Protein AF-A0A353LHZ1-F1 (afdb_monomer_lite)

Foldseek 3Di:
DDPLVVLLVQLVVLVPDPDALLVSLVSLLVSLVVVLCVVCVPPPDDDPDSLLSLVVCCVVLVPPLVLSLLNLCSVLVNVCCVVVVDGDDPVNSVSNSLSSVQVSCSVVVHDRDDDDDDDQDFDDDDPDQKWKWFFADFDQVQQWTWTATSNTRPDIAIERDDCVPDRSVVDDGSKMWIFGRWDADPVRHTYGPDIATNLQQADELLLCLQCDFPVHRHNVSSVVVVPDDDALELLVLLVVLLLQLLVVLLPDPCSVPDDPVVSVVVSCVVCVVSQCVHPCCVDPVSVVVSSVLSVVSSVVSSCCVPPVCVVVVQDSVQKDAQDWFGASNRSYIYTARMWGDDPPDIDGDHDDSDQDPPVNVPPPDDTSSRVSSVVVVVVRVVRD

Radius of gyration: 27.62 Å; chains: 1; bounding box: 69×51×73 Å

Structure (mmCIF, N/CA/C/O backbone):
data_AF-A0A353LHZ1-F1
#
_entry.id   AF-A0A353LHZ1-F1
#
loop_
_atom_site.group_PDB
_atom_site.id
_atom_site.type_symbol
_atom_site.label_atom_id
_atom_site.label_alt_id
_atom_site.label_comp_id
_atom_site.label_asym_id
_atom_site.label_entity_id
_atom_site.label_seq_id
_atom_site.pdbx_PDB_ins_code
_atom_site.Cartn_x
_atom_site.Cartn_y
_atom_site.Cartn_z
_atom_site.occupancy
_atom_site.B_iso_or_equiv
_atom_site.auth_seq_id
_atom_site.auth_comp_id
_atom_site.auth_asym_id
_atom_site.auth_atom_id
_atom_site.pdbx_PDB_model_num
ATOM 1 N N . MET A 1 1 ? 1.208 13.455 -32.346 1.00 72.69 1 MET A N 1
ATOM 2 C CA . MET A 1 1 ? 2.498 12.741 -32.258 1.00 72.69 1 MET A CA 1
ATOM 3 C C . MET A 1 1 ? 3.525 13.698 -31.679 1.00 72.69 1 MET A C 1
ATOM 5 O O . MET A 1 1 ? 3.362 14.888 -31.937 1.00 72.69 1 MET A O 1
ATOM 9 N N . PRO A 1 2 ? 4.495 13.218 -30.883 1.00 81.75 2 PRO A N 1
ATOM 10 C CA . PRO A 1 2 ? 5.510 14.074 -30.271 1.00 81.75 2 PRO A CA 1
ATOM 11 C C . PRO A 1 2 ? 6.337 14.807 -31.331 1.00 81.75 2 PRO A C 1
ATOM 13 O O . PRO A 1 2 ? 6.605 14.252 -32.398 1.00 81.75 2 PRO A O 1
ATOM 16 N N . ASP A 1 3 ? 6.763 16.033 -31.032 1.00 88.88 3 ASP A N 1
ATOM 17 C CA . ASP A 1 3 ? 7.722 16.763 -31.863 1.00 88.88 3 ASP A CA 1
ATOM 18 C C . ASP A 1 3 ? 9.145 16.291 -31.536 1.00 88.88 3 ASP A C 1
ATOM 20 O O . ASP A 1 3 ? 9.810 16.811 -30.639 1.00 88.88 3 ASP A O 1
ATOM 24 N N . TYR A 1 4 ? 9.615 15.265 -32.249 1.00 90.69 4 TYR A N 1
ATOM 25 C CA . TYR A 1 4 ? 10.944 14.694 -32.021 1.00 90.69 4 TYR A CA 1
ATOM 26 C C . TYR A 1 4 ? 12.079 15.702 -32.244 1.00 90.69 4 TYR A C 1
ATOM 28 O O . TYR A 1 4 ? 13.136 15.564 -31.630 1.00 90.69 4 TYR A O 1
ATOM 36 N N . THR A 1 5 ? 11.877 16.726 -33.082 1.00 89.12 5 THR A N 1
ATOM 37 C CA . THR A 1 5 ? 12.878 17.774 -33.308 1.00 89.12 5 THR A CA 1
ATOM 38 C C . THR A 1 5 ? 13.029 18.652 -32.072 1.00 89.12 5 THR A C 1
ATOM 40 O O . THR A 1 5 ? 14.159 18.891 -31.655 1.00 89.12 5 THR A O 1
ATOM 43 N N . ALA A 1 6 ? 11.922 19.037 -31.430 1.00 93.00 6 ALA A N 1
ATOM 44 C CA . ALA A 1 6 ? 11.968 19.760 -30.158 1.00 93.00 6 ALA A CA 1
ATOM 45 C C . ALA A 1 6 ? 12.698 18.955 -29.066 1.00 93.00 6 ALA A C 1
ATOM 47 O O . ALA A 1 6 ? 13.559 19.490 -28.376 1.00 93.00 6 ALA A O 1
ATOM 48 N N . TYR A 1 7 ? 12.442 17.644 -28.963 1.00 94.94 7 TYR A N 1
ATOM 49 C CA . TYR A 1 7 ? 13.160 16.783 -28.013 1.00 94.94 7 TYR A CA 1
ATOM 50 C C . TYR A 1 7 ? 14.667 16.690 -28.296 1.00 94.94 7 TYR A C 1
ATOM 52 O O . TYR A 1 7 ? 15.458 16.664 -27.356 1.00 94.94 7 TYR A O 1
ATOM 60 N N . LEU A 1 8 ? 15.085 16.647 -29.566 1.00 93.06 8 LEU A N 1
ATOM 61 C CA . LEU A 1 8 ? 16.508 16.680 -29.920 1.00 93.06 8 LEU A CA 1
ATOM 62 C C . LEU A 1 8 ? 17.160 18.012 -29.527 1.00 93.06 8 LEU A C 1
ATOM 64 O O . LEU A 1 8 ? 18.287 18.002 -29.033 1.00 93.06 8 LEU A O 1
ATOM 68 N N . THR A 1 9 ? 16.460 19.136 -29.708 1.00 94.25 9 THR A N 1
ATOM 69 C CA . THR A 1 9 ? 16.927 20.456 -29.259 1.00 94.25 9 THR A CA 1
ATOM 70 C C . THR A 1 9 ? 17.073 20.505 -27.740 1.00 94.25 9 THR A C 1
ATOM 72 O O . THR A 1 9 ? 18.147 20.859 -27.260 1.00 94.25 9 THR A O 1
ATOM 75 N N . ASP A 1 10 ? 16.071 20.047 -26.985 1.00 95.94 10 ASP A N 1
ATOM 76 C CA . ASP A 1 10 ? 16.133 20.001 -25.518 1.00 95.94 10 ASP A CA 1
ATOM 77 C C . ASP A 1 10 ? 17.334 19.166 -25.023 1.00 95.94 10 ASP A C 1
ATOM 79 O O . ASP A 1 10 ? 18.033 19.558 -24.089 1.00 95.94 10 ASP A O 1
ATOM 83 N N . ILE A 1 11 ? 17.626 18.023 -25.661 1.00 95.38 11 ILE A N 1
ATOM 84 C CA . ILE A 1 11 ? 18.795 17.190 -25.316 1.00 95.38 11 ILE A CA 1
ATOM 85 C C . ILE A 1 11 ? 20.106 17.947 -25.565 1.00 95.38 11 ILE A C 1
ATOM 87 O O . ILE A 1 11 ? 21.011 17.906 -24.728 1.00 95.38 11 ILE A O 1
ATOM 91 N N . GLN A 1 12 ? 20.212 18.653 -26.695 1.00 94.56 12 GLN A N 1
ATOM 92 C CA . GLN A 1 12 ? 21.391 19.458 -27.019 1.00 94.56 12 GLN A CA 1
ATOM 93 C C . GLN A 1 12 ? 21.597 20.585 -26.003 1.00 94.56 12 GLN A C 1
ATOM 95 O O . GLN A 1 12 ? 22.723 20.774 -25.542 1.00 94.56 12 GLN A O 1
ATOM 100 N N . GLU A 1 13 ? 20.526 21.281 -25.613 1.00 95.44 13 GLU A N 1
ATOM 101 C CA . GLU A 1 13 ? 20.554 22.327 -24.584 1.00 95.44 13 GLU A CA 1
ATOM 102 C C . GLU A 1 13 ? 21.031 21.785 -23.229 1.00 95.44 13 GLU A C 1
ATOM 104 O O . GLU A 1 13 ? 21.905 22.380 -22.590 1.00 95.44 13 GLU A O 1
ATOM 109 N N . VAL A 1 14 ? 20.540 20.611 -22.818 1.00 95.19 14 VAL A N 1
ATOM 110 C CA . VAL A 1 14 ? 21.002 19.938 -21.593 1.00 95.19 14 VAL A CA 1
ATOM 111 C C . VAL A 1 14 ? 22.501 19.629 -21.673 1.00 95.19 14 VAL A C 1
ATOM 113 O O . VAL A 1 14 ? 23.236 19.895 -20.718 1.00 95.19 14 VAL A O 1
ATOM 116 N N . SER A 1 15 ? 22.985 19.122 -22.808 1.00 92.12 15 SER A N 1
ATOM 117 C CA . SER A 1 15 ? 24.400 18.771 -22.993 1.00 92.12 15 SER A CA 1
ATOM 118 C C . SER A 1 15 ? 25.339 19.977 -22.932 1.00 92.12 15 SER A C 1
ATOM 120 O O . SER A 1 15 ? 26.390 19.886 -22.287 1.00 92.12 15 SER A O 1
ATOM 122 N N . ILE A 1 16 ? 24.967 21.114 -23.533 1.00 93.75 16 ILE A N 1
ATOM 123 C CA . ILE A 1 16 ? 25.798 22.334 -23.541 1.00 93.75 16 ILE A CA 1
ATOM 124 C C . ILE A 1 16 ? 25.711 23.154 -22.248 1.00 93.75 16 ILE A C 1
ATOM 126 O O . ILE A 1 16 ? 26.524 24.055 -22.059 1.00 93.75 16 ILE A O 1
ATOM 130 N N . SER A 1 17 ? 24.752 22.867 -21.363 1.00 93.88 17 SER A N 1
ATOM 131 C CA . SER A 1 17 ? 24.600 23.599 -20.100 1.00 93.88 17 SER A CA 1
ATOM 132 C C . SER A 1 17 ? 25.840 23.476 -19.198 1.00 93.88 17 SER A C 1
ATOM 134 O O . SER A 1 17 ? 26.567 22.482 -19.240 1.00 93.88 17 SER A O 1
ATOM 136 N N . GLU A 1 18 ? 26.088 24.469 -18.342 1.00 92.00 18 GLU A N 1
ATOM 137 C CA . GLU A 1 18 ? 27.207 24.454 -17.378 1.00 92.00 18 GLU A CA 1
ATOM 138 C C . GLU A 1 18 ? 26.890 23.660 -16.091 1.00 92.00 18 GLU A C 1
ATOM 140 O O . GLU A 1 18 ? 27.647 23.694 -15.123 1.00 92.00 18 GLU A O 1
ATOM 145 N N . SER A 1 19 ? 25.766 22.938 -16.061 1.00 91.56 19 SER A N 1
ATOM 146 C CA . SER A 1 19 ? 25.343 22.125 -14.917 1.00 91.56 19 SER A CA 1
ATOM 147 C C . SER A 1 19 ? 26.243 20.904 -14.695 1.00 91.56 19 SER A C 1
ATOM 149 O O . SER A 1 19 ? 26.904 20.412 -15.614 1.00 91.56 19 SER A O 1
ATOM 151 N N . ALA A 1 20 ? 26.232 20.365 -13.472 1.00 93.75 20 ALA A N 1
ATOM 152 C CA . ALA A 1 20 ? 26.945 19.132 -13.158 1.00 93.75 20 ALA A CA 1
ATOM 153 C C . ALA A 1 20 ? 26.382 17.942 -13.958 1.00 93.75 20 ALA A C 1
ATOM 155 O O . ALA A 1 20 ? 25.196 17.902 -14.293 1.00 93.75 20 ALA A O 1
ATOM 156 N N . LEU A 1 21 ? 27.213 16.930 -14.233 1.00 94.25 21 LEU A N 1
ATOM 157 C CA . LEU A 1 21 ? 26.806 15.755 -15.020 1.00 94.25 21 LEU A CA 1
ATOM 158 C C . LEU A 1 21 ? 25.628 14.994 -14.399 1.00 94.25 21 LEU A C 1
ATOM 160 O O . LEU A 1 21 ? 24.755 14.515 -15.124 1.00 94.25 21 LEU A O 1
ATOM 164 N N . ASN A 1 22 ? 25.566 14.939 -13.066 1.00 94.94 22 ASN A N 1
ATOM 165 C CA . ASN A 1 22 ? 24.443 14.350 -12.339 1.00 94.94 22 ASN A CA 1
ATOM 166 C C . ASN A 1 22 ? 23.125 15.079 -12.659 1.00 94.94 22 ASN A C 1
ATOM 168 O O . ASN A 1 22 ? 22.125 14.429 -12.965 1.00 94.94 22 ASN A O 1
ATOM 172 N N . ASP A 1 23 ? 23.138 16.416 -12.664 1.00 94.81 23 ASP A N 1
ATOM 173 C CA . ASP A 1 23 ? 21.962 17.231 -12.984 1.00 94.81 23 ASP A CA 1
ATOM 174 C C . ASP A 1 23 ? 21.546 17.052 -14.444 1.00 94.81 23 ASP A C 1
ATOM 176 O O . ASP A 1 23 ? 20.368 16.832 -14.732 1.00 94.81 23 ASP A O 1
ATOM 180 N N . LYS A 1 24 ? 22.516 17.035 -15.367 1.00 96.56 24 LYS A N 1
ATOM 181 C CA . LYS A 1 24 ? 22.249 16.763 -16.785 1.00 96.56 24 LYS A CA 1
ATOM 182 C C . LYS A 1 24 ? 21.591 15.399 -16.988 1.00 96.56 24 LYS A C 1
ATOM 184 O O . LYS A 1 24 ? 20.635 15.289 -17.750 1.00 96.56 24 LYS A O 1
ATOM 189 N N . LEU A 1 25 ? 22.056 14.355 -16.296 1.00 95.94 25 LEU A N 1
ATOM 190 C CA . LEU A 1 25 ? 21.440 13.027 -16.361 1.00 95.94 25 LEU A CA 1
ATOM 191 C C . LEU A 1 25 ? 19.995 13.039 -15.828 1.00 95.94 25 LEU A C 1
ATOM 193 O O . LEU A 1 25 ? 19.122 12.379 -16.399 1.00 95.94 25 LEU A O 1
ATOM 197 N N . PHE A 1 26 ? 19.716 13.797 -14.761 1.00 96.06 26 PHE A N 1
ATOM 198 C CA . PHE A 1 26 ? 18.352 13.959 -14.251 1.00 96.06 26 PHE A CA 1
ATOM 199 C C . PHE A 1 26 ? 17.435 14.668 -15.251 1.00 96.06 26 PHE A C 1
ATOM 201 O O . PHE A 1 26 ? 16.280 14.260 -15.392 1.00 96.06 26 PHE A O 1
ATOM 208 N N . GLU A 1 27 ? 17.934 15.668 -15.978 1.00 96.94 27 GLU A N 1
ATOM 209 C CA . GLU A 1 27 ? 17.176 16.310 -17.055 1.00 96.94 27 GLU A CA 1
ATOM 210 C C . GLU A 1 27 ? 16.924 15.352 -18.230 1.00 96.94 27 GLU A C 1
ATOM 212 O O . GLU A 1 27 ? 15.782 15.229 -18.676 1.00 96.94 27 GLU A O 1
ATOM 217 N N . LEU A 1 28 ? 17.920 14.562 -18.657 1.00 97.00 28 LEU A N 1
ATOM 218 C CA . LEU A 1 28 ? 17.710 13.521 -19.678 1.00 97.00 28 LEU A CA 1
ATOM 219 C C . LEU A 1 28 ? 16.620 12.519 -19.265 1.00 97.00 28 LEU A C 1
ATOM 221 O O . LEU A 1 28 ? 15.791 12.117 -20.083 1.00 97.00 28 LEU A O 1
ATOM 225 N N . LYS A 1 29 ? 16.572 12.141 -17.982 1.00 97.00 29 LYS A N 1
ATOM 226 C CA . LYS A 1 29 ? 15.520 11.266 -17.447 1.00 97.00 29 LYS A CA 1
ATOM 227 C C . LYS A 1 29 ? 14.138 11.911 -17.530 1.00 97.00 29 LYS A C 1
ATOM 229 O O . LYS A 1 29 ? 13.187 11.238 -17.917 1.00 97.00 29 LYS A O 1
ATOM 23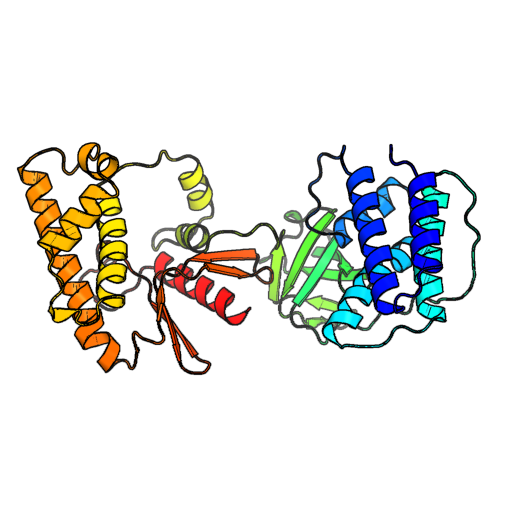4 N N . LYS A 1 30 ? 14.013 13.198 -17.188 1.00 97.00 30 LYS A N 1
ATOM 235 C CA . LYS A 1 30 ? 12.744 13.939 -17.301 1.00 97.00 30 LYS A CA 1
ATOM 236 C C . LYS A 1 30 ? 12.274 14.015 -18.752 1.00 97.00 30 LYS A C 1
ATOM 238 O O . LYS A 1 30 ? 11.088 13.819 -19.009 1.00 97.00 30 LYS A O 1
ATOM 243 N N . LEU A 1 31 ? 13.191 14.241 -19.696 1.00 97.31 31 LEU A N 1
ATOM 244 C CA . LEU A 1 31 ? 12.883 14.220 -21.128 1.00 97.31 31 LEU A CA 1
ATOM 245 C C . LEU A 1 31 ? 12.386 12.839 -21.572 1.00 97.31 31 LEU A C 1
ATOM 247 O O . LEU A 1 31 ? 11.348 12.754 -22.228 1.00 97.31 31 LEU A O 1
ATOM 251 N N . LEU A 1 32 ? 13.054 11.760 -21.150 1.00 97.44 32 LEU A N 1
ATOM 252 C CA . LEU A 1 32 ? 12.608 10.388 -21.413 1.00 97.44 32 LEU A CA 1
ATOM 253 C C . LEU A 1 32 ? 11.218 10.106 -20.819 1.00 97.44 32 LEU A C 1
ATOM 255 O O . LEU A 1 32 ? 10.378 9.502 -21.486 1.00 97.44 32 LEU A O 1
ATOM 259 N N . GLU A 1 33 ? 10.947 10.552 -19.590 1.00 96.88 33 GLU A N 1
ATOM 260 C CA . GLU A 1 33 ? 9.635 10.414 -18.943 1.00 96.88 33 GLU A CA 1
ATOM 261 C C . GLU A 1 33 ? 8.540 11.165 -19.704 1.00 96.88 33 GLU A C 1
ATOM 263 O O . GLU A 1 33 ? 7.465 10.605 -19.937 1.00 96.88 33 GLU A O 1
ATOM 268 N N . ARG A 1 34 ? 8.810 12.411 -20.111 1.00 96.44 34 ARG A N 1
ATOM 269 C CA . ARG A 1 34 ? 7.876 13.249 -20.874 1.00 96.44 34 ARG A CA 1
ATOM 270 C C . ARG A 1 34 ? 7.565 12.621 -22.234 1.00 96.44 34 ARG A C 1
ATOM 272 O O . ARG A 1 34 ? 6.395 12.384 -22.528 1.00 96.44 34 ARG A O 1
ATOM 279 N N . LEU A 1 35 ? 8.598 12.234 -22.986 1.00 96.38 35 LEU A N 1
ATOM 280 C CA . LEU A 1 35 ? 8.462 11.570 -24.284 1.00 96.38 35 LEU A CA 1
ATOM 281 C C . LEU A 1 35 ? 7.660 10.273 -24.164 1.00 96.38 35 LEU A C 1
ATOM 283 O O . LEU A 1 35 ? 6.705 10.052 -24.906 1.00 96.38 35 LEU A O 1
ATOM 287 N N . SER A 1 36 ? 8.010 9.427 -23.192 1.00 95.69 36 SER A N 1
ATOM 288 C CA . SER A 1 36 ? 7.329 8.147 -22.983 1.00 95.69 36 SER A CA 1
ATOM 289 C C . SER A 1 36 ? 5.850 8.349 -22.646 1.00 95.69 36 SER A C 1
ATOM 291 O O . SER A 1 36 ? 5.009 7.583 -23.115 1.00 95.69 36 SER A O 1
ATOM 293 N N . ARG A 1 37 ? 5.507 9.378 -21.853 1.00 95.00 37 ARG A N 1
ATOM 294 C CA . ARG A 1 37 ? 4.112 9.734 -21.533 1.00 95.00 37 ARG A CA 1
ATOM 295 C C . ARG A 1 37 ? 3.333 10.194 -22.756 1.00 95.00 37 ARG A C 1
ATOM 297 O O . ARG A 1 37 ? 2.198 9.765 -22.924 1.00 95.00 37 ARG A O 1
ATOM 304 N N . GLU A 1 38 ? 3.929 11.024 -23.605 1.00 94.94 38 GLU A N 1
ATOM 305 C CA . GLU A 1 38 ? 3.285 11.472 -24.842 1.00 94.94 38 GLU A CA 1
ATOM 306 C C . GLU A 1 38 ? 3.032 10.307 -25.806 1.00 94.94 38 GLU A C 1
ATOM 308 O O . GLU A 1 38 ? 1.922 10.183 -26.327 1.00 94.94 38 GLU A O 1
ATOM 313 N N . LEU A 1 39 ? 4.017 9.419 -25.989 1.00 94.12 39 LEU A N 1
ATOM 314 C CA . LEU A 1 39 ? 3.904 8.243 -26.864 1.00 94.12 39 LEU A CA 1
ATOM 315 C C . LEU A 1 39 ? 2.802 7.271 -26.430 1.00 94.12 39 LEU A C 1
ATOM 317 O O . LEU A 1 39 ? 2.169 6.651 -27.272 1.00 94.12 39 LEU A O 1
ATOM 321 N N . THR A 1 40 ? 2.547 7.172 -25.127 1.00 94.31 40 THR A N 1
ATOM 322 C CA . THR A 1 40 ? 1.552 6.248 -24.553 1.00 94.31 40 THR A CA 1
ATOM 323 C C . THR A 1 40 ? 0.244 6.933 -24.148 1.00 94.31 40 THR A C 1
ATOM 325 O O . THR A 1 40 ? -0.608 6.318 -23.516 1.00 94.31 40 THR A O 1
ATOM 328 N N . SER A 1 41 ? 0.055 8.209 -24.500 1.00 91.75 41 SER A N 1
ATOM 329 C CA . SER A 1 41 ? -1.122 8.998 -24.097 1.00 91.75 41 SER A CA 1
ATOM 330 C C . SER A 1 41 ? -2.445 8.510 -24.701 1.00 91.75 41 SER A C 1
ATOM 332 O O . SER A 1 41 ? -3.503 8.767 -24.132 1.00 91.75 41 SER A O 1
ATOM 334 N N . GLY A 1 42 ? -2.390 7.817 -25.843 1.00 89.38 42 GLY A N 1
ATOM 335 C CA . GLY A 1 42 ? -3.555 7.246 -26.525 1.00 89.38 42 GLY A CA 1
ATOM 336 C C . GLY A 1 42 ? -3.845 5.784 -26.180 1.00 89.38 42 GLY A C 1
ATOM 337 O O . GLY A 1 42 ? -4.794 5.221 -26.718 1.00 89.38 42 GLY A O 1
ATOM 338 N N . GLU A 1 43 ? -3.035 5.163 -25.324 1.00 90.25 43 GLU A N 1
ATOM 339 C CA . GLU A 1 43 ? -3.170 3.749 -24.978 1.00 90.25 43 GLU A CA 1
ATOM 340 C C . GLU A 1 43 ? -4.209 3.557 -23.866 1.00 90.25 43 GLU A C 1
ATOM 342 O O . GLU A 1 43 ? -4.308 4.359 -22.938 1.00 90.25 43 GLU A O 1
ATOM 347 N N . SER A 1 44 ? -4.973 2.463 -23.919 1.00 85.50 44 SER A N 1
ATOM 348 C CA . SER A 1 44 ? -5.921 2.114 -22.847 1.00 85.50 44 SER A CA 1
ATOM 349 C C . SER A 1 44 ? -5.233 1.563 -21.595 1.00 85.50 44 SER A C 1
ATOM 351 O O . SER A 1 44 ? -5.854 1.452 -20.539 1.00 85.50 44 SER A O 1
ATOM 353 N N . VAL A 1 45 ? -3.964 1.170 -21.723 1.00 82.31 45 VAL A N 1
ATOM 354 C CA . VAL A 1 45 ? -3.165 0.576 -20.651 1.00 82.31 45 VAL A CA 1
ATOM 355 C C . VAL A 1 45 ? -2.675 1.669 -19.704 1.00 82.31 45 VAL A C 1
ATOM 357 O O . VAL A 1 45 ? -2.110 2.677 -20.129 1.00 82.31 45 VAL A O 1
ATOM 360 N N . GLN A 1 46 ? -2.855 1.458 -18.400 1.00 81.00 46 GLN A N 1
ATOM 361 C CA . GLN A 1 46 ? -2.253 2.311 -17.378 1.00 81.00 46 GLN A CA 1
ATOM 362 C C . GLN A 1 46 ? -0.846 1.814 -17.044 1.00 81.00 46 GLN A C 1
ATOM 364 O O . GLN A 1 46 ? -0.645 0.636 -16.767 1.00 81.00 46 GLN A O 1
ATOM 369 N N . PHE A 1 47 ? 0.129 2.725 -17.047 1.00 87.00 47 PHE A N 1
ATOM 370 C CA . PHE A 1 47 ? 1.521 2.407 -16.723 1.00 87.00 47 PHE A CA 1
ATOM 371 C C . PHE A 1 47 ? 1.884 2.988 -15.354 1.00 87.00 47 PHE A C 1
ATOM 373 O O . PHE A 1 47 ? 1.980 4.221 -15.253 1.00 87.00 47 PHE A O 1
ATOM 380 N N . PRO A 1 48 ? 2.128 2.150 -14.328 1.00 80.38 48 PRO A N 1
ATOM 381 C CA . PRO A 1 48 ? 2.407 2.624 -12.973 1.00 80.38 48 PRO A CA 1
ATOM 382 C C . PRO A 1 48 ? 3.739 3.374 -12.870 1.00 80.38 48 PRO A C 1
ATOM 384 O O . PRO A 1 48 ? 3.888 4.285 -12.058 1.00 80.38 48 PRO A O 1
ATOM 387 N N . ASN A 1 49 ? 4.721 3.031 -13.710 1.00 87.75 49 ASN A N 1
ATOM 388 C CA . ASN A 1 49 ? 6.060 3.608 -13.647 1.00 87.75 49 ASN A CA 1
ATOM 389 C C . ASN A 1 49 ? 6.724 3.726 -15.033 1.00 87.75 49 ASN A C 1
ATOM 391 O O . ASN A 1 49 ? 6.185 3.293 -16.052 1.00 87.75 49 ASN A O 1
ATOM 395 N N . LEU A 1 50 ? 7.910 4.347 -15.086 1.00 92.62 50 LEU A N 1
ATOM 396 C CA . LEU A 1 50 ? 8.673 4.470 -16.335 1.00 92.62 50 LEU A CA 1
ATOM 397 C C . LEU A 1 50 ? 9.162 3.106 -16.851 1.00 92.62 50 LEU A C 1
ATOM 399 O O . LEU A 1 50 ? 9.240 2.922 -18.058 1.00 92.62 50 LEU A O 1
ATOM 403 N N . PHE A 1 51 ? 9.463 2.152 -15.964 1.00 92.75 51 PHE A N 1
ATOM 404 C CA . PHE A 1 51 ? 9.934 0.818 -16.347 1.00 92.75 51 PHE A CA 1
ATOM 405 C C . PHE A 1 51 ? 8.926 0.094 -17.245 1.00 92.75 51 PHE A C 1
ATOM 407 O O . PHE A 1 51 ? 9.250 -0.207 -18.390 1.00 92.75 51 PHE A O 1
ATOM 414 N N . SER A 1 52 ? 7.705 -0.110 -16.746 1.00 89.38 52 SER A N 1
ATOM 415 C CA . SER A 1 52 ? 6.600 -0.763 -17.462 1.00 89.38 52 SER A CA 1
ATOM 416 C C . SER A 1 52 ? 6.260 -0.055 -18.775 1.00 89.38 52 SER A C 1
ATOM 418 O O . SER A 1 52 ? 6.016 -0.706 -19.789 1.00 89.38 52 SER A O 1
ATOM 420 N N . ARG A 1 53 ? 6.316 1.283 -18.780 1.00 93.00 53 ARG A N 1
ATOM 421 C CA . ARG A 1 53 ? 6.093 2.101 -19.978 1.00 93.00 53 ARG A CA 1
ATOM 422 C C . ARG A 1 53 ? 7.168 1.879 -21.043 1.00 93.00 53 ARG A C 1
ATOM 424 O O . ARG A 1 53 ? 6.838 1.768 -22.217 1.00 93.00 53 ARG A O 1
ATOM 431 N N . LEU A 1 54 ? 8.439 1.797 -20.647 1.00 94.00 54 LEU A N 1
ATOM 432 C CA . LEU A 1 54 ? 9.545 1.538 -21.572 1.00 94.00 54 LEU A CA 1
ATOM 433 C C . LEU A 1 54 ? 9.499 0.122 -22.147 1.00 94.00 54 LEU A C 1
ATOM 435 O O . LEU A 1 54 ? 9.744 -0.029 -23.338 1.00 94.00 54 LEU A O 1
ATOM 439 N N . VAL A 1 55 ? 9.145 -0.888 -21.347 1.00 90.88 55 VAL A N 1
ATOM 440 C CA . VAL A 1 55 ? 8.979 -2.262 -21.852 1.00 90.88 55 VAL A CA 1
ATOM 441 C C . VAL A 1 55 ? 7.842 -2.331 -22.872 1.00 90.88 55 VAL A C 1
ATOM 443 O O . VAL A 1 55 ? 8.003 -2.898 -23.950 1.00 90.88 55 VAL A O 1
ATOM 446 N N . PHE A 1 56 ? 6.707 -1.691 -22.581 1.00 91.31 56 PHE A N 1
ATOM 447 C CA . PHE A 1 56 ? 5.596 -1.608 -23.528 1.00 91.31 56 PHE A CA 1
ATOM 448 C C . PHE A 1 56 ? 6.002 -0.916 -24.835 1.00 91.31 56 PHE A C 1
ATOM 450 O O . PHE A 1 56 ? 5.767 -1.450 -25.918 1.00 91.31 56 PHE A O 1
ATOM 457 N N . LEU A 1 57 ? 6.680 0.234 -24.749 1.00 93.12 57 LEU A N 1
ATOM 458 C CA . LEU A 1 57 ? 7.188 0.945 -25.926 1.00 93.12 57 LEU A CA 1
ATOM 459 C C . LEU A 1 57 ? 8.214 0.113 -26.703 1.00 93.12 57 LEU A C 1
ATOM 461 O O . LEU A 1 57 ? 8.231 0.164 -27.935 1.00 93.12 57 LEU A O 1
ATOM 465 N N . ALA A 1 58 ? 9.041 -0.674 -26.010 1.00 91.31 58 ALA A N 1
ATOM 466 C CA . ALA A 1 58 ? 9.995 -1.574 -26.641 1.00 91.31 58 ALA A CA 1
ATOM 467 C C . ALA A 1 58 ? 9.301 -2.628 -27.501 1.00 91.31 58 ALA A C 1
ATOM 469 O O . ALA A 1 58 ? 9.687 -2.830 -28.653 1.00 91.31 58 ALA A O 1
ATOM 470 N N . GLN A 1 59 ? 8.219 -3.213 -26.993 1.00 89.19 59 GLN A N 1
ATOM 471 C CA . GLN A 1 59 ? 7.398 -4.161 -27.740 1.00 89.19 59 GLN A CA 1
ATOM 472 C C . GLN A 1 59 ? 6.651 -3.479 -28.899 1.00 89.19 59 GLN A C 1
ATOM 474 O O . GLN A 1 59 ? 6.725 -3.942 -30.040 1.00 89.19 59 GLN A O 1
ATOM 479 N N . GLN A 1 60 ? 5.988 -2.349 -28.636 1.00 91.38 60 GLN A N 1
ATOM 480 C CA . GLN A 1 60 ? 5.173 -1.619 -29.613 1.00 91.38 60 GLN A CA 1
ATOM 481 C C . GLN A 1 60 ? 5.995 -1.121 -30.809 1.00 91.38 60 GLN A C 1
ATOM 483 O O . GLN A 1 60 ? 5.588 -1.285 -31.961 1.00 91.38 60 GLN A O 1
ATOM 488 N N . HIS A 1 61 ? 7.166 -0.537 -30.548 1.00 90.69 61 HIS A N 1
ATOM 489 C CA . HIS A 1 61 ? 8.038 0.040 -31.575 1.00 90.69 61 HIS A CA 1
ATOM 490 C C . HIS A 1 61 ? 9.166 -0.897 -32.019 1.00 90.69 61 HIS A C 1
ATOM 492 O O . HIS A 1 61 ? 9.997 -0.497 -32.835 1.00 90.69 61 HIS A O 1
ATOM 498 N N . ARG A 1 62 ? 9.196 -2.141 -31.519 1.00 89.88 62 ARG A N 1
ATOM 499 C CA . ARG A 1 62 ? 10.250 -3.134 -31.796 1.00 89.88 62 ARG A CA 1
ATOM 500 C C . ARG A 1 62 ? 11.649 -2.570 -31.529 1.00 89.88 62 ARG A C 1
ATOM 502 O O . ARG A 1 62 ? 12.559 -2.710 -32.350 1.00 89.88 62 ARG A O 1
ATOM 509 N N . ILE A 1 63 ? 11.799 -1.893 -30.392 1.00 90.44 63 ILE A N 1
ATOM 510 C CA . ILE A 1 63 ? 13.079 -1.336 -29.955 1.00 90.44 63 ILE A CA 1
ATOM 511 C C . ILE A 1 63 ? 14.067 -2.497 -29.774 1.00 90.44 63 ILE A C 1
ATOM 513 O O . ILE A 1 63 ? 13.723 -3.490 -29.136 1.00 90.44 63 ILE A O 1
ATOM 517 N N . PRO A 1 64 ? 15.301 -2.411 -30.303 1.00 89.12 64 PRO A N 1
ATOM 518 C CA . PRO A 1 64 ? 16.307 -3.439 -30.063 1.00 89.12 64 PRO A CA 1
ATOM 519 C C . PRO A 1 64 ? 16.598 -3.604 -28.565 1.00 89.12 64 PRO A C 1
ATOM 521 O O . PRO A 1 64 ? 16.804 -2.602 -27.881 1.00 89.12 64 PRO A O 1
ATOM 524 N N . ASN A 1 65 ? 16.744 -4.844 -28.078 1.00 84.62 65 ASN A N 1
ATOM 525 C CA . ASN A 1 65 ? 16.990 -5.156 -26.654 1.00 84.62 65 ASN A CA 1
ATOM 526 C C . ASN A 1 65 ? 18.129 -4.329 -26.038 1.00 84.62 65 ASN A C 1
ATOM 528 O O . ASN A 1 65 ? 18.095 -3.957 -24.870 1.00 84.62 65 ASN A O 1
ATOM 532 N N . ARG A 1 66 ? 19.159 -4.019 -26.834 1.00 85.56 66 ARG A N 1
ATOM 533 C CA . ARG A 1 66 ? 20.273 -3.177 -26.396 1.00 85.56 66 ARG A CA 1
ATOM 534 C C . ARG A 1 66 ? 19.845 -1.739 -26.109 1.00 85.56 66 ARG A C 1
ATOM 536 O O . ARG A 1 66 ? 20.275 -1.176 -25.110 1.00 85.56 66 ARG A O 1
ATOM 543 N N . LEU A 1 67 ? 19.038 -1.146 -26.983 1.00 89.62 67 LEU A N 1
ATOM 544 C CA . LEU A 1 67 ? 18.549 0.216 -26.803 1.00 89.62 67 LEU A CA 1
ATOM 545 C C . LEU A 1 67 ? 17.543 0.274 -25.649 1.00 89.62 67 LEU A C 1
ATOM 547 O O . LEU A 1 67 ? 17.643 1.162 -24.809 1.00 89.62 67 LEU A O 1
ATOM 551 N N . GLU A 1 68 ? 16.654 -0.717 -25.536 1.00 90.75 68 GLU A N 1
ATOM 552 C CA . GLU A 1 68 ? 15.784 -0.863 -24.363 1.00 90.75 68 GLU A CA 1
ATOM 553 C C . GLU A 1 68 ? 16.609 -0.920 -23.070 1.00 90.75 68 GLU A C 1
ATOM 555 O O . GLU A 1 68 ? 16.357 -0.157 -22.136 1.00 90.75 68 GLU A O 1
ATOM 560 N N . TRP A 1 69 ? 17.652 -1.755 -23.036 1.00 88.88 69 TRP A N 1
ATOM 561 C CA . TRP A 1 69 ? 18.562 -1.840 -21.898 1.00 88.88 69 TRP A CA 1
ATOM 562 C C . TRP A 1 69 ? 19.206 -0.495 -21.568 1.00 88.88 69 TRP A C 1
ATOM 564 O O . TRP A 1 69 ? 19.233 -0.116 -20.403 1.00 88.88 69 TRP A O 1
ATOM 574 N N . GLN A 1 70 ? 19.689 0.252 -22.566 1.00 91.25 70 GLN A N 1
ATOM 575 C CA . GLN A 1 70 ? 20.313 1.562 -22.348 1.00 91.25 70 GLN A CA 1
ATOM 576 C C . GLN A 1 70 ? 19.328 2.584 -21.755 1.00 91.25 70 GLN A C 1
ATOM 578 O O . GLN A 1 70 ? 19.694 3.336 -20.847 1.00 91.25 70 GLN A O 1
ATOM 583 N N . LEU A 1 71 ? 18.074 2.590 -22.220 1.00 94.44 71 LEU A N 1
ATOM 584 C CA . LEU A 1 71 ? 17.012 3.452 -21.687 1.00 94.44 71 LEU A CA 1
ATOM 585 C C . LEU A 1 71 ? 16.639 3.059 -20.249 1.00 94.44 71 LEU A C 1
ATOM 587 O O . LEU A 1 71 ? 16.502 3.917 -19.375 1.00 94.44 71 LEU A O 1
ATOM 591 N N . GLN A 1 72 ? 16.538 1.759 -19.972 1.00 92.88 72 GLN A N 1
ATOM 592 C CA . GLN A 1 72 ? 16.299 1.250 -18.621 1.00 92.88 72 GLN A CA 1
ATOM 593 C C . GLN A 1 72 ? 17.492 1.515 -17.689 1.00 92.88 72 GLN A C 1
ATOM 595 O O . GLN A 1 72 ? 17.297 1.852 -16.521 1.00 92.88 72 GLN A O 1
ATOM 600 N N . HIS A 1 73 ? 18.722 1.430 -18.198 1.00 91.31 73 HIS A N 1
ATOM 601 C CA . HIS A 1 73 ? 19.940 1.749 -17.457 1.00 91.31 73 HIS A CA 1
ATOM 602 C C . HIS A 1 73 ? 19.978 3.229 -17.076 1.00 91.31 73 HIS A C 1
ATOM 604 O O . HIS A 1 73 ? 20.292 3.538 -15.934 1.00 91.31 73 HIS A O 1
ATOM 610 N N . LEU A 1 74 ? 19.571 4.142 -17.969 1.00 93.81 74 LEU A N 1
ATOM 611 C CA . LEU A 1 74 ? 19.406 5.568 -17.644 1.00 93.81 74 LEU A CA 1
ATOM 612 C C . LEU A 1 74 ? 18.483 5.746 -16.430 1.00 93.81 74 LEU A C 1
ATOM 614 O O . LEU A 1 74 ? 18.836 6.414 -15.454 1.00 93.81 74 LEU A O 1
ATOM 618 N N . ARG A 1 75 ? 17.321 5.081 -16.442 1.00 94.25 75 ARG A N 1
ATOM 619 C CA . ARG A 1 75 ? 16.367 5.119 -15.326 1.00 94.25 75 ARG A CA 1
ATOM 620 C C . ARG A 1 75 ? 16.974 4.592 -14.025 1.00 94.25 75 ARG A C 1
ATOM 622 O O . ARG A 1 75 ? 16.826 5.246 -12.996 1.00 94.25 75 ARG A O 1
ATOM 629 N N . VAL A 1 76 ? 17.637 3.438 -14.045 1.00 91.38 76 VAL A N 1
ATOM 630 C CA . VAL A 1 76 ? 18.221 2.845 -12.830 1.00 91.38 76 VAL A CA 1
ATOM 631 C C . VAL A 1 76 ? 19.387 3.687 -12.312 1.00 91.38 76 VAL A C 1
ATOM 633 O O . VAL A 1 76 ? 19.425 4.002 -11.124 1.00 91.38 76 VAL A O 1
ATOM 636 N N . ARG A 1 77 ? 20.277 4.149 -13.194 1.00 91.50 77 ARG A N 1
ATOM 637 C CA . ARG A 1 77 ? 21.475 4.903 -12.813 1.00 91.50 77 ARG A CA 1
ATOM 638 C C . ARG A 1 77 ? 21.150 6.228 -12.132 1.00 91.50 77 ARG A C 1
ATOM 640 O O . ARG A 1 77 ? 21.761 6.572 -11.125 1.00 91.50 77 ARG A O 1
ATOM 647 N N . THR A 1 78 ? 20.122 6.935 -12.607 1.00 92.00 78 THR A N 1
ATOM 648 C CA . THR A 1 78 ? 19.643 8.165 -11.945 1.00 92.00 78 THR A CA 1
ATOM 649 C C . THR A 1 78 ? 19.173 7.926 -10.508 1.00 92.00 78 THR A C 1
ATOM 651 O O . THR A 1 78 ? 19.367 8.785 -9.648 1.00 92.00 78 THR A O 1
ATOM 654 N N . LYS A 1 79 ? 18.575 6.763 -10.224 1.00 90.06 79 LYS A N 1
ATOM 655 C CA . LYS A 1 79 ? 18.182 6.380 -8.864 1.00 90.06 79 LYS A CA 1
ATOM 656 C C . LYS A 1 79 ? 19.412 6.077 -8.008 1.00 90.06 79 LYS A C 1
ATOM 658 O O . LYS A 1 79 ? 19.520 6.610 -6.909 1.00 90.06 79 LYS A O 1
ATOM 663 N N . GLU A 1 80 ? 20.357 5.293 -8.523 1.00 90.00 80 GLU A N 1
ATOM 664 C CA . GLU A 1 80 ? 21.577 4.929 -7.792 1.00 90.00 80 GLU A CA 1
ATOM 665 C C . GLU A 1 80 ? 22.434 6.138 -7.415 1.00 90.00 80 GLU A C 1
ATOM 667 O O . GLU A 1 80 ? 22.873 6.234 -6.272 1.00 90.00 80 GLU A O 1
ATOM 672 N N . ILE A 1 81 ? 22.631 7.076 -8.346 1.00 91.50 81 ILE A N 1
ATOM 673 C CA . ILE A 1 81 ? 23.375 8.318 -8.099 1.00 91.50 81 ILE A CA 1
ATOM 674 C C . ILE A 1 81 ? 22.733 9.114 -6.962 1.00 91.50 81 ILE A C 1
ATOM 676 O O . ILE A 1 81 ? 23.436 9.610 -6.086 1.00 91.50 81 ILE A O 1
ATOM 680 N N . ARG A 1 82 ? 21.397 9.190 -6.930 1.00 89.44 82 ARG A N 1
ATOM 681 C CA . ARG A 1 82 ? 20.664 9.894 -5.871 1.00 89.44 82 ARG A CA 1
ATOM 682 C C . ARG A 1 82 ? 20.779 9.199 -4.511 1.00 89.44 82 ARG A C 1
ATOM 684 O O . ARG A 1 82 ? 20.888 9.880 -3.500 1.00 89.44 82 ARG A O 1
ATOM 691 N N . GLU A 1 83 ? 20.734 7.869 -4.479 1.00 88.75 83 GLU A N 1
ATOM 692 C CA . GLU A 1 83 ? 20.776 7.088 -3.233 1.00 88.75 83 GLU A CA 1
ATOM 693 C C . GLU A 1 83 ? 22.185 6.984 -2.639 1.00 88.75 83 GLU A C 1
ATOM 695 O O . GLU A 1 83 ? 22.351 7.046 -1.422 1.00 88.75 83 GLU A O 1
ATOM 700 N N . LYS A 1 84 ? 23.200 6.808 -3.488 1.00 89.69 84 LYS A N 1
ATOM 701 C CA . LYS A 1 84 ? 24.589 6.567 -3.069 1.00 89.69 84 LYS A CA 1
ATOM 702 C C . LYS A 1 84 ? 25.461 7.821 -3.107 1.00 89.69 84 LYS A C 1
ATOM 704 O O . LYS A 1 84 ? 26.604 7.765 -2.664 1.00 89.69 84 LYS A O 1
ATOM 709 N N . ASN A 1 85 ? 24.923 8.932 -3.615 1.00 86.56 85 ASN A N 1
ATOM 710 C CA . ASN A 1 85 ? 25.638 10.189 -3.822 1.00 86.56 85 ASN A CA 1
ATOM 711 C C . ASN A 1 85 ? 26.931 9.998 -4.642 1.00 86.56 85 ASN A C 1
ATOM 713 O O . ASN A 1 85 ? 27.989 10.519 -4.297 1.00 86.56 85 ASN A O 1
ATOM 717 N N . GLU A 1 86 ? 26.843 9.180 -5.695 1.00 89.50 86 GLU A N 1
ATOM 718 C CA . GLU A 1 86 ? 27.949 8.897 -6.615 1.00 89.50 86 GLU A CA 1
ATOM 719 C C . GLU A 1 86 ? 28.083 10.000 -7.679 1.00 89.50 86 GLU A C 1
ATOM 721 O O . GLU A 1 86 ? 27.101 10.636 -8.069 1.00 89.50 86 GLU A O 1
ATOM 726 N N . GLU A 1 87 ? 29.296 10.210 -8.188 1.00 88.88 87 GLU A N 1
ATOM 727 C CA . GLU A 1 87 ? 29.547 11.133 -9.299 1.00 88.88 87 GLU A CA 1
ATOM 728 C C . GLU A 1 87 ? 29.530 10.394 -10.640 1.00 88.88 87 GLU A C 1
ATOM 730 O O . GLU A 1 87 ? 30.184 9.362 -10.812 1.00 88.88 87 GLU A O 1
ATOM 735 N N . LEU A 1 88 ? 28.777 10.933 -11.601 1.00 91.25 88 LEU A N 1
ATOM 736 C CA . LEU A 1 88 ? 28.735 10.438 -12.972 1.00 91.25 88 LEU A CA 1
ATOM 737 C C . LEU A 1 88 ? 29.994 10.860 -13.739 1.00 91.25 88 LEU A C 1
ATOM 739 O O . LEU A 1 88 ? 30.410 12.016 -13.688 1.00 91.25 88 LEU A O 1
ATOM 743 N N . VAL A 1 89 ? 30.564 9.937 -14.512 1.00 92.00 89 VAL A N 1
ATOM 744 C CA . VAL A 1 89 ? 31.705 10.221 -15.394 1.00 92.00 89 VAL A CA 1
ATOM 745 C C . VAL A 1 89 ? 31.207 10.633 -16.783 1.00 92.00 89 VAL A C 1
ATOM 747 O O . VAL A 1 89 ? 30.220 10.093 -17.279 1.00 92.00 89 VAL A O 1
ATOM 750 N N . GLU A 1 90 ? 31.923 11.541 -17.456 1.00 89.88 90 GLU A N 1
ATOM 751 C CA . GLU A 1 90 ? 31.564 12.063 -18.789 1.00 89.88 90 GLU A CA 1
ATOM 752 C C . GLU A 1 90 ? 31.252 10.953 -19.807 1.00 89.88 90 GLU A C 1
ATOM 754 O O . GLU A 1 90 ? 30.258 11.022 -20.525 1.00 89.88 90 GLU A O 1
ATOM 759 N N . ALA A 1 91 ? 32.064 9.892 -19.849 1.00 88.69 91 ALA A N 1
ATOM 760 C CA . ALA A 1 91 ? 31.849 8.776 -20.769 1.00 88.69 91 ALA A CA 1
ATOM 761 C C . ALA A 1 91 ? 30.500 8.068 -20.540 1.00 88.69 91 ALA A C 1
ATOM 763 O O . ALA A 1 91 ? 29.840 7.676 -21.500 1.00 88.69 91 ALA A O 1
ATOM 764 N N . GLU A 1 92 ? 30.077 7.931 -19.282 1.00 89.88 92 GLU A N 1
ATOM 765 C CA . GLU A 1 92 ? 28.798 7.321 -18.913 1.00 89.88 92 GLU A CA 1
ATOM 766 C C . GLU A 1 92 ? 27.626 8.252 -19.258 1.00 89.88 92 GLU A C 1
ATOM 768 O O . GLU A 1 92 ? 26.637 7.819 -19.850 1.00 89.88 92 GLU A O 1
ATOM 773 N N . TYR A 1 93 ? 27.768 9.557 -18.995 1.00 93.50 93 TYR A N 1
ATOM 774 C CA . TYR A 1 93 ? 26.793 10.563 -19.425 1.00 93.50 93 TYR A CA 1
ATOM 775 C C . TYR A 1 93 ? 26.546 10.510 -20.941 1.00 93.50 93 TYR A C 1
ATOM 777 O O . TYR A 1 93 ? 25.397 10.418 -21.381 1.00 93.50 93 TYR A O 1
ATOM 785 N N . ARG A 1 94 ? 27.617 10.488 -21.746 1.00 92.00 94 ARG A N 1
ATOM 786 C CA . ARG A 1 94 ? 27.522 10.432 -23.215 1.00 92.00 94 ARG A CA 1
ATOM 787 C C . ARG A 1 94 ? 26.820 9.177 -23.717 1.00 92.00 94 ARG A C 1
ATOM 789 O O . ARG A 1 94 ? 26.100 9.237 -24.709 1.00 92.00 94 ARG A O 1
ATOM 796 N N . GLN A 1 95 ? 26.975 8.048 -23.029 1.00 91.38 95 GLN A N 1
ATOM 797 C CA . GLN A 1 95 ? 26.245 6.824 -23.367 1.00 91.38 95 GLN A CA 1
ATOM 798 C C . GLN A 1 95 ? 24.735 6.981 -23.147 1.00 91.38 95 GLN A C 1
ATOM 800 O O . GLN A 1 95 ? 23.948 6.536 -23.984 1.00 91.38 95 GLN A O 1
ATOM 805 N N . HIS A 1 96 ? 24.324 7.631 -22.057 1.00 93.94 96 HIS A N 1
ATOM 806 C CA . HIS A 1 96 ? 22.915 7.898 -21.765 1.00 93.94 96 HIS A CA 1
ATOM 807 C C . HIS A 1 96 ? 22.292 8.916 -22.722 1.00 93.94 96 HIS A C 1
ATOM 809 O O . HIS A 1 96 ? 21.190 8.690 -23.223 1.00 93.94 96 HIS A O 1
ATOM 815 N N . GLU A 1 97 ? 23.011 9.997 -23.023 1.00 95.00 97 GLU A N 1
ATOM 816 C CA . GLU A 1 97 ? 22.620 10.982 -24.035 1.00 95.00 97 GLU A CA 1
ATOM 817 C C . GLU A 1 97 ? 22.401 10.304 -25.394 1.00 95.00 97 GLU A C 1
ATOM 819 O O . GLU A 1 97 ? 21.333 10.417 -26.002 1.00 95.00 97 GLU A O 1
ATOM 824 N N . ARG A 1 98 ? 23.386 9.514 -25.836 1.00 93.75 98 ARG A N 1
ATOM 825 C CA . ARG A 1 98 ? 23.332 8.791 -27.107 1.00 93.75 98 ARG A CA 1
ATOM 826 C C . ARG A 1 98 ? 22.172 7.804 -27.167 1.00 93.75 98 ARG A C 1
ATOM 828 O O . ARG A 1 98 ? 21.546 7.683 -28.214 1.00 93.75 98 ARG A O 1
ATOM 835 N N . ALA A 1 99 ? 21.865 7.116 -26.068 1.00 93.25 99 ALA A N 1
ATOM 836 C CA . ALA A 1 99 ? 20.725 6.208 -26.005 1.00 93.25 99 ALA A CA 1
ATOM 837 C C . ALA A 1 99 ? 19.396 6.937 -26.252 1.00 93.25 99 ALA A C 1
ATOM 839 O O . ALA A 1 99 ? 18.566 6.455 -27.021 1.00 93.25 99 ALA A O 1
ATOM 840 N N . LEU A 1 100 ? 19.207 8.118 -25.658 1.00 95.38 100 LEU A N 1
ATOM 841 C CA . LEU A 1 100 ? 17.988 8.901 -25.858 1.00 95.38 100 LEU A CA 1
ATOM 842 C C . LEU A 1 100 ? 17.881 9.446 -27.293 1.00 95.38 100 LEU A C 1
ATOM 844 O O . LEU A 1 100 ? 16.804 9.400 -27.886 1.00 95.38 100 LEU A O 1
ATOM 848 N N . ILE A 1 101 ? 19.001 9.879 -27.882 1.00 94.69 101 ILE A N 1
ATOM 849 C CA . ILE A 1 101 ? 19.064 10.294 -29.294 1.00 94.69 101 ILE A CA 1
ATOM 850 C C . ILE A 1 101 ? 18.720 9.120 -30.219 1.00 94.69 101 ILE A C 1
ATOM 852 O O . ILE A 1 101 ? 17.850 9.251 -31.076 1.00 94.69 101 ILE A O 1
ATOM 856 N N . ASN A 1 102 ? 19.336 7.954 -30.012 1.00 93.00 102 ASN A N 1
ATOM 857 C CA . ASN A 1 102 ? 19.069 6.752 -30.806 1.00 93.00 102 ASN A CA 1
ATOM 858 C C . ASN A 1 102 ? 17.598 6.318 -30.710 1.00 93.00 102 ASN A C 1
ATOM 860 O O . ASN A 1 102 ? 17.036 5.815 -31.682 1.00 93.00 102 ASN A O 1
ATOM 864 N N . PHE A 1 103 ? 16.962 6.521 -29.552 1.00 94.62 103 PHE A N 1
ATOM 865 C CA . PHE A 1 103 ? 15.536 6.269 -29.380 1.00 94.62 103 PHE A CA 1
ATOM 866 C C . PHE A 1 103 ? 14.678 7.217 -30.228 1.00 94.62 103 PHE A C 1
ATOM 868 O O . PHE A 1 103 ? 13.806 6.749 -30.957 1.00 94.62 103 PHE A O 1
ATOM 875 N N . LEU A 1 104 ? 14.965 8.520 -30.219 1.00 93.56 104 LEU A N 1
ATOM 876 C CA . LEU A 1 104 ? 14.274 9.500 -31.069 1.00 93.56 104 LEU A CA 1
ATOM 877 C C . LEU A 1 104 ? 14.492 9.242 -32.567 1.00 93.56 104 LEU A C 1
ATOM 879 O O . LEU A 1 104 ? 13.548 9.336 -33.354 1.00 93.56 104 LEU A O 1
ATOM 883 N N . GLU A 1 105 ? 15.713 8.884 -32.971 1.00 91.25 105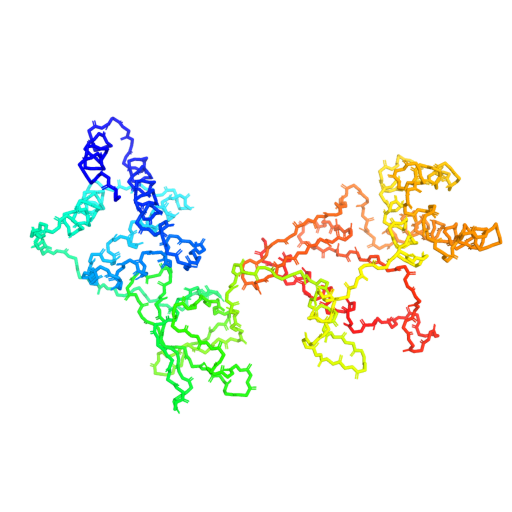 GLU A N 1
ATOM 884 C CA . GLU A 1 105 ? 16.035 8.525 -34.357 1.00 91.25 105 GLU A CA 1
ATOM 885 C C . GLU A 1 105 ? 15.235 7.302 -34.819 1.00 91.25 105 GLU A C 1
ATOM 887 O O . GLU A 1 105 ? 14.643 7.335 -35.901 1.00 91.25 105 GLU A O 1
ATOM 892 N N . LEU A 1 106 ? 15.157 6.261 -33.979 1.00 91.19 106 LEU A N 1
ATOM 893 C CA . LEU A 1 106 ? 14.363 5.063 -34.248 1.00 91.19 106 LEU A CA 1
ATOM 894 C C . LEU A 1 106 ? 12.877 5.407 -34.425 1.00 91.19 106 LEU A C 1
ATOM 896 O O . LEU A 1 106 ? 12.260 4.973 -35.396 1.00 91.19 106 LEU A O 1
ATOM 900 N N . LEU A 1 107 ? 12.312 6.216 -33.523 1.00 90.94 107 LEU A N 1
ATOM 901 C CA . LEU A 1 107 ? 10.912 6.653 -33.593 1.00 90.94 107 LEU A CA 1
ATOM 902 C C . LEU A 1 107 ? 10.618 7.525 -34.823 1.00 90.94 107 LEU A C 1
ATOM 904 O O . LEU A 1 107 ? 9.498 7.517 -35.332 1.00 90.94 107 LEU A O 1
ATOM 908 N N . SER A 1 108 ? 11.625 8.249 -35.315 1.00 87.88 108 SER A N 1
ATOM 909 C CA . SER A 1 108 ? 11.544 9.074 -36.527 1.00 87.88 108 SER A CA 1
ATOM 910 C C . SER A 1 108 ? 11.717 8.268 -37.825 1.00 87.88 108 SER A C 1
ATOM 912 O O . SER A 1 108 ? 11.567 8.824 -38.910 1.00 87.88 108 SER A O 1
ATOM 914 N N . GLY A 1 109 ? 12.043 6.971 -37.741 1.00 82.31 109 GLY A N 1
ATOM 915 C CA . GLY A 1 109 ? 12.315 6.111 -38.898 1.00 82.31 109 GLY A CA 1
ATOM 916 C C . GLY A 1 109 ? 13.714 6.282 -39.507 1.00 82.31 109 GLY A C 1
ATOM 917 O O . GLY A 1 109 ? 13.977 5.760 -40.594 1.00 82.31 109 GLY A O 1
ATOM 918 N N . ASN A 1 110 ? 14.622 6.986 -38.824 1.00 76.25 110 ASN A N 1
ATOM 919 C CA . ASN A 1 110 ? 16.007 7.153 -39.257 1.00 76.25 110 ASN A CA 1
ATOM 920 C C . ASN A 1 110 ? 16.841 5.911 -38.897 1.00 76.25 110 ASN A C 1
ATOM 922 O O . ASN A 1 110 ? 16.605 5.246 -37.887 1.00 76.25 110 ASN A O 1
ATOM 926 N N . LYS A 1 111 ? 17.838 5.576 -39.731 1.00 60.81 111 LYS A N 1
ATOM 927 C CA . LYS A 1 111 ? 18.756 4.461 -39.447 1.00 60.81 111 LYS A CA 1
ATOM 928 C C . LYS A 1 111 ? 19.624 4.807 -38.239 1.00 60.81 111 LYS A C 1
ATOM 930 O O . LYS A 1 111 ? 20.405 5.750 -38.296 1.00 60.81 111 LYS A O 1
ATOM 935 N N . THR A 1 112 ? 19.513 4.004 -37.189 1.00 59.22 112 THR A N 1
ATOM 936 C CA . THR A 1 112 ? 20.341 4.093 -35.985 1.00 59.22 112 THR A CA 1
ATOM 937 C C . THR A 1 112 ? 21.791 3.738 -36.315 1.00 59.22 112 THR A C 1
ATOM 939 O O . THR A 1 112 ? 22.057 2.721 -36.960 1.00 59.22 112 THR A O 1
ATOM 942 N N . ASN A 1 113 ? 22.743 4.549 -35.851 1.00 55.53 113 ASN A N 1
ATOM 943 C CA . ASN A 1 113 ? 24.156 4.175 -35.882 1.00 55.53 113 ASN A CA 1
ATOM 944 C C . ASN A 1 113 ? 24.417 3.118 -34.803 1.00 55.53 113 ASN A C 1
ATOM 946 O O . ASN A 1 113 ? 24.261 3.368 -33.606 1.00 55.53 113 ASN A O 1
ATOM 950 N N . SER A 1 114 ? 24.797 1.918 -35.234 1.00 47.06 114 SER A N 1
ATOM 951 C CA . SER A 1 114 ? 25.207 0.830 -34.354 1.00 47.06 114 SER A CA 1
ATOM 952 C C . SER A 1 114 ? 26.601 1.116 -33.789 1.00 47.06 114 SER A C 1
ATOM 954 O O . SER A 1 114 ? 27.596 0.714 -34.384 1.00 47.06 114 SER A O 1
ATOM 956 N N . ASP A 1 115 ? 26.696 1.803 -32.653 1.00 51.41 115 ASP A N 1
ATOM 957 C CA . ASP A 1 115 ? 27.965 1.886 -31.919 1.00 51.41 115 ASP A CA 1
ATOM 958 C C . ASP A 1 115 ? 28.208 0.579 -31.164 1.00 51.41 115 ASP A C 1
ATOM 960 O O . ASP A 1 115 ? 27.397 0.185 -30.333 1.00 51.41 115 ASP A O 1
ATOM 964 N N . GLU A 1 116 ? 29.312 -0.110 -31.433 1.00 52.12 116 GLU A N 1
ATOM 965 C CA . GLU A 1 116 ? 29.821 -1.258 -30.673 1.00 52.12 116 GLU A CA 1
ATOM 966 C C . GLU A 1 116 ? 30.448 -0.769 -29.358 1.00 52.12 116 GLU A C 1
ATOM 968 O O . GLU A 1 116 ? 31.206 0.195 -29.371 1.00 52.12 116 GLU A O 1
ATOM 973 N N . GLY A 1 117 ? 30.158 -1.402 -28.210 1.00 47.75 117 GLY A N 1
ATOM 974 C CA . GLY A 1 117 ? 30.961 -1.096 -27.014 1.00 47.75 117 GLY A CA 1
ATOM 975 C C . GLY A 1 117 ? 30.401 -1.351 -25.619 1.00 47.75 117 GLY A C 1
ATOM 976 O O . GLY A 1 117 ? 31.060 -0.952 -24.668 1.00 47.75 117 GLY A O 1
ATOM 977 N N . LEU A 1 118 ? 29.245 -1.998 -25.435 1.00 48.84 118 LEU A N 1
ATOM 978 C CA . LEU A 1 118 ? 28.829 -2.443 -24.096 1.00 48.84 118 LEU A CA 1
ATOM 979 C C . LEU A 1 118 ? 28.179 -3.821 -24.160 1.00 48.84 118 LEU A C 1
ATOM 981 O O . LEU A 1 118 ? 27.099 -3.992 -24.728 1.00 48.84 118 LEU A O 1
ATOM 985 N N . THR A 1 119 ? 28.865 -4.803 -23.583 1.00 46.47 119 THR A N 1
ATOM 986 C CA . THR A 1 119 ? 28.370 -6.164 -23.405 1.00 46.47 119 THR A CA 1
ATOM 987 C C . THR A 1 119 ? 27.393 -6.179 -22.236 1.00 46.47 119 THR A C 1
ATOM 989 O O . THR A 1 119 ? 27.750 -5.807 -21.118 1.00 46.47 119 THR A O 1
ATOM 992 N N . LEU A 1 120 ? 26.166 -6.631 -22.496 1.00 51.44 120 LEU A N 1
ATOM 993 C CA . LEU A 1 120 ? 25.147 -6.900 -21.485 1.00 51.44 120 LEU A CA 1
ATOM 994 C C . LEU A 1 120 ? 25.690 -7.957 -20.517 1.00 51.44 120 LEU A C 1
ATOM 996 O O . LEU A 1 120 ? 25.699 -9.143 -20.834 1.00 51.44 120 LEU A O 1
ATOM 1000 N N . SER A 1 121 ? 26.185 -7.534 -19.357 1.00 48.09 121 SER A N 1
ATOM 1001 C CA . SER A 1 121 ? 26.489 -8.464 -18.271 1.00 48.09 121 SER A CA 1
ATOM 1002 C C . SER A 1 121 ? 25.322 -8.412 -17.291 1.00 48.09 121 SER A C 1
ATOM 1004 O O . SER A 1 121 ? 25.171 -7.393 -16.611 1.00 48.09 121 SER A O 1
ATOM 1006 N N . PRO A 1 122 ? 24.465 -9.447 -17.231 1.00 56.16 122 PRO A N 1
ATOM 1007 C CA . PRO A 1 122 ? 23.384 -9.485 -16.258 1.00 56.16 122 PRO A CA 1
ATOM 1008 C C . PRO A 1 122 ? 23.976 -9.375 -14.853 1.00 56.16 122 PRO A C 1
ATOM 1010 O O . PRO A 1 122 ? 24.920 -10.085 -14.496 1.00 56.16 122 PRO A O 1
ATOM 1013 N N . GLN A 1 123 ? 23.441 -8.452 -14.056 1.00 61.62 123 GLN A N 1
ATOM 1014 C CA . GLN A 1 123 ? 23.841 -8.338 -12.659 1.00 61.62 123 GLN A CA 1
ATOM 1015 C C . GLN A 1 123 ? 23.292 -9.539 -11.871 1.00 61.62 123 GLN A C 1
ATOM 1017 O O . GLN A 1 123 ? 22.149 -9.946 -12.098 1.00 61.62 123 GLN A O 1
ATOM 1022 N N . PRO A 1 124 ? 24.080 -10.119 -10.948 1.00 63.34 124 PRO A N 1
ATOM 1023 C CA . PRO A 1 124 ? 23.651 -11.283 -10.188 1.00 63.34 124 PRO A CA 1
ATOM 1024 C C . PRO A 1 124 ? 22.508 -10.918 -9.235 1.00 63.34 124 PRO A C 1
ATOM 1026 O O . PRO A 1 124 ? 22.655 -10.069 -8.355 1.00 63.34 124 PRO A O 1
ATOM 1029 N N . ILE A 1 125 ? 21.385 -11.614 -9.387 1.00 69.31 125 ILE A N 1
ATOM 1030 C CA . ILE A 1 125 ? 20.239 -11.549 -8.477 1.00 69.31 125 ILE A CA 1
ATOM 1031 C C . ILE A 1 125 ? 20.526 -12.423 -7.252 1.00 69.31 125 ILE A C 1
ATOM 1033 O O . ILE A 1 125 ? 21.082 -13.512 -7.385 1.00 69.31 125 ILE A O 1
ATOM 1037 N N . GLY A 1 126 ? 20.125 -11.973 -6.057 1.00 63.66 126 GLY A N 1
ATOM 1038 C CA . GLY A 1 126 ? 20.106 -12.848 -4.873 1.00 63.66 126 GLY A CA 1
ATOM 1039 C C . GLY A 1 126 ? 20.430 -12.205 -3.526 1.00 63.66 126 GLY A C 1
ATOM 1040 O O . GLY A 1 126 ? 20.350 -12.882 -2.507 1.00 63.66 126 GLY A O 1
ATOM 1041 N N . LYS A 1 127 ? 20.785 -10.915 -3.477 1.00 70.44 127 LYS A N 1
ATOM 1042 C CA . LYS A 1 127 ? 20.963 -10.196 -2.195 1.00 70.44 127 LYS A CA 1
ATOM 1043 C C . LYS A 1 127 ? 19.684 -9.531 -1.681 1.00 70.44 127 LYS A C 1
ATOM 1045 O O . LYS A 1 127 ? 19.664 -9.007 -0.571 1.00 70.44 127 LYS A O 1
ATOM 1050 N N . GLU A 1 128 ? 18.642 -9.502 -2.496 1.00 82.38 128 GLU A N 1
ATOM 1051 C CA . GLU A 1 128 ? 17.464 -8.671 -2.281 1.00 82.38 128 GLU A CA 1
ATOM 1052 C C . GLU A 1 128 ? 16.358 -9.466 -1.605 1.00 82.38 128 GLU A C 1
ATOM 1054 O O . GLU A 1 128 ? 16.143 -10.633 -1.915 1.00 82.38 128 GLU A O 1
ATOM 1059 N N . ARG A 1 129 ? 15.639 -8.820 -0.684 1.00 84.75 129 ARG A N 1
ATOM 1060 C CA . ARG A 1 129 ? 14.450 -9.411 -0.056 1.00 84.75 129 ARG A CA 1
ATOM 1061 C C . ARG A 1 129 ? 13.191 -9.245 -0.897 1.00 84.75 129 ARG A C 1
ATOM 1063 O O . ARG A 1 129 ? 12.239 -9.984 -0.699 1.00 84.75 129 ARG A O 1
ATOM 1070 N N . THR A 1 130 ? 13.170 -8.270 -1.795 1.00 91.44 130 THR A N 1
ATOM 1071 C CA . THR A 1 130 ? 12.046 -8.027 -2.696 1.00 91.44 130 THR A CA 1
ATOM 1072 C C . THR A 1 130 ? 12.603 -7.708 -4.067 1.00 91.44 130 THR A C 1
ATOM 1074 O O . THR A 1 130 ? 13.498 -6.870 -4.169 1.00 91.44 130 THR A O 1
ATOM 1077 N N . LEU A 1 131 ? 12.083 -8.374 -5.094 1.00 93.12 131 LEU A N 1
ATOM 1078 C CA . LEU A 1 131 ? 12.423 -8.106 -6.484 1.00 93.12 131 LEU A CA 1
ATOM 1079 C C . LEU A 1 131 ? 11.149 -7.796 -7.262 1.00 93.12 131 LEU A C 1
ATOM 1081 O O . LEU A 1 131 ? 10.256 -8.639 -7.353 1.00 93.12 131 LEU A O 1
ATOM 1085 N N . ARG A 1 132 ? 11.099 -6.595 -7.836 1.00 93.06 132 ARG A N 1
ATOM 1086 C CA . ARG A 1 132 ? 10.022 -6.170 -8.722 1.00 93.06 132 ARG A CA 1
ATOM 1087 C C . ARG A 1 132 ? 10.302 -6.617 -10.150 1.00 93.06 132 ARG A C 1
ATOM 1089 O O . ARG A 1 132 ? 11.399 -6.386 -10.672 1.00 93.06 132 ARG A O 1
ATOM 1096 N N . VAL A 1 133 ? 9.324 -7.268 -10.768 1.00 93.69 133 VAL A N 1
ATOM 1097 C CA . VAL A 1 133 ? 9.448 -7.851 -12.106 1.00 93.69 133 VAL A CA 1
ATOM 1098 C C . VAL A 1 133 ? 8.193 -7.611 -12.939 1.00 93.69 133 VAL A C 1
ATOM 1100 O O . VAL A 1 133 ? 7.096 -7.500 -12.399 1.00 93.69 133 VAL A O 1
ATOM 1103 N N . GLN A 1 134 ? 8.344 -7.585 -14.261 1.00 93.19 134 GLN A N 1
ATOM 1104 C CA . GLN A 1 134 ? 7.220 -7.600 -15.197 1.00 93.19 134 GLN A CA 1
ATOM 1105 C C . GLN A 1 134 ? 7.128 -8.945 -15.901 1.00 93.19 134 GLN A C 1
ATOM 1107 O O . GLN A 1 134 ? 8.130 -9.434 -16.424 1.00 93.19 134 GLN A O 1
ATOM 1112 N N . VAL A 1 135 ? 5.930 -9.516 -15.959 1.00 92.88 135 VAL A N 1
ATOM 1113 C CA . VAL A 1 135 ? 5.666 -10.775 -16.657 1.00 92.88 135 VAL A CA 1
ATOM 1114 C C . VAL A 1 135 ? 5.859 -10.589 -18.162 1.00 92.88 135 VAL A C 1
ATOM 1116 O O . VAL A 1 135 ? 5.235 -9.726 -18.773 1.00 92.88 135 VAL A O 1
ATOM 1119 N N . GLN A 1 136 ? 6.718 -11.413 -18.756 1.00 91.62 136 GLN A N 1
ATOM 1120 C CA . GLN A 1 136 ? 6.949 -11.478 -20.202 1.00 91.62 136 GLN A CA 1
ATOM 1121 C C . GLN A 1 136 ? 6.203 -12.647 -20.842 1.00 91.62 136 GLN A C 1
ATOM 1123 O O . GLN A 1 136 ? 5.753 -12.530 -21.970 1.00 91.62 136 GLN A O 1
ATOM 1128 N N . ALA A 1 137 ? 6.104 -13.781 -20.143 1.00 92.06 137 ALA A N 1
ATOM 1129 C CA . ALA A 1 137 ? 5.364 -14.952 -20.604 1.00 92.06 137 ALA A CA 1
ATOM 1130 C C . ALA A 1 137 ? 5.040 -15.884 -19.432 1.00 92.06 137 ALA A C 1
ATOM 1132 O O . ALA A 1 137 ? 5.821 -15.989 -18.482 1.00 92.06 137 ALA A O 1
ATOM 1133 N N . VAL A 1 138 ? 3.938 -16.621 -19.551 1.00 92.44 138 VAL A N 1
ATOM 1134 C CA . VAL A 1 138 ? 3.493 -17.624 -18.574 1.00 92.44 138 VAL A CA 1
ATOM 1135 C C . VAL A 1 138 ? 3.530 -19.013 -19.217 1.00 92.44 138 VAL A C 1
ATOM 1137 O O . VAL A 1 138 ? 2.949 -19.224 -20.279 1.00 92.44 138 VAL A O 1
ATOM 1140 N N . ASP A 1 139 ? 4.220 -19.963 -18.584 1.00 90.69 139 ASP A N 1
ATOM 1141 C CA . ASP A 1 139 ? 4.263 -21.378 -18.971 1.00 90.69 139 ASP A CA 1
ATOM 1142 C C . ASP A 1 139 ? 3.429 -22.201 -17.974 1.00 90.69 139 ASP A C 1
ATOM 1144 O O . ASP A 1 139 ? 3.880 -22.555 -16.878 1.00 90.69 139 ASP A O 1
ATOM 1148 N N . ASN A 1 140 ? 2.188 -22.497 -18.374 1.00 85.81 140 ASN A N 1
ATOM 1149 C CA . ASN A 1 140 ? 1.233 -23.253 -17.562 1.00 85.81 140 ASN A CA 1
ATOM 1150 C C . ASN A 1 140 ? 1.652 -24.713 -17.343 1.00 85.81 140 ASN A C 1
ATOM 1152 O O . ASN A 1 140 ? 1.366 -25.275 -16.289 1.00 85.81 140 ASN A O 1
ATOM 1156 N N . GLU A 1 141 ? 2.345 -25.330 -18.305 1.00 85.50 141 GLU A N 1
ATOM 1157 C CA . GLU A 1 141 ? 2.749 -26.737 -18.203 1.00 85.50 141 GLU A CA 1
ATOM 1158 C C . GLU A 1 141 ? 3.853 -26.928 -17.160 1.00 85.50 141 GLU A C 1
ATOM 1160 O O . GLU A 1 141 ? 3.880 -27.935 -16.450 1.00 85.50 141 GLU A O 1
ATOM 1165 N N . LYS A 1 142 ? 4.760 -25.951 -17.047 1.00 87.06 142 LYS A N 1
ATOM 1166 C CA . LYS A 1 142 ? 5.878 -25.994 -16.092 1.00 87.06 142 LYS A CA 1
ATOM 1167 C C . LYS A 1 142 ? 5.608 -25.264 -14.779 1.00 87.06 142 LYS A C 1
ATOM 1169 O O . LYS A 1 142 ? 6.439 -25.361 -13.874 1.00 87.06 142 LYS A O 1
ATOM 1174 N N . ALA A 1 143 ? 4.477 -24.564 -14.665 1.00 88.94 143 ALA A N 1
ATOM 1175 C CA . ALA A 1 143 ? 4.194 -23.629 -13.576 1.00 88.94 143 ALA A CA 1
ATOM 1176 C C . ALA A 1 143 ? 5.320 -22.586 -13.404 1.00 88.94 143 ALA A C 1
ATOM 1178 O O . ALA A 1 143 ? 5.792 -22.306 -12.297 1.00 88.94 143 ALA A O 1
ATOM 1179 N N . GLU A 1 144 ? 5.780 -22.035 -14.528 1.00 92.38 144 GLU A N 1
ATOM 1180 C CA . GLU A 1 144 ? 6.887 -21.081 -14.592 1.00 92.38 144 GLU A CA 1
ATOM 1181 C C . GLU A 1 144 ? 6.439 -19.766 -15.233 1.00 92.38 144 GLU A C 1
ATOM 1183 O O . GLU A 1 144 ? 5.659 -19.744 -16.181 1.00 92.38 144 GLU A O 1
ATOM 1188 N N . ILE A 1 145 ? 6.969 -18.656 -14.730 1.00 94.25 145 ILE A N 1
ATOM 1189 C CA . ILE A 1 145 ? 6.726 -17.319 -15.264 1.00 94.25 145 ILE A CA 1
ATOM 1190 C C . ILE A 1 145 ? 8.071 -16.729 -15.656 1.00 94.25 145 ILE A C 1
ATOM 1192 O O . ILE A 1 145 ? 8.987 -16.640 -14.834 1.00 94.25 145 ILE A O 1
ATOM 1196 N N . ARG A 1 146 ? 8.204 -16.331 -16.919 1.00 94.44 146 ARG A N 1
ATOM 1197 C CA . ARG A 1 146 ? 9.361 -15.565 -17.380 1.00 94.44 146 ARG A CA 1
ATOM 1198 C C . ARG A 1 146 ? 9.079 -14.098 -17.144 1.00 94.44 146 ARG A C 1
ATOM 1200 O O . ARG A 1 146 ? 8.071 -13.582 -17.627 1.00 94.44 146 ARG A O 1
ATOM 1207 N N . CYS A 1 147 ? 9.974 -13.434 -16.430 1.00 93.81 147 CYS A N 1
ATOM 1208 C CA . CYS A 1 147 ? 9.823 -12.034 -16.078 1.00 93.81 147 CYS A CA 1
ATOM 1209 C C . CYS A 1 147 ? 11.087 -11.240 -16.399 1.00 93.81 147 CYS A C 1
ATOM 1211 O O . CYS A 1 147 ? 12.193 -11.776 -16.403 1.00 93.81 147 CYS A O 1
ATOM 1213 N N . LEU A 1 148 ? 10.921 -9.939 -16.604 1.00 91.88 148 LEU A N 1
ATOM 1214 C CA . LEU A 1 148 ? 12.012 -8.981 -16.719 1.00 91.88 148 LEU A CA 1
ATOM 1215 C C . LEU A 1 148 ? 12.182 -8.240 -15.391 1.00 91.88 148 LEU A C 1
ATOM 1217 O O . LEU A 1 148 ? 11.203 -7.749 -14.828 1.00 91.88 148 LEU A O 1
ATOM 1221 N N . SER A 1 149 ? 13.414 -8.156 -14.889 1.00 91.75 149 SER A N 1
ATOM 1222 C CA . SER A 1 149 ? 13.721 -7.423 -13.659 1.00 91.75 149 SER A CA 1
ATOM 1223 C C . SER A 1 149 ? 13.623 -5.913 -13.861 1.00 91.75 149 SER A C 1
ATOM 1225 O O . SER A 1 149 ? 14.237 -5.359 -14.774 1.00 91.75 149 SER A O 1
ATOM 1227 N N . GLU A 1 150 ? 12.913 -5.226 -12.961 1.00 89.62 150 GLU A N 1
ATOM 1228 C CA . GLU A 1 150 ? 12.914 -3.765 -12.953 1.00 89.62 150 GLU A CA 1
ATOM 1229 C C . GLU A 1 150 ? 14.275 -3.221 -12.507 1.00 89.62 150 GLU A C 1
ATOM 1231 O O . GLU A 1 150 ? 14.784 -2.251 -13.067 1.00 89.62 150 GLU A O 1
ATOM 1236 N N . LYS A 1 151 ? 14.875 -3.807 -11.473 1.00 86.56 151 LYS A N 1
ATOM 1237 C CA . LYS A 1 151 ? 16.087 -3.248 -10.869 1.00 86.56 151 LYS A CA 1
ATOM 1238 C C . LYS A 1 151 ? 17.354 -3.559 -11.659 1.00 86.56 151 LYS A C 1
ATOM 1240 O O . LYS A 1 151 ? 18.299 -2.776 -11.616 1.00 86.56 151 LYS A O 1
ATOM 1245 N N . HIS A 1 152 ? 17.364 -4.672 -12.386 1.00 86.81 152 HIS A N 1
ATOM 1246 C CA . HIS A 1 152 ? 18.498 -5.109 -13.190 1.00 86.81 152 HIS A CA 1
ATOM 1247 C C . HIS A 1 152 ? 18.099 -5.102 -14.672 1.00 86.81 152 HIS A C 1
ATOM 1249 O O . HIS A 1 152 ? 17.552 -6.096 -15.156 1.00 86.81 152 HIS A O 1
ATOM 1255 N N . PRO A 1 153 ? 18.342 -3.989 -15.397 1.00 82.62 153 PRO A N 1
ATOM 1256 C CA . PRO A 1 153 ? 17.972 -3.858 -16.800 1.00 82.62 153 PRO A CA 1
ATOM 1257 C C . PRO A 1 153 ? 18.452 -5.043 -17.641 1.00 82.62 153 PRO A C 1
ATOM 1259 O O . PRO A 1 153 ? 19.612 -5.446 -17.547 1.00 82.62 153 PRO A O 1
ATOM 1262 N N . GLY A 1 154 ? 17.561 -5.587 -18.475 1.00 78.88 154 GLY A N 1
ATOM 1263 C CA . GLY A 1 154 ? 17.837 -6.717 -19.375 1.00 78.88 154 GLY A CA 1
ATOM 1264 C C . GLY A 1 154 ? 18.042 -8.071 -18.692 1.00 78.88 154 GLY A C 1
ATOM 1265 O O . GLY A 1 154 ? 18.299 -9.052 -19.384 1.00 78.88 154 GLY A O 1
ATOM 1266 N N . THR A 1 155 ? 17.936 -8.152 -17.365 1.00 86.12 155 THR A N 1
ATOM 1267 C CA . THR A 1 155 ? 18.010 -9.432 -16.663 1.00 86.12 155 THR A CA 1
ATOM 1268 C C . THR A 1 155 ? 16.646 -10.114 -16.690 1.00 86.12 155 THR A C 1
ATOM 1270 O O . THR A 1 155 ? 15.711 -9.697 -15.999 1.00 86.12 155 THR A O 1
ATOM 1273 N N . GLU A 1 156 ? 16.553 -11.190 -17.465 1.00 89.81 156 GLU A N 1
ATOM 1274 C CA . GLU A 1 156 ? 15.421 -12.110 -17.429 1.00 89.81 156 GLU A CA 1
ATOM 1275 C C . GLU A 1 156 ? 15.536 -13.065 -16.240 1.00 89.81 156 GLU A C 1
ATOM 1277 O O . GLU A 1 156 ? 16.610 -13.579 -15.919 1.00 89.81 156 GLU A O 1
ATOM 1282 N N . VAL A 1 157 ? 14.406 -13.321 -15.591 1.00 91.75 157 VAL A N 1
ATOM 1283 C CA . VAL A 1 157 ? 14.289 -14.253 -14.474 1.00 91.75 157 VAL A CA 1
ATOM 1284 C C . VAL A 1 157 ? 13.175 -15.241 -14.742 1.00 91.75 157 VAL A C 1
ATOM 1286 O O . VAL A 1 157 ? 12.158 -14.910 -15.345 1.00 91.75 157 VAL A O 1
ATOM 1289 N N . THR A 1 158 ? 13.358 -16.467 -14.267 1.00 94.00 158 THR A N 1
ATOM 1290 C CA . THR A 1 158 ? 12.292 -17.469 -14.263 1.00 94.00 158 THR A CA 1
ATOM 1291 C C . THR A 1 158 ? 11.812 -17.653 -12.836 1.00 94.00 158 THR A C 1
ATOM 1293 O O . THR A 1 158 ? 12.588 -18.047 -11.964 1.00 94.00 158 THR A O 1
ATOM 1296 N N . VAL A 1 159 ? 10.542 -17.352 -12.596 1.00 92.94 159 VAL A N 1
ATOM 1297 C CA . VAL A 1 159 ? 9.865 -17.557 -11.318 1.00 92.94 159 VAL A CA 1
ATOM 1298 C C . VAL A 1 159 ? 9.137 -18.884 -11.390 1.00 92.94 159 VAL A C 1
ATOM 1300 O O . VAL A 1 159 ? 8.334 -19.105 -12.293 1.00 92.94 159 VAL A O 1
ATOM 1303 N N . ARG A 1 160 ? 9.414 -19.778 -10.446 1.00 90.44 160 ARG A N 1
ATOM 1304 C CA . ARG A 1 160 ? 8.664 -21.022 -10.318 1.00 90.44 160 ARG A CA 1
ATOM 1305 C C . ARG A 1 160 ? 7.576 -20.822 -9.278 1.00 90.44 160 ARG A C 1
ATOM 1307 O O . ARG A 1 160 ? 7.878 -20.507 -8.128 1.00 90.44 160 ARG A O 1
ATOM 1314 N N . CYS A 1 161 ? 6.333 -21.013 -9.692 1.00 83.81 161 CYS A N 1
ATOM 1315 C CA . CYS A 1 161 ? 5.196 -20.904 -8.797 1.00 83.81 161 CYS A CA 1
ATOM 1316 C C . CYS A 1 161 ? 4.890 -22.258 -8.165 1.00 83.81 161 CYS A C 1
ATOM 1318 O O . CYS A 1 161 ? 5.081 -23.317 -8.769 1.00 83.81 161 CYS A O 1
ATOM 1320 N N . ASP A 1 162 ? 4.408 -22.218 -6.932 1.00 76.69 162 ASP A N 1
ATOM 1321 C CA . ASP A 1 162 ? 3.798 -23.379 -6.309 1.00 76.69 162 ASP A CA 1
ATOM 1322 C C . ASP A 1 162 ? 2.340 -23.473 -6.777 1.00 76.69 162 ASP A C 1
ATOM 1324 O O . ASP A 1 162 ? 1.524 -22.594 -6.496 1.00 76.69 162 ASP A O 1
ATOM 1328 N N . ALA A 1 163 ? 2.020 -24.542 -7.509 1.00 61.50 163 ALA A N 1
ATOM 1329 C CA . ALA A 1 163 ? 0.722 -24.741 -8.151 1.00 61.50 163 ALA A CA 1
ATOM 1330 C C . ALA A 1 163 ? -0.463 -24.768 -7.165 1.00 61.50 163 ALA A C 1
ATOM 1332 O O . ALA A 1 163 ? -1.602 -24.582 -7.585 1.00 61.50 163 ALA A O 1
ATOM 1333 N N . LEU A 1 164 ? -0.215 -25.001 -5.870 1.00 58.00 164 LEU A N 1
ATOM 1334 C CA . LEU A 1 164 ? -1.251 -25.027 -4.832 1.00 58.00 164 LEU A CA 1
ATOM 1335 C C . LEU A 1 164 ? -1.567 -23.644 -4.249 1.00 58.00 164 LEU A C 1
ATOM 1337 O O . LEU A 1 164 ? -2.689 -23.416 -3.804 1.00 58.00 164 LEU A O 1
ATOM 1341 N N . SER A 1 165 ? -0.587 -22.740 -4.214 1.00 61.59 165 SER A N 1
ATOM 1342 C CA . SER A 1 165 ? -0.676 -21.463 -3.492 1.00 61.59 165 SER A CA 1
ATOM 1343 C C . SER A 1 165 ? -0.649 -20.240 -4.409 1.00 61.59 165 SER A C 1
ATOM 1345 O O . SER A 1 165 ? -1.132 -19.175 -4.033 1.00 61.59 165 SER A O 1
ATOM 1347 N N . SER A 1 166 ? -0.114 -20.363 -5.623 1.00 66.44 166 SER A N 1
ATOM 1348 C CA . SER A 1 166 ? -0.093 -19.294 -6.625 1.00 66.44 166 SER A CA 1
ATOM 1349 C C . SER A 1 166 ? -0.236 -19.891 -8.025 1.00 66.44 166 SER A C 1
ATOM 1351 O O . SER A 1 166 ? 0.763 -20.064 -8.726 1.00 66.44 166 SER A O 1
ATOM 1353 N N . PRO A 1 167 ? -1.468 -20.245 -8.430 1.00 73.19 167 PRO A N 1
ATOM 1354 C CA . PRO A 1 167 ? -1.749 -20.729 -9.773 1.00 73.19 167 PRO A CA 1
ATOM 1355 C C . PRO A 1 167 ? -1.231 -19.741 -10.825 1.00 73.19 167 PRO A C 1
ATOM 1357 O O . PRO A 1 167 ? -1.460 -18.534 -10.736 1.00 73.19 167 PRO A O 1
ATOM 1360 N N . VAL A 1 168 ? -0.474 -20.247 -11.800 1.00 80.19 168 VAL A N 1
ATOM 1361 C CA . VAL A 1 168 ? 0.162 -19.407 -12.828 1.00 80.19 168 VAL A CA 1
ATOM 1362 C C . VAL A 1 168 ? -0.845 -18.744 -13.773 1.00 80.19 168 VAL A C 1
ATOM 1364 O O . VAL A 1 168 ? -0.543 -17.709 -14.357 1.00 80.19 168 VAL A O 1
ATOM 1367 N N . ASP A 1 169 ? -2.050 -19.300 -13.872 1.00 80.12 169 ASP A N 1
ATOM 1368 C CA . ASP A 1 169 ? -3.173 -18.800 -14.669 1.00 80.12 169 ASP A CA 1
ATOM 1369 C C . ASP A 1 169 ? -3.783 -17.495 -14.130 1.00 80.12 169 ASP A C 1
ATOM 1371 O O . ASP A 1 169 ? -4.544 -16.836 -14.836 1.00 80.12 169 ASP A O 1
ATOM 1375 N N . HIS A 1 170 ? -3.419 -17.074 -12.916 1.00 85.00 170 HIS A N 1
ATOM 1376 C CA . HIS A 1 170 ? -3.781 -15.762 -12.381 1.00 85.00 170 HIS A CA 1
ATOM 1377 C C . HIS A 1 170 ? -2.928 -14.611 -12.939 1.00 85.00 170 HIS A C 1
ATOM 1379 O O . HIS A 1 170 ? -3.256 -13.446 -12.709 1.00 85.00 170 HIS A O 1
ATOM 1385 N N . PHE A 1 171 ? -1.836 -14.906 -13.650 1.00 91.06 171 PHE A N 1
ATOM 1386 C CA . PHE A 1 171 ? -0.913 -13.902 -14.178 1.00 91.06 171 PHE A CA 1
ATOM 1387 C C . PHE A 1 171 ? -1.054 -13.746 -15.695 1.00 91.06 171 PHE A C 1
ATOM 1389 O O . PHE A 1 171 ? -1.389 -14.688 -16.410 1.00 91.06 171 PHE A O 1
ATOM 1396 N N . TRP A 1 172 ? -0.752 -12.551 -16.205 1.00 90.81 172 TRP A N 1
ATOM 1397 C CA . TRP A 1 172 ? -0.803 -12.237 -17.634 1.00 90.81 172 TRP A CA 1
ATOM 1398 C C . TRP A 1 172 ? 0.439 -11.463 -18.081 1.00 90.81 172 TRP A C 1
ATOM 1400 O O . TRP A 1 172 ? 1.128 -10.841 -17.273 1.00 90.81 172 TRP A O 1
ATOM 1410 N N . GLU A 1 173 ? 0.737 -11.501 -19.381 1.00 89.94 173 GLU A N 1
ATOM 1411 C CA . GLU A 1 173 ? 1.836 -10.727 -19.964 1.00 89.94 173 GLU A CA 1
ATOM 1412 C C . GLU A 1 173 ? 1.645 -9.227 -19.715 1.00 89.94 173 GLU A C 1
ATOM 1414 O O . GLU A 1 173 ? 0.564 -8.673 -19.907 1.00 89.94 173 GLU A O 1
ATOM 1419 N N . GLY A 1 174 ? 2.707 -8.566 -19.264 1.00 86.44 174 GLY A N 1
ATOM 1420 C CA . GLY A 1 174 ? 2.697 -7.160 -18.877 1.00 86.44 174 GLY A CA 1
ATOM 1421 C C . GLY A 1 174 ? 2.394 -6.903 -17.399 1.00 86.44 174 GLY A C 1
ATOM 1422 O O . GLY A 1 174 ? 2.734 -5.810 -16.931 1.00 86.44 174 GLY A O 1
ATOM 1423 N N . ALA A 1 175 ? 1.853 -7.885 -16.663 1.00 90.50 175 ALA A N 1
ATOM 1424 C CA . ALA A 1 175 ? 1.544 -7.746 -15.240 1.00 90.50 175 ALA A CA 1
ATOM 1425 C C . ALA A 1 175 ? 2.793 -7.424 -14.406 1.00 90.50 175 ALA A C 1
ATOM 1427 O O . ALA A 1 175 ? 3.887 -7.934 -14.680 1.00 90.50 175 ALA A O 1
ATOM 1428 N N . GLN A 1 176 ? 2.635 -6.591 -13.380 1.00 92.62 176 GLN A N 1
ATOM 1429 C CA . GLN A 1 176 ? 3.704 -6.267 -12.433 1.00 92.62 176 GLN A CA 1
ATOM 1430 C C . GLN A 1 176 ? 3.629 -7.178 -11.211 1.00 92.62 176 GLN A C 1
ATOM 1432 O O . GLN A 1 176 ? 2.561 -7.341 -10.627 1.00 92.62 176 GLN A O 1
ATOM 1437 N N . LEU A 1 177 ? 4.766 -7.734 -10.791 1.00 94.44 177 LEU A N 1
ATOM 1438 C CA . LEU A 1 177 ? 4.861 -8.590 -9.611 1.00 94.44 177 LEU A CA 1
ATOM 1439 C C . LEU A 1 177 ? 5.943 -8.097 -8.653 1.00 94.44 177 LEU A C 1
ATOM 1441 O O . LEU A 1 177 ? 7.054 -7.777 -9.080 1.00 94.44 177 LEU A O 1
ATOM 1445 N N . ASN A 1 178 ? 5.659 -8.164 -7.354 1.00 94.56 178 ASN A N 1
ATOM 1446 C CA . ASN A 1 178 ? 6.677 -8.131 -6.308 1.00 94.56 178 ASN A CA 1
ATOM 1447 C C . ASN A 1 178 ? 6.931 -9.548 -5.782 1.00 94.56 178 ASN A C 1
ATOM 1449 O O . ASN A 1 178 ? 6.048 -10.190 -5.212 1.00 94.56 178 ASN A O 1
ATOM 1453 N N . LEU A 1 179 ? 8.158 -10.036 -5.977 1.00 94.31 179 LEU A N 1
ATOM 1454 C CA . LEU A 1 179 ? 8.636 -11.323 -5.472 1.00 94.31 179 LEU A CA 1
ATOM 1455 C C . LEU A 1 179 ? 9.263 -11.110 -4.096 1.00 94.31 179 LEU A C 1
ATOM 1457 O O . LEU A 1 179 ? 10.298 -10.450 -3.995 1.00 94.31 179 LEU A O 1
ATOM 1461 N N . ILE A 1 180 ? 8.664 -11.662 -3.042 1.00 92.56 180 ILE A N 1
ATOM 1462 C CA . ILE A 1 180 ? 9.077 -11.407 -1.656 1.00 92.56 180 ILE A CA 1
ATOM 1463 C C . ILE A 1 180 ? 9.773 -12.630 -1.057 1.00 92.56 180 ILE A C 1
ATOM 1465 O O . ILE A 1 180 ? 9.293 -13.761 -1.158 1.00 92.56 180 ILE A O 1
ATOM 1469 N N . ASP A 1 181 ? 10.904 -12.364 -0.403 1.00 90.94 181 ASP A N 1
ATOM 1470 C CA . ASP A 1 181 ? 11.743 -13.288 0.358 1.00 90.94 181 ASP A CA 1
ATOM 1471 C C . ASP A 1 181 ? 12.028 -14.596 -0.398 1.00 90.94 181 ASP A C 1
ATOM 1473 O O . ASP A 1 181 ? 11.840 -15.698 0.123 1.00 90.94 181 ASP A O 1
ATOM 1477 N N . PHE A 1 182 ? 12.465 -14.461 -1.651 1.00 91.06 182 PHE A N 1
ATOM 1478 C CA . PHE A 1 182 ? 12.703 -15.577 -2.559 1.00 91.06 182 PHE A CA 1
ATOM 1479 C C . PHE A 1 182 ? 14.054 -16.264 -2.339 1.00 91.06 182 PHE A C 1
ATOM 1481 O O . PHE A 1 182 ? 15.023 -15.680 -1.855 1.00 91.06 182 PHE A O 1
ATOM 1488 N N . THR A 1 183 ? 14.120 -17.526 -2.750 1.00 90.50 183 THR A N 1
ATOM 1489 C CA . THR A 1 183 ? 15.367 -18.297 -2.850 1.00 90.50 183 THR A CA 1
ATOM 1490 C C . THR A 1 183 ? 15.655 -18.648 -4.304 1.00 90.50 183 THR A C 1
ATOM 1492 O O . THR A 1 183 ? 14.772 -18.547 -5.153 1.00 90.50 183 THR A O 1
ATOM 1495 N N . VAL A 1 184 ? 16.895 -19.030 -4.606 1.00 89.94 184 VAL A N 1
ATOM 1496 C CA . VAL A 1 184 ? 17.293 -19.475 -5.947 1.00 89.94 184 VAL A CA 1
ATOM 1497 C C . VAL A 1 184 ? 17.489 -20.986 -5.915 1.00 89.94 184 VAL A C 1
ATOM 1499 O O . VAL A 1 184 ? 18.229 -21.497 -5.072 1.00 89.94 184 VAL A O 1
ATOM 1502 N N . ASP A 1 185 ? 16.810 -21.708 -6.805 1.00 88.81 185 ASP A N 1
ATOM 1503 C CA . ASP A 1 185 ? 16.954 -23.157 -6.921 1.00 88.81 185 ASP A CA 1
ATOM 1504 C C . ASP A 1 185 ? 18.236 -23.562 -7.675 1.00 88.81 185 ASP A C 1
ATOM 1506 O O . ASP A 1 185 ? 18.999 -22.735 -8.178 1.00 88.81 185 ASP A O 1
ATOM 1510 N N . LYS A 1 186 ? 18.483 -24.873 -7.777 1.00 86.69 186 LYS A N 1
ATOM 1511 C CA . LYS A 1 186 ? 19.671 -25.419 -8.460 1.00 86.69 186 LYS A CA 1
ATOM 1512 C C . LYS A 1 186 ? 19.736 -25.080 -9.955 1.00 86.69 186 LYS A C 1
ATOM 1514 O O . LYS A 1 186 ? 20.813 -25.158 -10.535 1.00 86.69 186 LYS A O 1
ATOM 1519 N N . ASN A 1 187 ? 18.604 -24.732 -10.563 1.00 85.88 187 ASN A N 1
ATOM 1520 C CA . ASN A 1 187 ? 18.474 -24.382 -11.973 1.00 85.88 187 ASN A CA 1
ATOM 1521 C C . ASN A 1 187 ? 18.454 -22.858 -12.189 1.00 85.88 187 ASN A C 1
ATOM 1523 O O . ASN A 1 187 ? 18.192 -22.412 -13.304 1.00 85.88 187 ASN A O 1
ATOM 1527 N N . GLY A 1 188 ? 18.705 -22.057 -11.145 1.00 86.94 188 GLY A N 1
ATOM 1528 C CA . GLY A 1 188 ? 18.707 -20.595 -11.223 1.00 86.94 188 GLY A CA 1
ATOM 1529 C C . GLY A 1 188 ? 17.317 -19.955 -11.189 1.00 86.94 188 GLY A C 1
ATOM 1530 O O . GLY A 1 188 ? 17.192 -18.771 -11.498 1.00 86.94 188 GLY A O 1
ATOM 1531 N N . ARG A 1 189 ? 16.267 -20.705 -10.835 1.00 90.88 189 ARG A N 1
ATOM 1532 C CA . ARG A 1 189 ? 14.884 -20.205 -10.790 1.00 90.88 189 ARG A CA 1
ATOM 1533 C C . ARG A 1 189 ? 14.580 -19.594 -9.434 1.00 90.88 189 ARG A C 1
ATOM 1535 O O . ARG A 1 189 ? 15.040 -20.092 -8.406 1.00 90.88 189 ARG A O 1
ATOM 1542 N N . LEU A 1 190 ? 13.773 -18.541 -9.433 1.00 92.12 190 LEU A N 1
ATOM 1543 C CA . LEU A 1 190 ? 13.341 -17.866 -8.217 1.00 92.12 190 LEU A CA 1
ATOM 1544 C C . LEU A 1 190 ? 12.139 -18.595 -7.611 1.00 92.12 190 LEU A C 1
ATOM 1546 O O . LEU A 1 190 ? 11.150 -18.853 -8.294 1.00 92.12 190 LEU A O 1
ATOM 1550 N N . LEU A 1 191 ? 12.237 -18.892 -6.318 1.00 91.38 191 LEU A N 1
ATOM 1551 C CA . LEU A 1 191 ? 11.199 -19.490 -5.484 1.00 91.38 191 LEU A CA 1
ATOM 1552 C C . LEU A 1 191 ? 10.778 -18.463 -4.421 1.00 91.38 191 LEU A C 1
ATOM 1554 O O . LEU A 1 191 ? 11.380 -18.439 -3.339 1.00 91.38 191 LEU A O 1
ATOM 1558 N N . PRO A 1 192 ? 9.832 -17.559 -4.736 1.00 92.06 192 PRO A N 1
ATOM 1559 C CA . PRO A 1 192 ? 9.318 -16.566 -3.796 1.00 92.06 192 PRO A CA 1
ATOM 1560 C C . PRO A 1 192 ? 8.489 -17.205 -2.685 1.00 92.06 192 PRO A C 1
ATOM 1562 O O . PRO A 1 192 ? 7.814 -18.208 -2.902 1.00 92.06 192 PRO A O 1
ATOM 1565 N N . LYS A 1 193 ? 8.515 -16.598 -1.494 1.00 90.31 193 LYS A N 1
ATOM 1566 C CA . LYS A 1 193 ? 7.581 -16.954 -0.416 1.00 90.31 193 LYS A CA 1
ATOM 1567 C C . LYS A 1 193 ? 6.212 -16.325 -0.626 1.00 90.31 193 LYS A C 1
ATOM 1569 O O . LYS A 1 193 ? 5.210 -16.939 -0.285 1.00 90.31 193 LYS A O 1
ATOM 1574 N N . LEU A 1 194 ? 6.188 -15.101 -1.149 1.00 90.25 194 LEU A N 1
ATOM 1575 C CA . LEU A 1 194 ? 4.969 -14.396 -1.526 1.00 90.25 194 LEU A CA 1
ATOM 1576 C C . LEU A 1 194 ? 5.167 -13.754 -2.896 1.00 90.25 194 LEU A C 1
ATOM 1578 O O . LEU A 1 194 ? 6.243 -13.226 -3.195 1.00 90.25 194 LEU A O 1
ATOM 1582 N N . ILE A 1 195 ? 4.111 -13.787 -3.698 1.00 93.31 195 ILE A N 1
ATOM 1583 C CA . ILE A 1 195 ? 4.006 -13.056 -4.955 1.00 93.31 195 ILE A CA 1
ATOM 1584 C C . ILE A 1 195 ? 2.870 -12.058 -4.779 1.00 93.31 195 ILE A C 1
ATOM 1586 O O . ILE A 1 195 ? 1.742 -12.451 -4.489 1.00 93.31 195 ILE A O 1
ATOM 1590 N N . VAL A 1 196 ? 3.171 -10.775 -4.941 1.00 93.31 196 VAL A N 1
ATOM 1591 C CA . VAL A 1 196 ? 2.168 -9.707 -4.925 1.00 93.31 196 VAL A CA 1
ATOM 1592 C C . VAL A 1 196 ? 1.924 -9.276 -6.358 1.00 93.31 196 VAL A C 1
ATOM 1594 O O . VAL A 1 196 ? 2.847 -8.812 -7.025 1.00 93.31 196 VAL A O 1
ATOM 1597 N N . LEU A 1 197 ? 0.693 -9.467 -6.823 1.00 93.38 197 LEU A N 1
ATOM 1598 C CA . LEU A 1 197 ? 0.233 -9.048 -8.140 1.00 93.38 197 LEU A CA 1
ATOM 1599 C C . LEU A 1 197 ? -0.185 -7.579 -8.111 1.00 93.38 197 LEU A C 1
ATOM 1601 O O . LEU A 1 197 ? -0.922 -7.180 -7.216 1.00 93.38 197 LEU A O 1
ATOM 1605 N N . GLU A 1 198 ? 0.258 -6.818 -9.110 1.00 91.88 198 GLU A N 1
ATOM 1606 C CA . GLU A 1 198 ? -0.007 -5.386 -9.266 1.00 91.88 198 GLU A CA 1
ATOM 1607 C C . GLU A 1 198 ? 0.246 -4.612 -7.961 1.00 91.88 198 GLU A C 1
ATOM 1609 O O . GLU A 1 198 ? -0.679 -4.041 -7.387 1.00 91.88 198 GLU A O 1
ATOM 1614 N N . PRO A 1 199 ? 1.500 -4.582 -7.464 1.00 92.38 199 PRO A N 1
ATOM 1615 C CA . PRO A 1 199 ? 1.832 -4.018 -6.152 1.00 92.38 199 PRO A CA 1
ATOM 1616 C C . PRO A 1 199 ? 1.506 -2.525 -5.996 1.00 92.38 199 PRO A C 1
ATOM 1618 O O . PRO A 1 199 ? 1.441 -2.033 -4.872 1.00 92.38 199 PRO A O 1
ATOM 1621 N N . ASP A 1 200 ? 1.292 -1.793 -7.094 1.00 90.44 200 ASP A N 1
ATOM 1622 C CA . ASP A 1 200 ? 0.855 -0.392 -7.049 1.00 90.44 200 ASP A CA 1
ATOM 1623 C C . ASP A 1 200 ? -0.670 -0.245 -6.893 1.00 90.44 200 ASP A C 1
ATOM 1625 O O . ASP A 1 200 ? -1.159 0.849 -6.605 1.00 90.44 200 ASP A O 1
ATOM 1629 N N . TYR A 1 201 ? -1.439 -1.325 -7.071 1.00 91.00 201 TYR A N 1
ATOM 1630 C CA . TYR A 1 201 ? -2.865 -1.362 -6.763 1.00 91.00 201 TYR A CA 1
ATOM 1631 C C . TYR A 1 201 ? -3.053 -1.597 -5.264 1.00 91.00 201 TYR A C 1
ATOM 1633 O O . TYR A 1 201 ? -3.262 -2.717 -4.800 1.00 91.00 201 TYR A O 1
ATOM 1641 N N . LEU A 1 202 ? -2.938 -0.515 -4.495 1.00 93.62 202 LEU A N 1
ATOM 1642 C CA . LEU A 1 202 ? -2.994 -0.591 -3.041 1.00 93.62 202 LEU A CA 1
ATOM 1643 C C . LEU A 1 202 ? -4.408 -0.933 -2.555 1.00 93.62 202 LEU A C 1
ATOM 1645 O O . LEU A 1 202 ? -5.377 -0.238 -2.866 1.00 93.62 202 LEU A O 1
ATOM 1649 N N . ILE A 1 203 ? -4.514 -1.995 -1.757 1.00 93.69 203 ILE A N 1
ATOM 1650 C CA . ILE A 1 203 ? -5.767 -2.429 -1.132 1.00 93.69 203 ILE A CA 1
ATOM 1651 C C . ILE A 1 203 ? -5.769 -2.018 0.342 1.00 93.69 203 ILE A C 1
ATOM 1653 O O . ILE A 1 203 ? -4.785 -2.229 1.053 1.00 93.69 203 ILE A O 1
ATOM 1657 N N . ASP A 1 204 ? -6.883 -1.450 0.811 1.00 94.88 204 ASP A N 1
ATOM 1658 C CA . ASP A 1 204 ? -7.043 -1.074 2.216 1.00 94.88 204 ASP A CA 1
ATOM 1659 C C . ASP A 1 204 ? -6.986 -2.295 3.148 1.00 94.88 204 ASP A C 1
ATOM 1661 O O . ASP A 1 204 ? -7.635 -3.319 2.914 1.00 94.88 204 ASP A O 1
ATOM 1665 N N . ALA A 1 205 ? -6.261 -2.167 4.260 1.00 94.62 205 ALA A N 1
ATOM 1666 C CA . ALA A 1 205 ? -6.132 -3.214 5.271 1.00 94.62 205 ALA A CA 1
ATOM 1667 C C . ALA A 1 205 ? -7.493 -3.684 5.812 1.00 94.62 205 ALA A C 1
ATOM 1669 O O . ALA A 1 205 ? -7.694 -4.878 6.030 1.00 94.62 205 ALA A O 1
ATOM 1670 N N . SER A 1 206 ? -8.446 -2.762 5.977 1.00 92.94 206 SER A N 1
ATOM 1671 C CA . SER A 1 206 ? -9.819 -3.072 6.389 1.00 92.94 206 SER A CA 1
ATOM 1672 C C . SER A 1 206 ? -10.573 -3.886 5.332 1.00 92.94 206 SER A C 1
ATOM 1674 O O . SER A 1 206 ? -11.259 -4.844 5.668 1.00 92.94 206 SER A O 1
ATOM 1676 N N . ALA A 1 207 ? -10.396 -3.575 4.046 1.00 94.25 207 ALA A N 1
ATOM 1677 C CA . ALA A 1 207 ? -10.988 -4.332 2.945 1.00 94.25 207 ALA A CA 1
ATOM 1678 C C . ALA A 1 207 ? -10.476 -5.783 2.893 1.00 94.25 207 ALA A C 1
ATOM 1680 O O . ALA A 1 207 ? -11.253 -6.704 2.633 1.00 94.25 207 ALA A O 1
ATOM 1681 N N . ILE A 1 208 ? -9.186 -5.995 3.171 1.00 94.06 208 ILE A N 1
ATOM 1682 C CA . ILE A 1 208 ? -8.606 -7.339 3.282 1.00 94.06 208 ILE A CA 1
ATOM 1683 C C . ILE A 1 208 ? -9.162 -8.045 4.511 1.00 94.06 208 ILE A C 1
ATOM 1685 O O . ILE A 1 208 ? -9.623 -9.175 4.396 1.00 94.06 208 ILE A O 1
ATOM 1689 N N . ALA A 1 209 ? -9.163 -7.381 5.667 1.00 94.81 209 ALA A N 1
ATOM 1690 C CA . ALA A 1 209 ? -9.674 -7.925 6.921 1.00 94.81 209 ALA A CA 1
ATOM 1691 C C . ALA A 1 209 ? -11.122 -8.425 6.808 1.00 94.81 209 ALA A C 1
ATOM 1693 O O . ALA A 1 209 ? -11.435 -9.512 7.286 1.00 94.81 209 ALA A O 1
ATOM 1694 N N . GLU A 1 210 ? -11.986 -7.699 6.097 1.00 92.94 210 GLU A N 1
ATOM 1695 C CA . GLU A 1 210 ? -13.375 -8.105 5.847 1.00 92.94 210 GLU A CA 1
ATOM 1696 C C . GLU A 1 210 ? -13.502 -9.402 5.028 1.00 92.94 210 GLU A C 1
ATOM 1698 O O . GLU A 1 210 ? -14.526 -10.087 5.064 1.00 92.94 210 GLU A O 1
ATOM 1703 N N . CYS A 1 211 ? -12.451 -9.830 4.335 1.00 95.44 211 CYS A N 1
ATOM 1704 C CA . CYS A 1 211 ? -12.437 -11.141 3.691 1.00 95.44 211 CYS A CA 1
ATOM 1705 C C . CYS A 1 211 ? -12.269 -12.295 4.693 1.00 95.44 211 CYS A C 1
ATOM 1707 O O . CYS A 1 211 ? -12.455 -13.443 4.301 1.00 95.44 211 CYS A O 1
ATOM 1709 N N . PHE A 1 212 ? -11.964 -12.029 5.969 1.00 95.38 212 PHE A N 1
ATOM 1710 C CA . PHE A 1 212 ? -11.652 -13.037 6.984 1.00 95.38 212 PHE A CA 1
ATOM 1711 C C . PHE A 1 212 ? -12.619 -12.975 8.163 1.00 95.38 212 PHE A C 1
ATOM 1713 O O . PHE A 1 212 ? -12.379 -12.297 9.155 1.00 95.38 212 PHE A O 1
ATOM 1720 N N . HIS A 1 213 ? -13.705 -13.734 8.090 1.00 91.62 213 HIS A N 1
ATOM 1721 C CA . HIS A 1 213 ? -14.636 -13.874 9.203 1.00 91.62 213 HIS A CA 1
ATOM 1722 C C . HIS A 1 213 ? -14.546 -15.270 9.827 1.00 91.62 213 HIS A C 1
ATOM 1724 O O . HIS A 1 213 ? -14.277 -16.245 9.127 1.00 91.62 213 HIS A O 1
ATOM 1730 N N . ASP A 1 214 ? -14.874 -15.389 11.119 1.00 87.69 214 ASP A N 1
ATOM 1731 C CA . ASP A 1 214 ? -14.888 -16.672 11.848 1.00 87.69 214 ASP A CA 1
ATOM 1732 C C . ASP A 1 214 ? -15.733 -17.758 11.145 1.00 87.69 214 ASP A C 1
ATOM 1734 O O . ASP A 1 214 ? -15.449 -18.947 11.265 1.00 87.69 214 ASP A O 1
ATOM 1738 N N . TYR A 1 215 ? -16.780 -17.360 10.412 1.00 89.25 215 TYR A N 1
ATOM 1739 C CA . TYR A 1 215 ? -17.661 -18.279 9.684 1.00 89.25 215 TYR A CA 1
ATOM 1740 C C . TYR A 1 215 ? -17.196 -18.584 8.253 1.00 89.25 215 TYR A C 1
ATOM 1742 O O . TYR A 1 215 ? -17.608 -19.599 7.691 1.00 89.25 215 TYR A O 1
ATOM 1750 N N . CYS A 1 216 ? -16.407 -17.703 7.628 1.00 91.56 216 CYS A N 1
ATOM 1751 C CA . CYS A 1 216 ? -15.956 -17.861 6.247 1.00 91.56 216 CYS A CA 1
ATOM 1752 C C . CYS A 1 216 ? -14.807 -16.902 5.911 1.00 91.56 216 CYS A C 1
ATOM 1754 O O . CYS A 1 216 ? -14.887 -15.698 6.168 1.00 91.56 216 CYS A O 1
ATOM 1756 N N . VAL A 1 217 ? -13.782 -17.436 5.244 1.00 95.19 217 VAL A N 1
ATOM 1757 C CA . VAL A 1 217 ? -12.731 -16.651 4.593 1.00 95.19 217 VAL A CA 1
ATOM 1758 C C . VAL A 1 217 ? -13.010 -16.636 3.092 1.00 95.19 217 VAL A C 1
ATOM 1760 O O . VAL A 1 217 ? -12.979 -17.683 2.447 1.00 95.19 217 VAL A O 1
ATOM 1763 N N . THR A 1 218 ? -13.330 -15.470 2.534 1.00 94.25 218 THR A N 1
ATOM 1764 C CA . THR A 1 218 ? -13.695 -15.332 1.121 1.00 94.25 218 THR A CA 1
ATOM 1765 C C . THR A 1 218 ? -13.447 -13.919 0.585 1.00 94.25 218 THR A C 1
ATOM 1767 O O . THR A 1 218 ? -13.856 -12.944 1.219 1.00 94.25 218 THR A O 1
ATOM 1770 N N . PRO A 1 219 ? -12.865 -13.774 -0.623 1.00 92.50 219 PRO A N 1
ATOM 1771 C CA . PRO A 1 219 ? -12.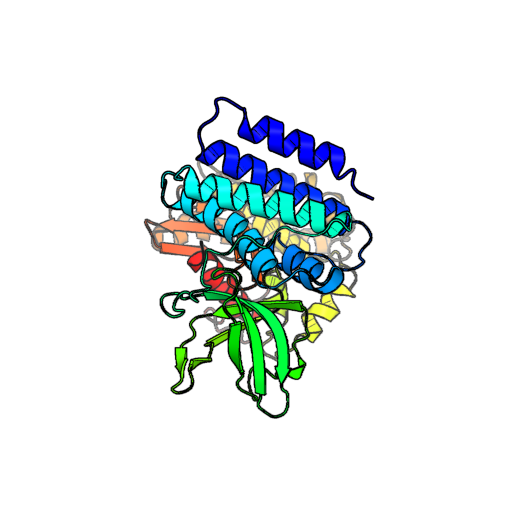726 -12.473 -1.278 1.00 92.50 219 PRO A CA 1
ATOM 1772 C C . PRO A 1 219 ? -14.078 -11.873 -1.693 1.00 92.50 219 PRO A C 1
ATOM 1774 O O . PRO A 1 219 ? -14.159 -10.697 -2.033 1.00 92.50 219 PRO A O 1
ATOM 1777 N N . MET A 1 220 ? -15.167 -12.650 -1.666 1.00 93.88 220 MET A N 1
ATOM 1778 C CA . MET A 1 220 ? -16.491 -12.157 -2.052 1.00 93.88 220 MET A CA 1
ATOM 1779 C C . MET A 1 220 ? -17.009 -11.047 -1.131 1.00 93.88 220 MET A C 1
ATOM 1781 O O . MET A 1 220 ? -17.808 -10.230 -1.581 1.00 93.88 220 MET A O 1
ATOM 1785 N N . HIS A 1 221 ? -16.538 -10.956 0.118 1.00 92.81 221 HIS A N 1
ATOM 1786 C CA . HIS A 1 221 ? -16.900 -9.844 1.004 1.00 92.81 221 HIS A CA 1
ATOM 1787 C C . HIS A 1 221 ? -16.364 -8.499 0.514 1.00 92.81 221 HIS A C 1
ATOM 1789 O O . HIS A 1 221 ? -17.087 -7.508 0.580 1.00 92.81 221 HIS A O 1
ATOM 1795 N N . TYR A 1 222 ? -15.156 -8.469 -0.058 1.00 92.25 222 TYR A N 1
ATOM 1796 C CA . TYR A 1 222 ? -14.617 -7.264 -0.687 1.00 92.25 222 TYR A CA 1
ATOM 1797 C C . TYR A 1 222 ? -15.551 -6.750 -1.784 1.00 92.25 222 TYR A C 1
ATOM 1799 O O . TYR A 1 222 ? -15.926 -5.578 -1.798 1.00 92.25 222 TYR A O 1
ATOM 1807 N N . PHE A 1 223 ? -15.973 -7.644 -2.683 1.00 91.19 223 PHE A N 1
ATOM 1808 C CA . PHE A 1 223 ? -16.872 -7.287 -3.776 1.00 91.19 223 PHE A CA 1
ATOM 1809 C C . PHE A 1 223 ? -18.256 -6.897 -3.268 1.00 91.19 223 PHE A C 1
ATOM 1811 O O . PHE A 1 223 ? -18.781 -5.875 -3.698 1.00 91.19 223 PHE A O 1
ATOM 1818 N N . ARG A 1 224 ? -18.824 -7.653 -2.321 1.00 90.69 224 ARG A N 1
ATOM 1819 C CA . ARG A 1 224 ? -20.120 -7.338 -1.707 1.00 90.69 224 ARG A CA 1
ATOM 1820 C C . ARG A 1 224 ? -20.136 -5.908 -1.168 1.00 90.69 224 ARG A C 1
ATOM 1822 O O . ARG A 1 224 ? -21.009 -5.136 -1.549 1.00 90.69 224 ARG A O 1
ATOM 1829 N N . ASN A 1 225 ? -19.125 -5.535 -0.384 1.00 86.19 225 ASN A N 1
ATOM 1830 C CA . ASN A 1 225 ? -19.031 -4.205 0.215 1.00 86.19 225 ASN A CA 1
ATOM 1831 C C . ASN A 1 225 ? -18.915 -3.083 -0.841 1.00 86.19 225 ASN A C 1
ATOM 1833 O O . ASN A 1 225 ? -19.295 -1.951 -0.561 1.00 86.19 225 ASN A O 1
ATOM 1837 N N . LYS A 1 226 ? -18.441 -3.371 -2.066 1.00 87.31 226 LYS A N 1
ATOM 1838 C CA . LYS A 1 226 ? -18.440 -2.396 -3.176 1.00 87.31 226 LYS A CA 1
ATOM 1839 C C . LYS A 1 226 ? -19.800 -2.206 -3.847 1.00 87.31 226 LYS A C 1
ATOM 1841 O O . LYS A 1 226 ? -20.002 -1.188 -4.504 1.00 87.31 226 LYS A O 1
ATOM 1846 N N . PHE A 1 227 ? -20.698 -3.181 -3.733 1.00 89.12 227 PHE A N 1
ATOM 1847 C CA . PHE A 1 227 ? -22.042 -3.122 -4.314 1.00 89.12 227 PHE A CA 1
ATOM 1848 C C . PHE A 1 227 ? -23.114 -2.719 -3.297 1.00 89.12 227 PHE A C 1
ATOM 1850 O O . PHE A 1 227 ? -24.209 -2.317 -3.690 1.00 89.12 227 PHE A O 1
ATOM 1857 N N . GLU A 1 228 ? -22.822 -2.826 -2.002 1.00 87.50 228 GLU A N 1
ATOM 1858 C CA . GLU A 1 228 ? -23.735 -2.418 -0.941 1.00 87.50 228 GLU A CA 1
ATOM 1859 C C . GLU A 1 228 ? -23.843 -0.893 -0.845 1.00 87.50 228 GLU A C 1
ATOM 1861 O O . GLU A 1 228 ? -22.875 -0.148 -0.996 1.00 87.50 228 GLU A O 1
ATOM 1866 N N . THR A 1 229 ? -25.063 -0.416 -0.597 1.00 84.12 229 THR A N 1
ATOM 1867 C CA . THR A 1 229 ? -25.290 1.006 -0.341 1.00 84.12 229 THR A CA 1
ATOM 1868 C C . THR A 1 229 ? -24.832 1.323 1.081 1.00 84.12 229 THR A C 1
ATOM 1870 O O . THR A 1 229 ? -25.266 0.626 2.000 1.00 84.12 229 THR A O 1
ATOM 1873 N N . PRO A 1 230 ? -24.013 2.368 1.294 1.00 80.56 230 PRO A N 1
ATOM 1874 C CA . PRO A 1 230 ? -23.654 2.801 2.637 1.00 80.56 230 PRO A CA 1
ATOM 1875 C C . PRO A 1 230 ? -24.917 3.108 3.447 1.00 80.56 230 PRO A C 1
ATOM 1877 O O . PRO A 1 230 ? -25.713 3.972 3.072 1.00 80.56 230 PRO A O 1
ATOM 1880 N N . GLU A 1 231 ? -25.122 2.391 4.548 1.00 84.06 231 GLU A N 1
ATOM 1881 C CA . GLU A 1 231 ? -26.240 2.650 5.450 1.00 84.06 231 GLU A CA 1
ATOM 1882 C C . GLU A 1 231 ? -25.827 3.650 6.535 1.00 84.06 231 GLU A C 1
ATOM 1884 O O . GLU A 1 231 ? -24.733 3.567 7.086 1.00 84.06 231 GLU A O 1
ATOM 1889 N N . ASN A 1 232 ? -26.721 4.573 6.896 1.00 88.25 232 ASN A N 1
ATOM 1890 C CA . ASN A 1 232 ? -26.537 5.412 8.078 1.00 88.25 232 ASN A CA 1
ATOM 1891 C C . ASN A 1 232 ? -27.189 4.735 9.294 1.00 88.25 232 ASN A C 1
ATOM 1893 O O . ASN A 1 232 ? -28.414 4.765 9.449 1.00 88.25 232 ASN A O 1
ATOM 1897 N N . ARG A 1 233 ? -26.364 4.086 10.122 1.00 92.62 233 ARG A N 1
ATOM 1898 C CA . ARG A 1 233 ? -26.786 3.284 11.280 1.00 92.62 233 ARG A CA 1
ATOM 1899 C C . ARG A 1 233 ? -26.171 3.788 12.574 1.00 92.62 233 ARG A C 1
ATOM 1901 O O . ARG A 1 233 ? -25.043 4.277 12.600 1.00 92.62 233 ARG A O 1
ATOM 1908 N N . SER A 1 234 ? -26.878 3.568 13.678 1.00 92.31 234 SER A N 1
ATOM 1909 C CA . SER A 1 234 ? -26.458 3.993 15.022 1.00 92.31 234 SER A CA 1
ATOM 1910 C C . SER A 1 234 ? -25.083 3.455 15.430 1.00 92.31 234 SER A C 1
ATOM 1912 O O . SER A 1 234 ? -24.311 4.168 16.066 1.00 92.31 234 SER A O 1
ATOM 1914 N N . TYR A 1 235 ? -24.736 2.221 15.054 1.00 90.38 235 TYR A N 1
ATOM 1915 C CA . TYR A 1 235 ? -23.436 1.633 15.396 1.00 90.38 235 TYR A CA 1
ATOM 1916 C C . TYR A 1 235 ? -22.268 2.253 14.610 1.00 90.38 235 TYR A C 1
ATOM 1918 O O . TYR A 1 235 ? -21.168 2.345 15.153 1.00 90.38 235 TYR A O 1
ATOM 1926 N N . LEU A 1 236 ? -22.502 2.724 13.378 1.00 90.75 236 LEU A N 1
ATOM 1927 C CA . LEU A 1 236 ? -21.501 3.458 12.592 1.00 90.75 236 LEU A CA 1
ATOM 1928 C C . LEU A 1 236 ? -21.271 4.847 13.185 1.00 90.75 236 LEU A C 1
ATOM 1930 O O . LEU A 1 236 ? -20.125 5.236 13.394 1.00 90.75 236 LEU A O 1
ATOM 1934 N N . LEU A 1 237 ? -22.350 5.548 13.557 1.00 93.69 237 LEU A N 1
ATOM 1935 C CA . LEU A 1 237 ? -22.250 6.821 14.277 1.00 93.69 237 LEU A CA 1
ATOM 1936 C C . LEU A 1 237 ? -21.480 6.666 15.587 1.00 93.69 237 LEU A C 1
ATOM 1938 O O . LEU A 1 237 ? -20.614 7.479 15.885 1.00 93.69 237 LEU A O 1
ATOM 1942 N N . LEU A 1 238 ? -21.760 5.605 16.351 1.00 94.44 238 LEU A N 1
ATOM 1943 C CA . LEU A 1 238 ? -21.052 5.326 17.599 1.00 94.44 238 LEU A CA 1
ATOM 1944 C C . LEU A 1 238 ? -19.559 5.049 17.364 1.00 94.44 238 LEU A C 1
ATOM 1946 O O . LEU A 1 238 ? -18.742 5.446 18.188 1.00 94.44 238 LEU A O 1
ATOM 1950 N N . GLY A 1 239 ? -19.202 4.387 16.258 1.00 92.44 239 GLY A N 1
ATOM 1951 C CA . GLY A 1 239 ? -17.809 4.187 15.846 1.00 92.44 239 GLY A CA 1
ATOM 1952 C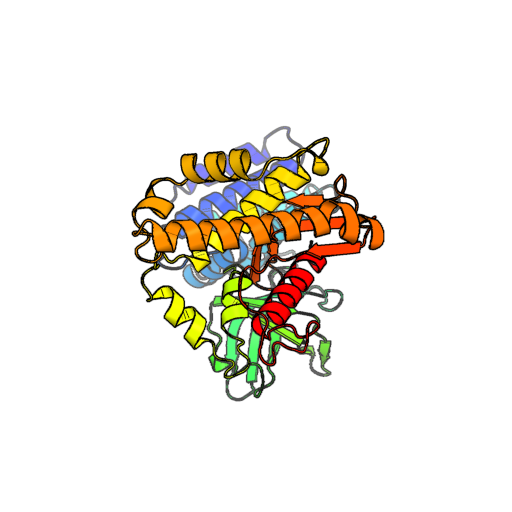 C . GLY A 1 239 ? -17.095 5.496 15.525 1.00 92.44 239 GLY A C 1
ATOM 1953 O O . GLY A 1 239 ? -16.063 5.786 16.122 1.00 92.44 239 GLY A O 1
ATOM 1954 N N . ASN A 1 240 ? -17.686 6.327 14.666 1.00 92.12 240 ASN A N 1
ATOM 1955 C CA . ASN A 1 240 ? -17.125 7.637 14.321 1.00 92.12 240 ASN A CA 1
ATOM 1956 C C . ASN A 1 240 ? -16.977 8.529 15.560 1.00 92.12 240 ASN A C 1
ATOM 1958 O O . ASN A 1 240 ? -15.972 9.212 15.737 1.00 92.12 240 ASN A O 1
ATOM 1962 N N . LEU A 1 241 ? -17.970 8.486 16.447 1.00 95.00 241 LEU A N 1
ATOM 1963 C CA . LEU A 1 241 ? -17.962 9.223 17.699 1.00 95.00 241 LEU A CA 1
ATOM 1964 C C . LEU A 1 241 ? -16.883 8.715 18.670 1.00 95.00 241 LEU A C 1
ATOM 1966 O O . LEU A 1 241 ? -16.266 9.523 19.353 1.00 95.00 241 LEU A O 1
ATOM 1970 N N . ALA A 1 242 ? -16.620 7.406 18.716 1.00 94.69 242 ALA A N 1
ATOM 1971 C CA . ALA A 1 242 ? -15.532 6.842 19.514 1.00 94.69 242 ALA A CA 1
ATOM 1972 C C . ALA A 1 242 ? -14.156 7.341 19.039 1.00 94.69 242 ALA A C 1
ATOM 1974 O O . ALA A 1 242 ? -13.347 7.744 19.873 1.00 94.69 242 ALA A O 1
ATOM 1975 N N . ASN A 1 243 ? -13.920 7.390 17.724 1.00 93.12 243 ASN A N 1
ATOM 1976 C CA . ASN A 1 243 ? -12.694 7.975 17.168 1.00 93.12 243 ASN A CA 1
ATOM 1977 C C . ASN A 1 243 ? -12.587 9.467 17.509 1.00 93.12 243 ASN A C 1
ATOM 1979 O O . ASN A 1 243 ? -11.567 9.914 18.017 1.00 93.12 243 ASN A O 1
ATOM 1983 N N . PHE A 1 244 ? -13.684 10.215 17.376 1.00 95.00 244 PHE A N 1
ATOM 1984 C CA . PHE A 1 244 ? -13.712 11.622 17.775 1.00 95.00 244 PHE A CA 1
ATOM 1985 C C . PHE A 1 244 ? -13.410 11.835 19.271 1.00 95.00 244 PHE A C 1
ATOM 1987 O O . PHE A 1 244 ? -12.715 12.776 19.650 1.00 95.00 244 PHE A O 1
ATOM 1994 N N . PHE A 1 245 ? -13.920 10.965 20.149 1.00 96.25 245 PHE A N 1
ATOM 1995 C CA . PHE A 1 245 ? -13.617 11.019 21.580 1.00 96.25 245 PHE A CA 1
ATOM 1996 C C . PHE A 1 245 ? -12.145 10.749 21.873 1.00 96.25 245 PHE A C 1
ATOM 1998 O O . PHE A 1 245 ? -11.568 11.444 22.708 1.00 96.25 245 PHE A O 1
ATOM 2005 N N . LEU A 1 246 ? -11.547 9.766 21.196 1.00 94.94 246 LEU A N 1
ATOM 2006 C CA . LEU A 1 246 ? -10.116 9.490 21.295 1.00 94.94 246 LEU A CA 1
ATOM 2007 C C . LEU A 1 246 ? -9.301 10.738 20.944 1.00 94.94 246 LEU A C 1
ATOM 2009 O O . LEU A 1 246 ? -8.435 11.121 21.729 1.00 94.94 246 LEU A O 1
ATOM 2013 N N . ASP A 1 247 ? -9.619 11.391 19.826 1.00 93.56 247 ASP A N 1
ATOM 2014 C CA . ASP A 1 247 ? -8.917 12.593 19.371 1.00 93.56 247 ASP A CA 1
ATOM 2015 C C . ASP A 1 247 ? -8.957 13.700 20.429 1.00 93.56 247 ASP A C 1
ATOM 2017 O O . ASP A 1 247 ? -7.921 14.215 20.858 1.00 93.56 247 ASP A O 1
ATOM 2021 N N . GLU A 1 248 ? -10.157 14.037 20.902 1.00 95.00 248 GLU A N 1
ATOM 2022 C CA . GLU A 1 248 ? -10.352 15.115 21.874 1.00 95.00 248 GLU A CA 1
ATOM 2023 C C . GLU A 1 248 ? -9.648 14.827 23.204 1.00 95.00 248 GLU A C 1
ATOM 2025 O O . GLU A 1 248 ? -9.098 15.740 23.820 1.00 95.00 248 GLU A O 1
ATOM 2030 N N . LEU A 1 249 ? -9.630 13.565 23.641 1.00 94.94 249 LEU A N 1
ATOM 2031 C CA . LEU A 1 249 ? -8.979 13.161 24.886 1.00 94.94 249 LEU A CA 1
ATOM 2032 C C . LEU A 1 249 ? -7.452 13.117 24.767 1.00 94.94 249 LEU A C 1
ATOM 2034 O O . LEU A 1 249 ? -6.772 13.492 25.718 1.00 94.94 249 LEU A O 1
ATOM 2038 N N . ILE A 1 250 ? -6.898 12.691 23.629 1.00 91.81 250 ILE A N 1
ATOM 2039 C CA . ILE A 1 250 ? -5.442 12.635 23.423 1.00 91.81 250 ILE A CA 1
ATOM 2040 C C . ILE A 1 250 ? -4.834 14.032 23.293 1.00 91.81 250 ILE A C 1
ATOM 2042 O O . ILE A 1 250 ? -3.736 14.267 23.799 1.00 91.81 250 ILE A O 1
ATOM 2046 N N . PHE A 1 251 ? -5.532 14.969 22.648 1.00 87.94 251 PHE A N 1
ATOM 2047 C CA . PHE A 1 251 ? -5.046 16.344 22.500 1.00 87.94 251 PHE A CA 1
ATOM 2048 C C . PHE A 1 251 ? -5.329 17.241 23.714 1.00 87.94 251 PHE A C 1
ATOM 2050 O O . PHE A 1 251 ? -4.810 18.361 23.785 1.00 87.94 251 PHE A O 1
ATOM 2057 N N . ALA A 1 252 ? -6.126 16.781 24.680 1.00 90.62 252 ALA A N 1
ATOM 2058 C CA . ALA A 1 252 ? -6.399 17.533 25.895 1.00 90.62 252 ALA A CA 1
ATOM 2059 C C . ALA A 1 252 ? -5.162 17.615 26.804 1.00 90.62 252 ALA A C 1
ATOM 2061 O O . ALA A 1 252 ? -4.510 16.617 27.099 1.00 90.62 252 ALA A O 1
ATOM 2062 N N . GLN A 1 253 ? -4.882 18.813 27.330 1.00 86.69 253 GLN A N 1
ATOM 2063 C CA . GLN A 1 253 ? -3.854 19.005 28.366 1.00 86.69 253 GLN A CA 1
ATOM 2064 C C . GLN A 1 253 ? -4.208 18.257 29.659 1.00 86.69 253 GLN A C 1
ATOM 2066 O O . GLN A 1 253 ? -3.331 17.731 30.339 1.00 86.69 253 GLN A O 1
ATOM 2071 N N . GLN A 1 254 ? -5.501 18.214 29.991 1.00 90.69 254 GLN A N 1
ATOM 2072 C CA . GLN A 1 254 ? -6.045 17.525 31.157 1.00 90.69 254 GLN A CA 1
ATOM 2073 C C . GLN A 1 254 ? -7.226 16.651 30.709 1.00 90.69 254 GLN A C 1
ATOM 2075 O O . GLN A 1 254 ? -8.373 17.098 30.760 1.00 90.69 254 GLN A O 1
ATOM 2080 N N . PRO A 1 255 ? -6.975 15.408 30.251 1.00 90.62 255 PRO A N 1
ATOM 2081 C CA . PRO A 1 255 ? -8.030 14.518 29.760 1.00 90.62 255 PRO A CA 1
ATOM 2082 C C . PRO A 1 255 ? -9.131 14.254 30.800 1.00 90.62 255 PRO A C 1
ATOM 2084 O O . PRO A 1 255 ? -10.301 14.102 30.449 1.00 90.62 255 PRO A O 1
ATOM 2087 N N . ASP A 1 256 ? -8.781 14.275 32.092 1.00 90.31 256 ASP A N 1
ATOM 2088 C CA . ASP A 1 256 ? -9.716 14.119 33.214 1.00 90.31 256 ASP A CA 1
ATOM 2089 C C . ASP A 1 256 ? -10.782 15.221 33.294 1.00 90.31 256 ASP A C 1
ATOM 2091 O O . ASP A 1 256 ? -11.879 14.979 33.801 1.00 90.31 256 ASP A O 1
ATOM 2095 N N . GLU A 1 257 ? -10.512 16.400 32.737 1.00 93.31 257 GLU A N 1
ATOM 2096 C CA . GLU A 1 257 ? -11.427 17.546 32.754 1.00 93.31 257 GLU A CA 1
ATOM 2097 C C . GLU A 1 257 ? -12.308 17.628 31.498 1.00 93.31 257 GLU A C 1
ATOM 2099 O O . GLU A 1 257 ? -13.257 18.410 31.459 1.00 93.31 257 GLU A O 1
ATOM 2104 N N . VAL A 1 258 ? -12.052 16.794 30.481 1.00 95.38 258 VAL A N 1
ATOM 2105 C CA . VAL A 1 258 ? -12.857 16.774 29.252 1.00 95.38 258 VAL A CA 1
ATOM 2106 C C . VAL A 1 258 ? -14.278 16.302 29.568 1.00 95.38 258 VAL A C 1
ATOM 2108 O O . VAL A 1 258 ? -14.481 15.230 30.154 1.00 95.38 258 VAL A O 1
ATOM 2111 N N . SER A 1 259 ? -15.256 17.119 29.169 1.00 96.81 259 SER A N 1
ATOM 2112 C CA . SER A 1 259 ? -16.685 16.909 29.405 1.00 96.81 259 SER A CA 1
ATOM 2113 C C . SER A 1 259 ? -17.347 16.171 28.247 1.00 96.81 259 SER A C 1
ATOM 2115 O O . SER A 1 259 ? -17.357 16.657 27.117 1.00 96.81 259 SER A O 1
ATOM 2117 N N . PHE A 1 260 ? -18.002 15.046 28.549 1.00 97.81 260 PHE A N 1
ATOM 2118 C CA . PHE A 1 260 ? -18.784 14.303 27.560 1.00 97.81 260 PHE A CA 1
ATOM 2119 C C . PHE A 1 260 ? -19.814 15.184 26.843 1.00 97.81 260 PHE A C 1
ATOM 2121 O O . PHE A 1 260 ? -19.947 15.096 25.628 1.00 97.81 260 PHE A O 1
ATOM 2128 N N . ASP A 1 261 ? -20.559 16.018 27.574 1.00 97.19 261 ASP A N 1
ATOM 2129 C CA . ASP A 1 261 ? -21.680 16.768 26.998 1.00 97.19 261 ASP A CA 1
ATOM 2130 C C . ASP A 1 261 ? -21.199 17.828 25.995 1.00 97.19 261 ASP A C 1
ATOM 2132 O O . ASP A 1 261 ? -21.813 18.025 24.944 1.00 97.19 261 ASP A O 1
ATOM 2136 N N . GLU A 1 262 ? -20.057 18.461 26.274 1.00 96.81 262 GLU A N 1
ATOM 2137 C CA . GLU A 1 262 ? -19.430 19.426 25.367 1.00 96.81 262 GLU A CA 1
ATOM 2138 C C . GLU A 1 262 ? -18.841 18.733 24.135 1.00 96.81 262 GLU A C 1
ATOM 2140 O O . GLU A 1 262 ? -19.091 19.162 23.004 1.00 96.81 262 GLU A O 1
ATOM 2145 N N . THR A 1 263 ? -18.116 17.630 24.339 1.00 97.00 263 THR A N 1
ATOM 2146 C CA . THR A 1 263 ? -17.511 16.843 23.260 1.00 97.00 263 THR A CA 1
ATOM 2147 C C . THR A 1 263 ? -18.573 16.223 22.351 1.00 97.00 263 THR A C 1
ATOM 2149 O O . THR A 1 263 ? -18.473 16.309 21.127 1.00 97.00 263 THR A O 1
ATOM 2152 N N . PHE A 1 264 ? -19.640 15.659 22.919 1.00 97.38 264 PHE A N 1
ATOM 2153 C CA . PHE A 1 264 ? -20.760 15.120 22.153 1.00 97.38 264 PHE A CA 1
ATOM 2154 C C . PHE A 1 264 ? -21.422 16.211 21.304 1.00 97.38 264 PHE A C 1
ATOM 2156 O O . PHE A 1 264 ? -21.635 16.027 20.105 1.00 97.38 264 PHE A O 1
ATOM 2163 N N . LEU A 1 265 ? -21.703 17.377 21.897 1.00 96.56 265 LEU A N 1
ATOM 2164 C CA . LEU A 1 265 ? -22.294 18.501 21.172 1.00 96.56 265 LEU A CA 1
ATOM 2165 C C . LEU A 1 265 ? -21.378 19.000 20.045 1.00 96.56 265 LEU A C 1
ATOM 2167 O O . LEU A 1 265 ? -21.866 19.382 18.979 1.00 96.56 265 LEU A O 1
ATOM 2171 N N . LYS A 1 266 ? -20.058 18.985 20.257 1.00 96.88 266 LYS A N 1
ATOM 2172 C CA . LYS A 1 266 ? -19.064 19.312 19.228 1.00 96.88 266 LYS A CA 1
ATOM 2173 C C . LYS A 1 266 ? -19.130 18.326 18.058 1.00 96.88 266 LYS A C 1
ATOM 2175 O O . LYS A 1 266 ? -19.224 18.782 16.921 1.00 96.88 266 LYS A O 1
ATOM 2180 N N . SER A 1 267 ? -19.179 17.018 18.324 1.00 96.19 267 SER A N 1
ATOM 2181 C CA . SER A 1 267 ? -19.353 15.996 17.279 1.00 96.19 267 SER A CA 1
ATOM 2182 C C . SER A 1 267 ? -20.671 16.175 16.519 1.00 96.19 267 SER A C 1
ATOM 2184 O O . SER A 1 267 ? -20.684 16.191 15.289 1.00 96.19 267 SER A O 1
ATOM 2186 N N . PHE A 1 268 ? -21.779 16.410 17.231 1.00 94.69 268 PHE A N 1
ATOM 2187 C CA . PHE A 1 268 ? -23.080 16.653 16.603 1.00 94.69 268 PHE A CA 1
ATOM 2188 C C . PHE A 1 268 ? -23.046 17.839 15.631 1.00 94.69 268 PHE A C 1
ATOM 2190 O O . PHE A 1 268 ? -23.621 17.776 14.548 1.00 94.69 268 PHE A O 1
ATOM 2197 N N . ARG A 1 269 ? -22.346 18.922 15.991 1.00 96.06 269 ARG A N 1
ATOM 2198 C CA . ARG A 1 269 ? -22.190 20.104 15.128 1.00 96.06 269 ARG A CA 1
ATOM 2199 C C . ARG A 1 269 ? -21.345 19.842 13.881 1.00 96.06 269 ARG A C 1
ATOM 2201 O O . ARG A 1 269 ? -21.541 20.544 12.894 1.00 96.06 269 ARG A O 1
ATOM 2208 N N . GLN A 1 270 ? -20.418 18.887 13.922 1.00 94.88 270 GLN A N 1
ATOM 2209 C CA . GLN A 1 270 ? -19.582 18.526 12.772 1.00 94.88 270 GLN A CA 1
ATOM 2210 C C . GLN A 1 270 ? -20.324 17.643 11.763 1.00 94.88 270 GLN A C 1
ATOM 2212 O O . GLN A 1 270 ? -20.103 17.785 10.563 1.00 94.88 270 GLN A O 1
ATOM 2217 N N . SER A 1 271 ? -21.233 16.790 12.242 1.00 93.62 271 SER A N 1
ATOM 2218 C CA . SER A 1 271 ? -21.950 15.809 11.414 1.00 93.62 271 SER A CA 1
ATOM 2219 C C . SER A 1 271 ? -23.473 15.827 11.635 1.00 93.62 271 SER A C 1
ATOM 2221 O O . SER A 1 271 ? -24.081 14.795 11.933 1.00 93.62 271 SER A O 1
ATOM 2223 N N . PRO A 1 272 ? -24.142 16.996 11.534 1.00 94.25 272 PRO A N 1
ATOM 2224 C CA . PRO A 1 272 ? -25.551 17.123 11.903 1.00 94.25 272 PRO A CA 1
ATOM 2225 C C . PRO A 1 272 ? -26.479 16.293 11.007 1.00 94.25 272 PRO A C 1
AT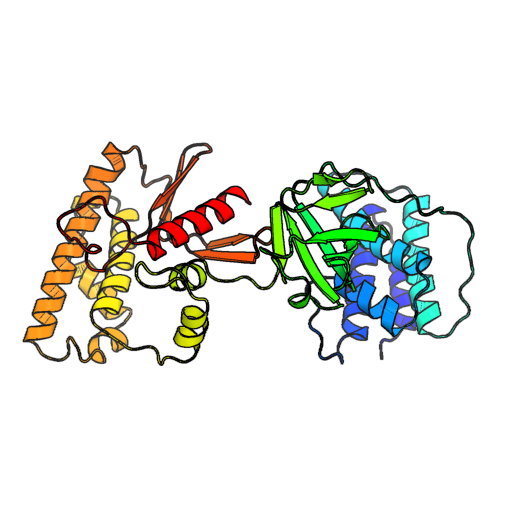OM 2227 O O . PRO A 1 272 ? -27.517 15.817 11.471 1.00 94.25 272 PRO A O 1
ATOM 2230 N N . PHE A 1 273 ? -26.128 16.093 9.734 1.00 93.69 273 PHE A N 1
ATOM 2231 C CA . PHE A 1 273 ? -26.934 15.301 8.804 1.00 93.69 273 PHE A CA 1
ATOM 2232 C C . PHE A 1 273 ? -26.887 13.813 9.140 1.00 93.69 273 PHE A C 1
ATOM 2234 O O . PHE A 1 273 ? -27.912 13.138 9.085 1.00 93.69 273 PHE A O 1
ATOM 2241 N N . GLU A 1 274 ? -25.729 13.304 9.538 1.00 93.69 274 GLU A N 1
ATOM 2242 C CA . GLU A 1 274 ? -25.522 11.918 9.932 1.00 93.69 274 GLU A CA 1
ATOM 2243 C C . GLU A 1 274 ? -26.358 11.583 11.173 1.00 93.69 274 GLU A C 1
ATOM 2245 O O . GLU A 1 274 ? -27.079 10.587 11.176 1.00 93.69 274 GLU A O 1
ATOM 2250 N N . TYR A 1 275 ? -26.378 12.455 12.185 1.00 94.69 275 TYR A N 1
ATOM 2251 C CA . TYR A 1 275 ? -27.242 12.250 13.352 1.00 94.69 275 TYR A CA 1
ATOM 2252 C C . TYR A 1 275 ? -28.733 12.352 13.007 1.00 94.69 275 TYR A C 1
ATOM 2254 O O . TYR A 1 275 ? -29.518 11.491 13.396 1.00 94.69 275 TYR A O 1
ATOM 2262 N N . THR A 1 276 ? -29.140 13.387 12.266 1.00 93.38 276 THR A N 1
ATOM 2263 C CA . THR A 1 276 ? -30.568 13.667 12.017 1.00 93.38 276 THR A CA 1
ATOM 2264 C C . THR A 1 276 ? -31.218 12.748 10.982 1.00 93.38 276 THR A C 1
ATOM 2266 O O . THR A 1 276 ? -32.433 12.567 11.010 1.00 93.38 276 THR A O 1
ATOM 2269 N N . SER A 1 277 ? -30.440 12.143 10.081 1.00 93.88 277 SER A N 1
ATOM 2270 C CA . SER A 1 277 ? -30.948 11.192 9.079 1.00 93.88 277 SER A CA 1
ATOM 2271 C C . SER A 1 277 ? -30.896 9.726 9.529 1.00 93.88 277 SER A C 1
ATOM 2273 O O . SER A 1 277 ? -31.417 8.851 8.831 1.00 93.88 277 SER A O 1
ATOM 2275 N N . CYS A 1 278 ? -30.295 9.436 10.687 1.00 95.19 278 CYS A N 1
ATOM 2276 C CA . CYS A 1 278 ? -30.162 8.077 11.196 1.00 95.19 278 CYS A CA 1
ATOM 2277 C C . CYS A 1 278 ? -31.483 7.583 11.799 1.00 95.19 278 CYS A C 1
ATOM 2279 O O . CYS A 1 278 ? -31.926 8.026 12.858 1.00 95.19 278 CYS A O 1
ATOM 2281 N N . ARG A 1 279 ? -32.113 6.619 11.118 1.00 94.38 279 ARG A N 1
ATOM 2282 C CA . ARG A 1 279 ? -33.423 6.074 11.515 1.00 94.38 279 ARG A CA 1
ATOM 2283 C C . ARG A 1 279 ? -33.389 5.357 12.860 1.00 94.38 279 ARG A C 1
ATOM 2285 O O . ARG A 1 279 ? -34.387 5.381 13.569 1.00 94.38 279 ARG A O 1
ATOM 2292 N N . ASP A 1 280 ? -32.250 4.762 13.206 1.00 95.44 280 ASP A N 1
ATOM 2293 C CA . ASP A 1 280 ? -32.053 4.031 14.459 1.00 95.44 280 ASP A CA 1
ATOM 2294 C C . ASP A 1 280 ? -32.089 4.942 15.701 1.00 95.44 280 ASP A C 1
ATOM 2296 O O . ASP A 1 280 ? -32.153 4.422 16.807 1.00 95.44 280 ASP A O 1
ATOM 2300 N N . ILE A 1 281 ? -31.981 6.270 15.538 1.00 96.00 281 ILE A N 1
ATOM 2301 C CA . ILE A 1 281 ? -31.988 7.265 16.630 1.00 96.00 281 ILE A CA 1
ATOM 2302 C C . ILE A 1 281 ? -32.984 8.403 16.374 1.00 96.00 281 ILE A C 1
ATOM 2304 O O . ILE A 1 281 ? -32.851 9.490 16.931 1.00 96.00 281 ILE A O 1
ATOM 2308 N N . ALA A 1 282 ? -33.966 8.176 15.499 1.00 94.56 282 ALA A N 1
ATOM 2309 C CA . ALA A 1 282 ? -34.905 9.212 15.077 1.00 94.56 282 ALA A CA 1
ATOM 2310 C C . ALA A 1 282 ? -35.925 9.584 16.165 1.00 94.56 282 ALA A C 1
ATOM 2312 O O . ALA A 1 282 ? -36.477 10.683 16.135 1.00 94.56 282 ALA A O 1
ATOM 2313 N N . THR A 1 283 ? -36.205 8.671 17.100 1.00 96.31 283 THR A N 1
ATOM 2314 C CA . THR A 1 283 ? -37.099 8.939 18.230 1.00 96.31 283 THR A CA 1
ATOM 2315 C C . THR A 1 283 ? -36.317 9.467 19.429 1.00 96.31 283 THR A C 1
ATOM 2317 O O . THR A 1 283 ? -35.152 9.128 19.637 1.00 96.31 283 THR A O 1
ATOM 2320 N N . ASP A 1 284 ? -36.979 10.258 20.272 1.00 95.56 284 ASP A N 1
ATOM 2321 C CA . ASP A 1 284 ? -36.388 10.765 21.512 1.00 95.56 284 ASP A CA 1
ATOM 2322 C C . ASP A 1 284 ? -35.910 9.649 22.461 1.00 95.56 284 ASP A C 1
ATOM 2324 O O . ASP A 1 284 ? -34.983 9.857 23.245 1.00 95.56 284 ASP A O 1
ATOM 2328 N N . GLU A 1 285 ? -36.568 8.487 22.460 1.00 96.75 285 GLU A N 1
ATOM 2329 C CA . GLU A 1 285 ? -36.176 7.335 23.280 1.00 96.75 285 GLU A CA 1
ATOM 2330 C C . GLU A 1 285 ? -34.886 6.710 22.741 1.00 96.75 285 GLU A C 1
ATOM 2332 O O . GLU A 1 285 ? -33.895 6.619 23.468 1.00 96.75 285 GLU A O 1
ATOM 2337 N N . ASP A 1 286 ? -34.853 6.403 21.444 1.00 96.44 286 ASP A N 1
ATOM 2338 C CA . ASP A 1 286 ? -33.684 5.810 20.793 1.00 96.44 286 ASP A CA 1
ATOM 2339 C C . ASP A 1 286 ? -32.463 6.740 20.838 1.00 96.44 286 ASP A C 1
ATOM 2341 O O . ASP A 1 286 ? -31.333 6.295 21.061 1.00 96.44 286 ASP A O 1
ATOM 2345 N N . PHE A 1 287 ? -32.676 8.051 20.687 1.00 96.12 287 PHE A N 1
ATOM 2346 C CA . PHE A 1 287 ? -31.611 9.043 20.801 1.00 96.12 287 PHE A CA 1
ATOM 2347 C C . PHE A 1 287 ? -31.025 9.092 22.217 1.00 96.12 287 PHE A C 1
ATOM 2349 O O . PHE A 1 287 ? -29.804 9.143 22.384 1.00 96.12 287 PHE A O 1
ATOM 2356 N N . ARG A 1 288 ? -31.863 9.020 23.263 1.00 96.12 288 ARG A N 1
ATOM 2357 C CA . ARG A 1 288 ? -31.383 8.932 24.655 1.00 96.12 288 ARG A CA 1
ATOM 2358 C C . ARG A 1 288 ? -30.609 7.638 24.897 1.00 96.12 288 ARG A C 1
ATOM 2360 O O . ARG A 1 288 ? -29.601 7.654 25.603 1.00 96.12 288 ARG A O 1
ATOM 2367 N N . ASP A 1 289 ? -31.029 6.534 24.296 1.00 96.31 289 ASP A N 1
ATOM 2368 C CA . ASP A 1 289 ? -30.330 5.250 24.384 1.00 96.31 289 ASP A CA 1
ATOM 2369 C C . ASP A 1 289 ? -28.970 5.282 23.700 1.00 96.31 289 ASP A C 1
ATOM 2371 O O . ASP A 1 289 ? -27.976 4.804 24.255 1.00 96.31 289 ASP A O 1
ATOM 2375 N N . PHE A 1 290 ? -28.905 5.896 22.523 1.00 95.94 290 PHE A N 1
ATOM 2376 C CA . PHE A 1 290 ? -27.657 6.167 21.831 1.00 95.94 290 PHE A CA 1
ATOM 2377 C C . PHE A 1 290 ? -26.731 7.059 22.666 1.00 95.94 290 PHE A C 1
ATOM 2379 O O . PHE A 1 290 ? -25.573 6.699 22.868 1.00 95.94 290 PHE A O 1
ATOM 2386 N N . MET A 1 291 ? -27.248 8.147 23.243 1.00 96.44 291 MET A N 1
ATOM 2387 C CA . MET A 1 291 ? -26.500 9.030 24.145 1.00 96.44 291 MET A CA 1
ATOM 2388 C C . MET A 1 291 ? -25.921 8.288 25.352 1.00 96.44 291 MET A C 1
ATOM 2390 O O . MET A 1 291 ? -24.765 8.502 25.715 1.00 96.44 291 MET A O 1
ATOM 2394 N N . ARG A 1 292 ? -26.690 7.378 25.966 1.00 96.69 292 ARG A N 1
ATOM 2395 C CA . ARG A 1 292 ? -26.201 6.542 27.076 1.00 96.69 292 ARG A CA 1
ATOM 2396 C C . ARG A 1 292 ? -25.042 5.649 26.634 1.00 96.69 292 ARG A C 1
ATOM 2398 O O . ARG A 1 292 ? -24.023 5.608 27.318 1.00 96.69 292 ARG A O 1
ATOM 2405 N N . LYS A 1 293 ? -25.167 4.985 25.478 1.00 95.25 293 LYS A N 1
ATOM 2406 C CA . LYS A 1 293 ? -24.097 4.148 24.901 1.00 95.25 293 LYS A CA 1
ATOM 2407 C C . LYS A 1 293 ? -22.852 4.974 24.568 1.00 95.25 293 LYS A C 1
ATOM 2409 O O . LYS A 1 293 ? -21.747 4.553 24.898 1.00 95.25 293 LYS A O 1
ATOM 2414 N N . ALA A 1 294 ? -23.031 6.150 23.968 1.00 96.12 294 ALA A N 1
ATOM 2415 C CA . ALA A 1 294 ? -21.955 7.087 23.667 1.00 96.12 294 ALA A CA 1
ATOM 2416 C C . ALA A 1 294 ? -21.221 7.528 24.937 1.00 96.12 294 ALA A C 1
ATOM 2418 O O . ALA A 1 294 ? -19.995 7.485 24.971 1.00 96.12 294 ALA A O 1
ATOM 2419 N N . ARG A 1 295 ? -21.951 7.866 26.007 1.00 97.56 295 ARG A N 1
ATOM 2420 C CA . ARG A 1 295 ? -21.349 8.226 27.297 1.00 97.56 295 ARG A CA 1
ATOM 2421 C C . ARG A 1 295 ? -20.528 7.080 27.876 1.00 97.56 295 ARG A C 1
ATOM 2423 O O . ARG A 1 295 ? -19.404 7.302 28.302 1.00 97.56 295 ARG A O 1
ATOM 2430 N N . THR A 1 296 ? -21.042 5.851 27.843 1.00 95.38 296 THR A N 1
ATOM 2431 C CA . THR A 1 296 ? -20.264 4.679 28.273 1.00 95.38 296 THR A CA 1
ATOM 2432 C C . THR A 1 296 ? -18.976 4.521 27.463 1.00 95.38 296 THR A C 1
ATOM 2434 O O . THR A 1 296 ? -17.929 4.262 28.049 1.00 95.38 296 THR A O 1
ATOM 2437 N N . GLN A 1 297 ? -19.024 4.703 26.139 1.00 94.62 297 GLN A N 1
ATOM 2438 C CA . GLN A 1 297 ? -17.820 4.626 25.307 1.00 94.62 297 GLN A CA 1
ATOM 2439 C C . GLN A 1 297 ? -16.823 5.747 25.617 1.00 94.62 297 GLN A C 1
ATOM 2441 O O . GLN A 1 297 ? -15.635 5.470 25.747 1.00 94.62 297 GLN A O 1
ATOM 2446 N N . PHE A 1 298 ? -17.294 6.980 25.809 1.00 97.12 298 PHE A N 1
ATOM 2447 C CA . PHE A 1 298 ? -16.451 8.104 26.214 1.00 97.12 298 PHE A CA 1
ATOM 2448 C C . PHE A 1 298 ? -15.697 7.813 27.516 1.00 97.12 298 PHE A C 1
ATOM 2450 O O . PHE A 1 298 ? -14.476 7.935 27.554 1.00 97.12 298 PHE A O 1
ATOM 2457 N N . GLU A 1 299 ? -16.398 7.359 28.559 1.00 96.88 299 GLU A N 1
ATOM 2458 C CA . GLU A 1 299 ? -15.766 7.036 29.845 1.00 96.88 299 GLU A CA 1
ATOM 2459 C C . GLU A 1 299 ? -14.780 5.863 29.726 1.00 96.88 299 GLU A C 1
ATOM 2461 O O . GLU A 1 299 ? -13.711 5.881 30.336 1.00 96.88 299 GLU A O 1
ATOM 2466 N N . ASN A 1 300 ? -15.089 4.857 28.899 1.00 94.94 300 ASN A N 1
ATOM 2467 C CA . ASN A 1 300 ? -14.170 3.750 28.638 1.00 94.94 300 ASN A CA 1
ATOM 2468 C C . ASN A 1 300 ? -12.879 4.224 27.961 1.00 94.94 300 ASN A C 1
ATOM 2470 O O . ASN A 1 300 ? -11.797 3.821 28.384 1.00 94.94 300 ASN A O 1
ATOM 2474 N N . ILE A 1 301 ? -12.990 5.066 26.930 1.00 95.38 301 ILE A N 1
ATOM 2475 C CA . ILE A 1 301 ? -11.842 5.621 26.203 1.00 95.38 301 ILE A CA 1
ATOM 2476 C C . ILE A 1 301 ? -11.024 6.518 27.134 1.00 95.38 301 ILE A C 1
ATOM 2478 O O . ILE A 1 301 ? -9.808 6.356 27.222 1.00 95.38 301 ILE A O 1
ATOM 2482 N N . LYS A 1 302 ? -11.687 7.389 27.901 1.00 96.44 302 LYS A N 1
ATOM 2483 C CA . LYS A 1 302 ? -11.053 8.245 28.910 1.00 96.44 302 LYS A CA 1
ATOM 2484 C C . LYS A 1 302 ? -10.248 7.422 29.909 1.00 96.44 302 LYS A C 1
ATOM 2486 O O . LYS A 1 302 ? -9.058 7.665 30.053 1.00 96.44 302 LYS A O 1
ATOM 2491 N N . ARG A 1 303 ? -10.847 6.380 30.496 1.00 95.94 303 ARG A N 1
ATOM 2492 C CA . ARG A 1 303 ? -10.165 5.437 31.399 1.00 95.94 303 ARG A CA 1
ATOM 2493 C C . ARG A 1 303 ? -8.966 4.753 30.735 1.00 95.94 303 ARG A C 1
ATOM 2495 O O . ARG A 1 303 ? -7.924 4.592 31.365 1.00 95.94 303 ARG A O 1
ATOM 2502 N N . VAL A 1 304 ? -9.087 4.328 29.475 1.00 94.38 304 VAL A N 1
ATOM 2503 C CA . VAL A 1 304 ? -7.972 3.700 28.744 1.00 94.38 304 VAL A CA 1
ATOM 2504 C C . VAL A 1 304 ? -6.800 4.674 28.596 1.00 94.38 304 VAL A C 1
ATOM 2506 O O . VAL A 1 304 ? -5.661 4.297 28.860 1.00 94.38 304 VAL A O 1
ATOM 2509 N N . ILE A 1 305 ? -7.079 5.926 28.236 1.00 94.12 305 ILE A N 1
ATOM 2510 C CA . ILE A 1 305 ? -6.072 6.975 28.034 1.00 94.12 305 ILE A CA 1
ATOM 2511 C C . ILE A 1 305 ? -5.417 7.388 29.356 1.00 94.12 305 ILE A C 1
ATOM 2513 O O . ILE A 1 305 ? -4.196 7.521 29.415 1.00 94.12 305 ILE A O 1
ATOM 2517 N N . THR A 1 306 ? -6.204 7.590 30.415 1.00 94.19 306 THR A N 1
ATOM 2518 C CA . THR A 1 306 ? -5.705 8.139 31.685 1.00 94.19 306 THR A CA 1
ATOM 2519 C C . THR A 1 306 ? -5.130 7.077 32.616 1.00 94.19 306 THR A C 1
ATOM 2521 O O . THR A 1 306 ? -4.228 7.379 33.397 1.00 94.19 306 THR A O 1
ATOM 2524 N N . GLU A 1 307 ? -5.580 5.822 32.517 1.00 94.06 307 GLU A N 1
ATOM 2525 C CA . GLU A 1 307 ? -5.115 4.737 33.385 1.00 94.06 307 GLU A CA 1
ATOM 2526 C C . GLU A 1 307 ? -4.349 3.631 32.651 1.00 94.06 307 GLU A C 1
ATOM 2528 O O . GLU A 1 307 ? -3.246 3.263 33.066 1.00 94.06 307 GLU A O 1
ATOM 2533 N N . ASP A 1 308 ? -4.923 3.049 31.596 1.00 93.94 308 ASP A N 1
ATOM 2534 C CA . ASP A 1 308 ? -4.383 1.814 31.009 1.00 93.94 308 ASP A CA 1
ATOM 2535 C C . ASP A 1 308 ? -3.136 2.066 30.156 1.00 93.94 308 ASP A C 1
ATOM 2537 O O . ASP A 1 308 ? -2.178 1.292 30.225 1.00 93.94 308 ASP A O 1
ATOM 2541 N N . PHE A 1 309 ? -3.122 3.145 29.373 1.00 93.75 309 PHE A N 1
ATOM 2542 C CA . P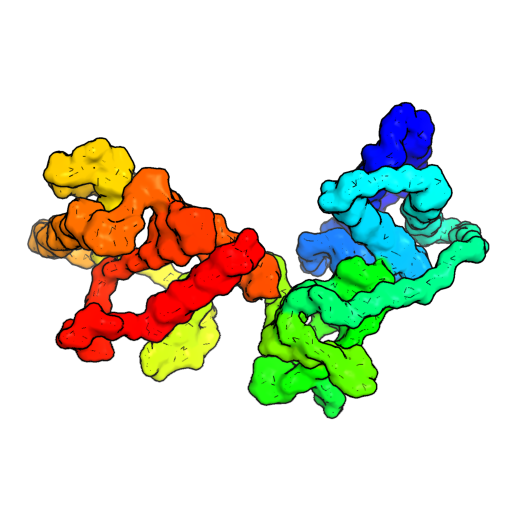HE A 1 309 ? -1.987 3.535 28.539 1.00 93.75 309 PHE A CA 1
ATOM 2543 C C . PHE A 1 309 ? -0.728 3.793 29.381 1.00 93.75 309 PHE A C 1
ATOM 2545 O O . PHE A 1 309 ? 0.276 3.115 29.132 1.00 93.75 309 PHE A O 1
ATOM 2552 N N . PRO A 1 310 ? -0.762 4.627 30.445 1.00 91.75 310 PRO A N 1
ATOM 2553 C CA . PRO A 1 310 ? 0.379 4.788 31.343 1.00 91.75 310 PRO A CA 1
ATOM 2554 C C . PRO A 1 310 ? 0.858 3.472 31.965 1.00 91.75 310 PRO A C 1
ATOM 2556 O O . PRO A 1 310 ? 2.062 3.214 32.003 1.00 91.75 310 PRO A O 1
ATOM 2559 N N . ARG A 1 311 ? -0.062 2.594 32.401 1.00 93.62 311 ARG A N 1
ATOM 2560 C CA . ARG A 1 311 ? 0.285 1.270 32.962 1.00 93.62 311 ARG A CA 1
ATOM 2561 C C . ARG A 1 311 ? 0.991 0.364 31.950 1.00 93.62 311 ARG A C 1
ATOM 2563 O O . ARG A 1 311 ? 1.774 -0.493 32.353 1.00 93.62 311 ARG A O 1
ATOM 2570 N N . ARG A 1 312 ? 0.723 0.544 30.655 1.00 90.06 312 ARG A N 1
ATOM 2571 C CA . ARG A 1 312 ? 1.359 -0.190 29.549 1.00 90.06 312 ARG A CA 1
ATOM 2572 C C . ARG A 1 312 ? 2.597 0.508 28.983 1.00 90.06 312 ARG A C 1
ATOM 2574 O O . ARG A 1 312 ? 3.230 -0.041 28.092 1.00 90.06 312 ARG A O 1
ATOM 2581 N N . GLY A 1 313 ? 2.968 1.678 29.506 1.00 90.81 313 GLY A N 1
ATOM 2582 C CA . GLY A 1 313 ? 4.097 2.460 28.998 1.00 90.81 313 GLY A CA 1
ATOM 2583 C C . GLY A 1 313 ? 3.814 3.180 27.675 1.00 90.81 313 GLY A C 1
ATOM 2584 O O . GLY A 1 313 ? 4.761 3.593 27.007 1.00 90.81 313 GLY A O 1
ATOM 2585 N N . ILE A 1 314 ? 2.539 3.343 27.310 1.00 91.19 314 ILE A N 1
ATOM 2586 C CA . ILE A 1 314 ? 2.106 4.129 26.152 1.00 91.19 314 ILE A CA 1
ATOM 2587 C C . ILE A 1 314 ? 2.066 5.599 26.567 1.00 91.19 314 ILE A C 1
ATOM 2589 O O . ILE A 1 314 ? 1.286 5.991 27.437 1.00 91.19 314 ILE A O 1
ATOM 2593 N N . ASN A 1 315 ? 2.923 6.414 25.957 1.00 89.12 315 ASN A N 1
ATOM 2594 C CA . ASN A 1 315 ? 3.011 7.844 26.216 1.00 89.12 315 ASN A CA 1
ATOM 2595 C C . ASN A 1 315 ? 2.238 8.622 25.145 1.00 89.12 315 ASN A C 1
ATOM 2597 O O . ASN A 1 315 ? 2.562 8.550 23.960 1.00 89.12 315 ASN A O 1
ATOM 2601 N N . LEU A 1 316 ? 1.260 9.429 25.565 1.00 88.12 316 LEU A N 1
ATOM 2602 C CA . LEU A 1 316 ? 0.426 10.232 24.663 1.00 88.12 316 LEU A CA 1
ATOM 2603 C C . LEU A 1 316 ? 1.243 11.194 23.789 1.00 88.12 316 LEU A C 1
ATOM 2605 O O . LEU A 1 316 ? 0.919 11.388 22.624 1.00 88.12 316 LEU A O 1
ATOM 2609 N N . HIS A 1 317 ? 2.360 11.727 24.294 1.00 86.88 317 HIS A N 1
ATOM 2610 C CA . HIS A 1 317 ? 3.238 12.617 23.522 1.00 86.88 317 HIS A CA 1
ATOM 2611 C C . HIS A 1 317 ? 4.023 11.907 22.410 1.00 86.88 317 HIS A C 1
ATOM 2613 O O . HIS A 1 317 ? 4.641 12.560 21.574 1.00 86.88 317 HIS A O 1
ATOM 2619 N N . GLN A 1 318 ? 4.036 10.575 22.424 1.00 90.31 318 GLN A N 1
ATOM 2620 C CA . GLN A 1 318 ? 4.659 9.726 21.409 1.00 90.31 318 GLN A CA 1
ATOM 2621 C C . GLN A 1 318 ? 3.608 9.015 20.549 1.00 90.31 318 GLN A C 1
ATOM 2623 O O . GLN A 1 318 ? 3.944 8.111 19.780 1.00 90.31 318 GLN A O 1
ATOM 2628 N N . CYS A 1 319 ? 2.339 9.400 20.698 1.00 92.25 319 CYS A N 1
ATOM 2629 C CA . CYS A 1 319 ? 1.246 8.883 19.904 1.00 92.25 319 CYS A CA 1
ATOM 2630 C C . CYS A 1 319 ? 0.983 9.773 18.687 1.00 92.25 319 CYS A C 1
ATOM 2632 O O . CYS A 1 319 ? 1.031 10.999 18.761 1.00 92.25 319 CYS A O 1
ATOM 2634 N N . THR A 1 320 ? 0.680 9.139 17.562 1.00 92.81 320 THR A N 1
ATOM 2635 C CA . THR A 1 320 ? 0.195 9.777 16.339 1.00 92.81 320 THR A CA 1
ATOM 2636 C C . THR A 1 320 ? -1.198 9.240 16.047 1.00 92.81 320 THR A C 1
ATOM 2638 O O . THR A 1 320 ? -1.382 8.023 16.002 1.00 92.81 320 THR A O 1
ATOM 2641 N N . LEU A 1 321 ? -2.159 10.144 15.870 1.00 93.06 321 LEU A N 1
ATOM 2642 C CA . LEU A 1 321 ? -3.542 9.830 15.515 1.00 93.06 321 LEU A CA 1
ATOM 2643 C C . LEU A 1 321 ? -3.714 9.736 14.004 1.00 93.06 321 LEU A C 1
ATOM 2645 O O . LEU A 1 321 ? -3.109 10.509 13.259 1.00 93.06 321 LEU A O 1
ATOM 2649 N N . GLU A 1 322 ? -4.519 8.770 13.572 1.00 92.50 322 GLU A N 1
ATOM 2650 C CA . GLU A 1 322 ? -4.864 8.535 12.170 1.00 92.50 322 GLU A CA 1
ATOM 2651 C C . GLU A 1 322 ? -3.677 8.469 11.166 1.00 92.50 322 GLU A C 1
ATOM 2653 O O . GLU A 1 322 ? -3.821 8.926 10.022 1.00 92.50 322 GLU A O 1
ATOM 2658 N N . PRO A 1 323 ? -2.484 7.918 11.505 1.00 92.94 323 PRO A N 1
ATOM 2659 C CA . PRO A 1 323 ? -1.386 7.864 10.549 1.00 92.94 323 PRO A CA 1
ATOM 2660 C C . PRO A 1 323 ? -1.717 6.912 9.398 1.00 92.94 323 PRO A C 1
ATOM 2662 O O . PRO A 1 323 ? -2.190 5.789 9.593 1.00 92.94 323 PRO A O 1
ATOM 2665 N N . SER A 1 324 ? -1.428 7.371 8.183 1.00 93.06 324 SER A N 1
ATOM 2666 C CA . SER A 1 324 ? -1.632 6.605 6.955 1.00 93.06 324 SER A CA 1
ATOM 2667 C C . SER A 1 324 ? -0.326 5.979 6.482 1.00 93.06 324 SER A C 1
ATOM 2669 O O . SER A 1 324 ? 0.716 6.635 6.452 1.00 93.06 324 SER A O 1
ATOM 2671 N N . PHE A 1 325 ? -0.402 4.714 6.085 1.00 92.44 325 PHE A N 1
ATOM 2672 C CA . PHE A 1 325 ? 0.720 3.921 5.605 1.00 92.44 325 PHE A CA 1
ATOM 2673 C C . PHE A 1 325 ? 0.429 3.353 4.222 1.00 92.44 325 PHE A C 1
ATOM 2675 O O . PHE A 1 325 ? -0.697 2.959 3.921 1.00 92.44 325 PHE A O 1
ATOM 2682 N N . PHE A 1 326 ? 1.478 3.274 3.408 1.00 92.75 326 PHE A N 1
ATOM 2683 C CA . PHE A 1 326 ? 1.452 2.684 2.076 1.00 92.75 326 PHE A CA 1
ATOM 2684 C C . PHE A 1 326 ? 2.619 1.708 1.966 1.00 92.75 326 PHE A C 1
ATOM 2686 O O . PHE A 1 326 ? 3.753 2.057 2.293 1.00 92.75 326 PHE A O 1
ATOM 2693 N N . SER A 1 327 ? 2.351 0.491 1.505 1.00 93.12 327 SER A N 1
ATOM 2694 C CA . SER A 1 327 ? 3.354 -0.554 1.333 1.00 93.12 327 SER A CA 1
ATOM 2695 C C . SER A 1 327 ? 3.298 -1.107 -0.081 1.00 93.12 327 SER A C 1
ATOM 2697 O O . SER A 1 327 ? 2.556 -2.044 -0.364 1.00 93.12 327 SER A O 1
ATOM 2699 N N . GLU A 1 328 ? 4.132 -0.560 -0.966 1.00 90.56 328 GLU A N 1
ATOM 2700 C CA . GLU A 1 328 ? 4.333 -1.104 -2.318 1.00 90.56 328 GLU A CA 1
ATOM 2701 C C . GLU A 1 328 ? 4.890 -2.535 -2.260 1.00 90.56 328 GLU A C 1
ATOM 2703 O O . GLU A 1 328 ? 4.513 -3.387 -3.061 1.00 90.56 328 GLU A O 1
ATOM 2708 N N . ARG A 1 329 ? 5.692 -2.857 -1.233 1.00 92.31 329 ARG A N 1
ATOM 2709 C CA . ARG A 1 329 ? 6.204 -4.216 -1.007 1.00 92.31 329 ARG A CA 1
ATOM 2710 C C . ARG A 1 329 ? 5.079 -5.251 -0.961 1.00 92.31 329 ARG A C 1
ATOM 2712 O O . ARG A 1 329 ? 5.259 -6.324 -1.527 1.00 92.31 329 ARG A O 1
ATOM 2719 N N . TYR A 1 330 ? 3.967 -4.944 -0.290 1.00 93.50 330 TYR A N 1
ATOM 2720 C CA . TYR A 1 330 ? 2.854 -5.878 -0.083 1.00 93.50 330 TYR A CA 1
ATOM 2721 C C . TYR A 1 330 ? 1.573 -5.535 -0.863 1.00 93.50 330 TYR A C 1
ATOM 2723 O O . TYR A 1 330 ? 0.651 -6.344 -0.871 1.00 93.50 330 TYR A O 1
ATOM 2731 N N . GLY A 1 331 ? 1.507 -4.377 -1.526 1.00 93.06 331 GLY A N 1
ATOM 2732 C CA . GLY A 1 331 ? 0.297 -3.901 -2.205 1.00 93.06 331 GLY A CA 1
ATOM 2733 C C . GLY A 1 331 ? -0.799 -3.436 -1.241 1.00 93.06 331 GLY A C 1
ATOM 2734 O O . GLY A 1 331 ? -1.985 -3.524 -1.553 1.00 93.06 331 GLY A O 1
ATOM 2735 N N . PHE A 1 332 ? -0.422 -2.974 -0.046 1.00 94.00 332 PHE A N 1
ATOM 2736 C CA . PHE A 1 332 ? -1.369 -2.581 0.999 1.00 94.00 332 PHE A CA 1
ATOM 2737 C C . PHE A 1 332 ? -1.319 -1.086 1.282 1.00 94.00 332 PHE A C 1
ATOM 2739 O O . PHE A 1 332 ? -0.267 -0.450 1.195 1.00 94.00 332 PHE A O 1
ATOM 2746 N N . GLN A 1 333 ? -2.460 -0.545 1.687 1.00 95.12 333 GLN A N 1
ATOM 2747 C CA . GLN A 1 333 ? -2.556 0.753 2.338 1.00 95.12 333 GLN A CA 1
ATOM 2748 C C . GLN A 1 333 ? -3.451 0.653 3.570 1.00 95.12 333 GLN A C 1
ATOM 2750 O O . GLN A 1 333 ? -4.223 -0.292 3.734 1.00 95.12 333 GLN A O 1
ATOM 2755 N N . GLY A 1 334 ? -3.360 1.625 4.462 1.00 94.19 334 GLY A N 1
ATOM 2756 C CA . GLY A 1 334 ? -4.299 1.704 5.565 1.00 94.19 334 GLY A CA 1
ATOM 2757 C C . GLY A 1 334 ? -4.010 2.855 6.499 1.00 94.19 334 GLY A C 1
ATOM 2758 O O . GLY A 1 334 ? -2.930 3.446 6.486 1.00 94.19 334 GLY A O 1
ATOM 2759 N N . ARG A 1 335 ? -5.009 3.150 7.321 1.00 94.62 335 ARG A N 1
ATOM 2760 C CA . ARG A 1 335 ? -4.978 4.213 8.312 1.00 94.62 335 ARG A CA 1
ATOM 2761 C C . ARG A 1 335 ? -5.199 3.589 9.678 1.00 94.62 335 ARG A C 1
ATOM 2763 O O . ARG A 1 335 ? -6.234 2.966 9.890 1.00 94.62 335 ARG A O 1
ATOM 2770 N N . LEU A 1 336 ? -4.206 3.705 10.551 1.00 93.31 336 LEU A N 1
ATOM 2771 C CA . LEU A 1 336 ? -4.313 3.231 11.933 1.00 93.31 336 LEU A CA 1
ATOM 2772 C C . LEU A 1 336 ? -5.140 4.229 12.727 1.00 93.31 336 LEU A C 1
ATOM 2774 O O . LEU A 1 336 ? -5.027 5.414 12.445 1.00 93.31 336 LEU A O 1
ATOM 2778 N N . ASP A 1 337 ? -5.875 3.805 13.749 1.00 92.69 337 ASP A N 1
ATOM 2779 C CA . ASP A 1 337 ? -6.508 4.783 14.642 1.00 92.69 337 ASP A CA 1
ATOM 2780 C C . ASP A 1 337 ? -5.452 5.511 15.492 1.00 92.69 337 ASP A C 1
ATOM 2782 O O . ASP A 1 337 ? -5.428 6.741 15.555 1.00 92.69 337 ASP A O 1
ATOM 2786 N N . LEU A 1 338 ? -4.520 4.762 16.094 1.00 93.56 338 LEU A N 1
ATOM 2787 C CA . LEU A 1 338 ? -3.457 5.321 16.924 1.00 93.56 338 LEU A CA 1
ATOM 2788 C C . LEU A 1 338 ? -2.158 4.515 16.808 1.00 93.56 338 LEU A C 1
ATOM 2790 O O . LEU A 1 338 ? -2.138 3.289 16.941 1.00 93.56 338 LEU A O 1
ATOM 2794 N N . LEU A 1 339 ? -1.045 5.220 16.621 1.00 93.50 339 LEU A N 1
ATOM 2795 C CA . LEU A 1 339 ? 0.298 4.646 16.615 1.00 93.50 339 LEU A CA 1
ATOM 2796 C C . LEU A 1 339 ? 1.144 5.259 17.720 1.00 93.50 339 LEU A C 1
ATOM 2798 O O . LEU A 1 339 ? 1.398 6.460 17.705 1.00 93.50 339 LEU A O 1
ATOM 2802 N N . HIS A 1 340 ? 1.655 4.430 18.619 1.00 92.56 340 HIS A N 1
ATOM 2803 C CA . HIS A 1 340 ? 2.660 4.832 19.591 1.00 92.56 340 HIS A CA 1
ATOM 2804 C C . HIS A 1 340 ? 4.052 4.393 19.121 1.00 92.56 340 HIS A C 1
ATOM 2806 O O . HIS A 1 340 ? 4.282 3.222 18.806 1.00 92.56 340 HIS A O 1
ATOM 2812 N N . ILE A 1 341 ? 4.987 5.344 19.052 1.00 87.88 341 ILE A N 1
ATOM 2813 C CA . ILE A 1 341 ? 6.364 5.092 18.611 1.00 87.88 341 ILE A CA 1
ATOM 2814 C C . ILE A 1 341 ? 7.297 5.186 19.815 1.00 87.88 341 ILE A C 1
ATOM 2816 O O . ILE A 1 341 ? 7.659 6.275 20.264 1.00 87.88 341 ILE A O 1
ATOM 2820 N N . ASN A 1 342 ? 7.758 4.034 20.300 1.00 82.69 342 ASN A N 1
ATOM 2821 C CA . ASN A 1 342 ? 8.724 3.968 21.390 1.00 82.69 342 ASN A CA 1
ATOM 2822 C C . ASN A 1 342 ? 10.087 3.493 20.879 1.00 82.69 342 ASN A C 1
ATOM 2824 O O . ASN A 1 342 ? 10.325 2.299 20.677 1.00 82.69 342 ASN A O 1
ATOM 2828 N N . LYS A 1 343 ? 11.016 4.439 20.695 1.00 79.94 343 LYS A N 1
ATOM 2829 C CA . LYS A 1 343 ? 12.364 4.224 20.133 1.00 79.94 343 LYS A CA 1
ATOM 2830 C C . LYS A 1 343 ? 12.332 3.615 18.723 1.00 79.94 343 LYS A C 1
ATOM 2832 O O . LYS A 1 343 ? 12.478 4.339 17.750 1.00 79.94 343 LYS A O 1
ATOM 2837 N N . LYS A 1 344 ? 12.209 2.286 18.636 1.00 71.19 344 LYS A N 1
ATOM 2838 C CA . LYS A 1 344 ? 12.156 1.478 17.402 1.00 71.19 344 LYS A CA 1
ATOM 2839 C C . LYS A 1 344 ? 11.027 0.437 17.415 1.00 71.19 344 LYS A C 1
ATOM 2841 O O . LYS A 1 344 ? 10.975 -0.403 16.524 1.00 71.19 344 LYS A O 1
ATOM 2846 N N . ALA A 1 345 ? 10.180 0.441 18.442 1.00 81.19 345 ALA A N 1
ATOM 2847 C CA . ALA A 1 345 ? 9.005 -0.410 18.511 1.00 81.19 345 ALA A CA 1
ATOM 2848 C C . ALA A 1 345 ? 7.776 0.408 18.105 1.00 81.19 345 ALA A C 1
ATOM 2850 O O . ALA A 1 345 ? 7.574 1.516 18.607 1.00 81.19 345 ALA A O 1
ATOM 2851 N N . TYR A 1 346 ? 6.990 -0.159 17.195 1.00 86.31 346 TYR A N 1
ATOM 2852 C CA . TYR A 1 346 ? 5.689 0.357 16.798 1.00 86.31 346 TYR A CA 1
ATOM 2853 C C . TYR A 1 346 ? 4.616 -0.380 17.593 1.00 86.31 346 TYR A C 1
ATOM 2855 O O . TYR A 1 346 ? 4.504 -1.604 17.504 1.00 86.31 346 TYR A O 1
ATOM 2863 N N . GLU A 1 347 ? 3.846 0.363 18.378 1.00 90.31 347 GLU A N 1
ATOM 2864 C CA . GLU A 1 347 ? 2.694 -0.152 19.108 1.00 90.31 347 GLU A CA 1
ATOM 2865 C C . GLU A 1 347 ? 1.430 0.400 18.454 1.00 90.31 347 GLU A C 1
ATOM 2867 O O . GLU A 1 347 ? 1.176 1.604 18.461 1.00 90.31 347 GLU A O 1
ATOM 2872 N N . ILE A 1 348 ? 0.666 -0.497 17.836 1.00 91.56 348 ILE A N 1
ATOM 2873 C CA . ILE A 1 348 ? -0.560 -0.166 17.114 1.00 91.56 348 ILE A CA 1
ATOM 2874 C C . ILE A 1 348 ? -1.732 -0.321 18.079 1.00 91.56 348 ILE A C 1
ATOM 2876 O O . ILE A 1 348 ? -1.874 -1.366 18.720 1.00 91.56 348 ILE A O 1
ATOM 2880 N N . VAL A 1 349 ? -2.579 0.700 18.160 1.00 91.88 349 VAL A N 1
ATOM 2881 C CA . VAL A 1 349 ? -3.852 0.649 18.877 1.00 91.88 349 VAL A CA 1
ATOM 2882 C C . VAL A 1 349 ? -4.973 0.895 17.871 1.00 91.88 349 VAL A C 1
ATOM 2884 O O . VAL A 1 349 ? -5.028 1.941 17.232 1.00 91.88 349 VAL A O 1
ATOM 2887 N N . GLU A 1 350 ? -5.853 -0.094 17.739 1.00 92.12 350 GLU A N 1
ATOM 2888 C CA . GLU A 1 350 ? -7.027 -0.070 16.862 1.00 92.12 350 GLU A CA 1
ATOM 2889 C C . GLU A 1 350 ? -8.293 -0.034 17.726 1.00 92.12 350 GLU A C 1
ATOM 2891 O O . GLU A 1 350 ? -8.444 -0.826 18.665 1.00 92.12 350 GLU A O 1
ATOM 2896 N N . LEU A 1 351 ? -9.212 0.871 17.410 1.00 91.38 351 LEU A N 1
ATOM 2897 C CA . LEU A 1 351 ? -10.470 1.049 18.112 1.00 91.38 351 LEU A CA 1
ATOM 2898 C C . LEU A 1 351 ? -11.564 0.210 17.457 1.00 91.38 351 LEU A C 1
ATOM 2900 O O . LEU A 1 351 ? -11.708 0.148 16.238 1.00 91.38 351 LEU A O 1
ATOM 2904 N N . LYS A 1 352 ? -12.396 -0.425 18.290 1.00 89.12 352 LYS A N 1
ATOM 2905 C CA . LYS A 1 352 ? -13.597 -1.147 17.853 1.00 89.12 352 LYS A CA 1
ATOM 2906 C C . LYS A 1 352 ? -14.768 -0.789 18.760 1.00 89.12 352 LYS A C 1
ATOM 2908 O O . LYS A 1 352 ? -14.729 -1.027 19.962 1.00 89.12 352 LYS A O 1
ATOM 2913 N N . SER A 1 353 ? -15.830 -0.245 18.171 1.00 81.00 353 SER A N 1
ATOM 2914 C CA . SER A 1 353 ? -17.061 0.154 18.874 1.00 81.00 353 SER A CA 1
ATOM 2915 C C . SER A 1 353 ? -18.132 -0.947 18.924 1.00 81.00 353 SER A C 1
ATOM 2917 O O . SER A 1 353 ? -19.190 -0.766 19.533 1.00 81.00 353 SER A O 1
ATOM 2919 N N . GLY A 1 354 ? -17.877 -2.082 18.264 1.00 77.31 354 GLY A N 1
ATOM 2920 C CA . GLY A 1 354 ? -18.788 -3.220 18.166 1.00 77.31 354 GLY A CA 1
ATOM 2921 C C . GLY A 1 354 ? -18.891 -4.057 19.445 1.00 77.31 354 GLY A C 1
ATOM 2922 O O . GLY A 1 354 ? -18.227 -3.816 20.451 1.00 77.31 354 GLY A O 1
ATOM 2923 N N . LYS A 1 355 ? -19.751 -5.081 19.402 1.00 78.56 355 LYS A N 1
ATOM 2924 C CA . LYS A 1 355 ? -19.860 -6.065 20.488 1.00 78.56 355 LYS A CA 1
ATOM 2925 C C . LYS A 1 355 ? -18.613 -6.949 20.538 1.00 78.56 355 LYS A C 1
ATOM 2927 O O . LYS A 1 355 ? -17.992 -7.200 19.508 1.00 78.56 355 LYS A O 1
ATOM 2932 N N . LEU A 1 356 ? -18.314 -7.478 21.726 1.00 80.50 356 LEU A N 1
ATOM 2933 C CA . LEU A 1 356 ? -17.294 -8.514 21.881 1.00 80.50 356 LEU A CA 1
ATOM 2934 C C . LEU A 1 356 ? -17.627 -9.731 21.001 1.00 80.50 356 LEU A C 1
ATOM 2936 O O . LEU A 1 356 ? -18.809 -10.090 20.886 1.00 80.50 356 LEU A O 1
ATOM 2940 N N . PRO A 1 357 ? -16.613 -10.369 20.392 1.00 82.19 357 PRO A N 1
ATOM 2941 C CA . PRO A 1 357 ? -16.822 -11.574 19.606 1.00 82.19 357 PRO A CA 1
ATOM 2942 C C . PRO A 1 357 ? -17.412 -12.692 20.470 1.00 82.19 357 PRO A C 1
ATOM 2944 O O . PRO A 1 357 ? -17.192 -12.765 21.679 1.00 82.19 357 PRO A O 1
ATOM 2947 N N . TYR A 1 358 ? -18.180 -13.587 19.847 1.00 76.88 358 TYR A N 1
ATOM 2948 C CA . TYR A 1 358 ? -18.727 -14.736 20.559 1.00 76.88 358 TYR A CA 1
ATOM 2949 C C . TYR A 1 358 ? -17.614 -15.754 20.862 1.00 76.88 358 TYR A C 1
ATOM 2951 O O . TYR A 1 358 ? -16.871 -16.106 19.947 1.00 76.88 358 TYR A O 1
ATOM 2959 N N . PRO A 1 359 ? -17.525 -16.312 22.077 1.00 81.44 359 PRO A N 1
ATOM 2960 C CA . PRO A 1 359 ? -18.415 -16.055 23.199 1.00 81.44 359 PRO A CA 1
ATOM 2961 C C . PRO A 1 359 ? -18.023 -14.795 23.982 1.00 81.44 359 PRO A C 1
ATOM 2963 O O . PRO A 1 359 ? -16.881 -14.642 24.394 1.00 81.44 359 PRO A O 1
ATOM 2966 N N . ALA A 1 360 ? -19.002 -13.935 24.276 1.00 80.31 360 ALA A N 1
ATOM 2967 C CA . ALA A 1 360 ? -18.765 -12.615 24.874 1.00 80.31 360 ALA A CA 1
ATOM 2968 C C . ALA A 1 360 ? -18.203 -12.638 26.314 1.00 80.31 360 ALA A C 1
ATOM 2970 O O . ALA A 1 360 ? -17.855 -11.586 26.843 1.00 80.31 360 ALA A O 1
ATOM 2971 N N . TYR A 1 361 ? -18.142 -13.808 26.962 1.00 83.31 361 TYR A N 1
ATOM 2972 C CA . TYR A 1 361 ? -17.491 -13.963 28.267 1.00 83.31 361 TYR A CA 1
ATOM 2973 C C . TYR A 1 361 ? -15.961 -14.012 28.163 1.00 83.31 361 TYR A C 1
ATOM 2975 O O . TYR A 1 361 ? -15.282 -13.795 29.164 1.00 83.31 361 TYR A O 1
ATOM 2983 N N . ASP A 1 362 ? -15.419 -14.317 26.982 1.00 83.00 362 ASP A N 1
ATOM 2984 C CA . ASP A 1 362 ? -13.984 -14.299 26.736 1.00 83.00 362 ASP A CA 1
ATOM 2985 C C . ASP A 1 362 ? -13.560 -12.885 26.335 1.00 83.00 362 ASP A C 1
ATOM 2987 O O . ASP A 1 362 ? -13.614 -12.490 25.170 1.00 83.00 362 ASP A O 1
ATOM 2991 N N . THR A 1 363 ? -13.160 -12.101 27.332 1.00 76.56 363 THR A N 1
ATOM 2992 C CA . THR A 1 363 ? -12.744 -10.705 27.149 1.00 76.56 363 THR A CA 1
ATOM 2993 C C . THR A 1 363 ? -11.406 -10.561 26.421 1.00 76.56 363 THR A C 1
ATOM 2995 O O . THR A 1 363 ? -11.058 -9.448 26.031 1.00 76.56 363 THR A O 1
ATOM 2998 N N . GLY A 1 364 ? -10.660 -11.657 26.234 1.00 81.69 364 GLY A N 1
ATOM 2999 C CA . GLY A 1 364 ? -9.420 -11.688 25.461 1.00 81.69 364 GLY A CA 1
ATOM 3000 C C . GLY A 1 364 ? -9.617 -12.086 24.001 1.00 81.69 364 GLY A C 1
ATOM 3001 O O . GLY A 1 364 ? -8.670 -11.982 23.222 1.00 81.69 364 GLY A O 1
ATOM 3002 N N . LYS A 1 365 ? -10.818 -12.537 23.614 1.00 85.25 365 LYS A N 1
ATOM 3003 C CA . LYS A 1 365 ? -11.075 -12.987 22.250 1.00 85.25 365 LYS A CA 1
ATOM 3004 C C . LYS A 1 365 ? -11.068 -11.809 21.280 1.00 85.25 365 LYS A C 1
ATOM 3006 O O . LYS A 1 365 ? -11.792 -10.828 21.454 1.00 85.25 365 LYS A O 1
ATOM 3011 N N . ILE A 1 366 ? -10.295 -11.957 20.212 1.00 87.00 366 ILE A N 1
ATOM 3012 C CA . ILE A 1 366 ? -10.253 -11.035 19.082 1.00 87.00 366 ILE A CA 1
ATOM 3013 C C . ILE A 1 366 ? -10.938 -11.734 17.901 1.00 87.00 366 ILE A C 1
ATOM 3015 O O . ILE A 1 366 ? -10.806 -12.941 17.714 1.00 87.00 366 ILE A O 1
ATOM 3019 N N . ALA A 1 367 ? -11.762 -10.998 17.154 1.00 90.44 367 ALA A N 1
ATOM 3020 C CA . ALA A 1 367 ? -12.382 -11.526 15.942 1.00 90.44 367 ALA A CA 1
ATOM 3021 C C . ALA A 1 367 ? -11.323 -11.688 14.842 1.00 90.44 367 ALA A C 1
ATOM 3023 O O . ALA A 1 367 ? -10.432 -10.842 14.733 1.00 90.44 367 ALA A O 1
ATOM 3024 N N . LEU A 1 368 ? -11.440 -12.724 14.004 1.00 93.06 368 LEU A N 1
ATOM 3025 C CA . LEU A 1 368 ? -10.439 -13.013 12.972 1.00 93.06 368 LEU A CA 1
ATOM 3026 C C . LEU A 1 368 ? -10.161 -11.815 12.046 1.00 93.06 368 LEU A C 1
ATOM 3028 O O . LEU A 1 368 ? -9.003 -11.539 11.737 1.00 93.06 368 LEU A O 1
ATOM 3032 N N . ASN A 1 369 ? -11.189 -11.059 11.649 1.00 93.69 369 ASN A N 1
ATOM 3033 C CA . ASN A 1 369 ? -11.013 -9.862 10.821 1.00 93.69 369 ASN A CA 1
ATOM 3034 C C . ASN A 1 369 ? -10.131 -8.817 11.525 1.00 93.69 369 ASN A C 1
ATOM 3036 O O . ASN A 1 369 ? -9.224 -8.261 10.912 1.00 93.69 369 ASN A O 1
ATOM 3040 N N . HIS A 1 370 ? -10.328 -8.583 12.824 1.00 92.56 370 HIS A N 1
ATOM 3041 C CA . HIS A 1 370 ? -9.525 -7.631 13.596 1.00 92.56 370 HIS A CA 1
ATOM 3042 C C . HIS A 1 370 ? -8.067 -8.101 13.768 1.00 92.56 370 HIS A C 1
ATOM 3044 O O . HIS A 1 370 ? -7.143 -7.283 13.709 1.00 92.56 370 HIS A O 1
ATOM 3050 N N . GLU A 1 371 ? -7.844 -9.410 13.943 1.00 93.38 371 GLU A N 1
ATOM 3051 C CA . GLU A 1 371 ? -6.493 -9.990 13.975 1.00 93.38 371 GLU A CA 1
ATOM 3052 C C . GLU A 1 371 ? -5.774 -9.787 12.638 1.00 93.38 371 GLU A C 1
ATOM 3054 O O . GLU A 1 371 ? -4.638 -9.307 12.607 1.00 93.38 371 GLU A O 1
ATOM 3059 N N . VAL A 1 372 ? -6.456 -10.085 11.527 1.00 94.94 372 VAL A N 1
ATOM 3060 C CA . VAL A 1 372 ? -5.921 -9.901 10.172 1.00 94.94 372 VAL A CA 1
ATOM 3061 C C . VAL A 1 372 ? -5.617 -8.433 9.901 1.00 94.94 372 VAL A C 1
ATOM 3063 O O . VAL A 1 372 ? -4.529 -8.129 9.417 1.00 94.94 372 VAL A O 1
ATOM 3066 N N . GLN A 1 373 ? -6.517 -7.516 10.263 1.00 95.00 373 GLN A N 1
ATOM 3067 C CA . GLN A 1 373 ? -6.307 -6.078 10.088 1.00 95.00 373 GLN A CA 1
ATOM 3068 C C . GLN A 1 373 ? -5.021 -5.614 10.788 1.00 95.00 373 GLN A C 1
ATOM 3070 O O . GLN A 1 373 ? -4.168 -4.974 10.174 1.00 95.00 373 GLN A O 1
ATOM 3075 N N . THR A 1 374 ? -4.832 -6.022 12.047 1.00 92.62 374 THR A N 1
ATOM 3076 C CA . THR A 1 374 ? -3.629 -5.697 12.831 1.00 92.62 374 THR A CA 1
ATOM 3077 C C . THR A 1 374 ? -2.373 -6.350 12.243 1.00 92.62 374 THR A C 1
ATOM 3079 O O . THR A 1 374 ? -1.301 -5.742 12.222 1.00 92.62 374 THR A O 1
ATOM 3082 N N . GLY A 1 375 ? -2.489 -7.573 11.714 1.00 93.38 375 GLY A N 1
ATOM 3083 C CA . GLY A 1 375 ? -1.409 -8.259 11.003 1.00 93.38 375 GLY A CA 1
ATOM 3084 C C . GLY A 1 375 ? -0.972 -7.523 9.733 1.00 93.38 375 GLY A C 1
ATOM 3085 O O . GLY A 1 375 ? 0.225 -7.334 9.515 1.00 93.38 375 GLY A O 1
ATOM 3086 N N . VAL A 1 376 ? -1.926 -7.041 8.932 1.00 94.31 376 VAL A N 1
ATOM 3087 C CA . VAL A 1 376 ? -1.656 -6.231 7.734 1.00 94.31 376 VAL A CA 1
ATOM 3088 C C . VAL A 1 376 ? -0.997 -4.907 8.115 1.00 94.31 376 VAL A C 1
ATOM 3090 O O . VAL A 1 376 ? 0.006 -4.526 7.513 1.00 94.31 376 VAL A O 1
ATOM 3093 N N . TYR A 1 377 ? -1.488 -4.234 9.159 1.00 94.00 377 TYR A N 1
ATOM 3094 C CA . TYR A 1 377 ? -0.853 -3.025 9.682 1.00 94.00 377 TYR A CA 1
ATOM 3095 C C . TYR A 1 377 ? 0.597 -3.256 10.087 1.00 94.00 377 TYR A C 1
ATOM 3097 O O . TYR A 1 377 ? 1.471 -2.474 9.714 1.00 94.00 377 TYR A O 1
ATOM 3105 N N . ARG A 1 378 ? 0.882 -4.367 10.767 1.00 91.19 378 ARG A N 1
ATOM 3106 C CA . ARG A 1 378 ? 2.251 -4.724 11.131 1.00 91.19 378 ARG A CA 1
ATOM 3107 C C . ARG A 1 378 ? 3.142 -4.902 9.900 1.00 91.19 378 ARG A C 1
ATOM 3109 O O . ARG A 1 378 ? 4.212 -4.299 9.855 1.00 91.19 378 ARG A O 1
ATOM 3116 N N . LEU A 1 379 ? 2.682 -5.642 8.887 1.00 90.06 379 LEU A N 1
ATOM 3117 C CA . LEU A 1 379 ? 3.411 -5.805 7.621 1.00 90.06 379 LEU A CA 1
ATOM 3118 C C . LEU A 1 379 ? 3.715 -4.459 6.951 1.00 90.06 379 LEU A C 1
ATOM 3120 O O . LEU A 1 379 ? 4.818 -4.269 6.438 1.00 90.06 379 LEU A O 1
ATOM 3124 N N . MET A 1 380 ? 2.771 -3.513 6.988 1.00 89.75 380 MET A N 1
ATOM 3125 C CA . MET A 1 380 ? 2.991 -2.168 6.458 1.00 89.75 380 MET A CA 1
ATOM 3126 C C . MET A 1 380 ? 4.017 -1.391 7.285 1.00 89.75 380 MET A C 1
ATOM 3128 O O . MET A 1 380 ? 4.964 -0.864 6.708 1.00 89.75 380 MET A O 1
ATOM 3132 N N . THR A 1 381 ? 3.902 -1.369 8.616 1.00 84.88 381 THR A N 1
ATOM 3133 C CA . THR A 1 381 ? 4.852 -0.641 9.482 1.00 84.88 381 THR A CA 1
ATOM 3134 C C . THR A 1 381 ? 6.279 -1.193 9.416 1.00 84.88 381 THR A C 1
ATOM 3136 O O . THR A 1 381 ? 7.230 -0.431 9.533 1.00 84.88 381 THR A O 1
ATOM 3139 N N . GLU A 1 382 ? 6.451 -2.498 9.178 1.00 80.19 382 GLU A N 1
ATOM 3140 C CA . GLU A 1 382 ? 7.768 -3.128 8.996 1.00 80.19 382 GLU A CA 1
ATOM 3141 C C . GLU A 1 382 ? 8.387 -2.840 7.614 1.00 80.19 382 GLU A C 1
ATOM 3143 O O . GLU A 1 382 ? 9.570 -3.111 7.401 1.00 80.19 382 GLU A O 1
ATOM 3148 N N . SER A 1 383 ? 7.599 -2.316 6.668 1.00 71.44 383 SER A N 1
ATOM 3149 C CA . SER A 1 383 ? 8.054 -1.981 5.312 1.00 71.44 383 SER A CA 1
ATOM 3150 C C . SER A 1 383 ? 8.523 -0.532 5.134 1.00 71.44 383 SER A C 1
ATOM 3152 O O . SER A 1 383 ? 9.043 -0.217 4.063 1.00 71.44 383 SER A O 1
ATOM 3154 N N . VAL A 1 384 ? 8.343 0.314 6.156 1.00 63.28 384 VAL A N 1
ATOM 3155 C CA . VAL A 1 384 ? 8.675 1.753 6.156 1.00 63.28 384 VAL A CA 1
ATOM 3156 C C . VAL A 1 384 ? 10.086 2.020 6.658 1.00 63.28 384 VAL A C 1
ATOM 3158 O O . VAL A 1 384 ? 10.497 1.388 7.660 1.00 63.28 384 VAL A O 1
#

Secondary structure (DSSP, 8-state):
---HHHHHHHHHHHHHSSS-HHHHHHHHHHHHHHHHHHHTTT-SS--SSHHHHHHHHHHHHT--HHHHHHHHHHHHHHHHHHHHTPPPPHHHHHHHHHHHHHHHHHHTTPPP---------PPPP-S-SEEEEEEEEEETTTTEEEEEESSSTT-EEEEEP-TTTS-GGG--TT-EEEEES-EE-TTS-EE-SEEEESTTSPEEHHHHHTTEETTEE-THHHHHHHHSPPP--HHHHHHHHHHHHHHHHHH-SSGGG--HHHHHHHHHHHSHHHHHH-GGG-SHHHHHHHHHHHHHHHHHHHHIIIIIHHHHT--GGGEEES-EEEETTTTEEEE-SEEEEETTEEEEE----SPPPSSTT-TT---HHHHHHHHHHHHHHTT-

pLDDT: mean 89.25, std 9.29, range [46.47, 97.81]

Sequence (384 aa):
MPDYTAYLTDIQEVSISESALNDKLFELKKLLERLSRELTSGESVQFPNLFSRLVFLAQQHRIPNRLEWQLQHLRVRTKEIREKNEELVEAEYRQHERALINFLELLSGNKTNSDEGLTLSPQPIGKERTLRVQVQAVDNEKAEIRCLSEKHPGTEVTVRCDALSSPVDHFWEGAQLNLIDFTVDKNGRLLPKLIVLEPDYLIDASAIAECFHDYCVTPMHYFRNKFETPENRSYLLLGNLANFFLDELIFAQQPDEVSFDETFLKSFRQSPFEYTSCRDIATDEDFRDFMRKARTQFENIKRVITEDFPRRGINLHQCTLEPSFFSERYGFQGRLDLLHINKKAYEIVELKSGKLPYPAYDTGKIALNHEVQTGVYRLMTESV